Protein AF-A0A2D6M089-F1 (afdb_monomer_lite)

Foldseek 3Di:
DPPPADAQLVVLQVVVVVCVPPDPPDQAEAEAEDAAEHDDHDDNLVSLLVQLVVNYAYEYEYEHPYPQVSRQSSRVSNVHYYYYDPDPVCVVVVVVVVVVVSPFDKDWAAEPACAWPWDIFIWGQDPVVRDTDDGPDTQAADDADLPQIRRRRPHDHQPPDDQNEADLVVRDGDRDSPDHDDQDDADQPQDRRRNPQWGCQVPWDDDAQDKDWIGHPLAVFWPFHTAMWGHHPRHTDPGPPGQYADPFDADPVLATPQTRRNSPRDHSVVSDDDAQQPDPPQFDDAQVSGPDSFGHDPRHGDDQFWDDDPPPNDIPEPDQFDHDPGGTHGDDDDDDDDDDDDDDDDDFDKAWDWPAQEDEQQDKIKIFIATPVPRDTDAWWWWQWPVRDIDIDRDPPPGIDIDHHHDFDKIKTWTDDPPDIHIDIHGYHHDCCVVVVVCCVVVCCVVVVVPQDPVNLVVLLQVLLQLLLVLQLVLLCVVDDDDDDDPVVVVVSNVVSNVRSVCSSCVLVVVCVVPHSVSSSVSSVVSNVVSVVVVVVVVVVVPDDDDDDD

Organism: NCBI:txid3101447

pLDDT: mean 70.76, std 18.0, range [23.31, 95.12]

Secondary structure (DSSP, 8-state):
---S---HHHHHHHHHHHGGGSPTTS-EEEEEEESS---SSS-HHHHHHHHHTTTEEEEEEEESS--HHHHHHHHHTTT--EEEESSHHHHHHHHHHHHHHHS--EEEES-S--STT---EEEEEETTTTEE---BS--------SSSS-SS-SS-SS-S--S-EEETTTTEEE--SS-PPPP----SSSS-SS-SS-SSTTPPPSSTT-EEEES-TTBTBTT-B-EEEEEETTEEPP-BT-B--------TTS---S---S-SSSSSTTT--S---S-TT---SSGGGSSTT--EETTEE--SB--B-TTTS-BSS-TTEEEETTEEEE-------------------EEEEES-SEEETT-EEEEEEEETTTTEEPS-EEEE-TTS-EEEE---TT--EEEE--S-EEEEEEEEETTEEEEEEEEEE-SSHHHHHHHHHHHHHHHHTTT--HHHHHHHHHHHHHHHHHHHHHHGGGGS--S---HHHHHHHHHHHHHHHHHHHHHHHHHHHHS-HHHHHHHHHHHHHHHHHHHHHHHHHHH-------

Sequence (550 aa):
RASGLTATGDAITMARKELKNAIKGNRTYILLLSDGYTNRGINSLKAAQDAATQGIIIYTIGIGNVNTIEMQRIANTTNGEYFHVENTSQLKTIFKTIGDIIIEPERTCGPTTNIGECEYGVQICNEISGLWDICEGPIYPKFEVCDGLDNDCDGKIDEELINHCTNYTTCQRYNSCDTCPTTPTEECDNVDNDCDYGIDEECPCNTEGEIRACGPNQAGIGICRNGIQTCEAGIWSDCQGAIGPEEEKCNLDTTGNGTDENCDGQTDETCDTKDTPSGNSGKCTQDSDCRNENPCTINRCIREQCSYIPKANETNCGYGKKCSTGNCIPILDNVMDPNTKITEQIAKELILVIEKDYLLVGDTQKIWVERTSTGEKVPNVNITLTNGKQITLSTGLEGILEYTAKTTGNYEVEATKDAFNAKDNFGVLELITTIISEFTKTTNILLFSTGITPPGIGLLLLLLCLIAAATAYDKSKILFKHKTKSTKEQRKETLIRIGIAITAFTFPIIAMRLTDMLFGIMLALAEIATTLLTNYLVKQAQTKKPINVN

Structure (mmCIF, N/CA/C/O backbone):
data_AF-A0A2D6M089-F1
#
_entry.id   AF-A0A2D6M089-F1
#
loop_
_atom_site.group_PDB
_atom_site.id
_atom_site.type_symbol
_atom_site.label_atom_id
_atom_site.label_alt_id
_atom_site.label_comp_id
_atom_site.label_asym_id
_atom_site.label_entity_id
_atom_site.label_seq_id
_atom_site.pdbx_PDB_ins_code
_atom_site.Cartn_x
_atom_site.Cartn_y
_atom_site.Cartn_z
_atom_site.occupancy
_atom_site.B_iso_or_equiv
_atom_site.auth_seq_id
_atom_site.auth_comp_id
_atom_site.auth_asym_id
_atom_site.auth_atom_id
_atom_site.pdbx_PDB_model_num
ATOM 1 N N . ARG A 1 1 ? 19.642 -13.783 -55.234 1.00 40.09 1 ARG A N 1
ATOM 2 C CA . ARG A 1 1 ? 20.734 -13.111 -54.484 1.00 40.09 1 ARG A CA 1
ATOM 3 C C . ARG A 1 1 ? 20.115 -11.934 -53.747 1.00 40.09 1 ARG A C 1
ATOM 5 O O . ARG A 1 1 ? 19.313 -11.252 -54.372 1.00 40.09 1 ARG A O 1
ATOM 12 N N . ALA A 1 2 ? 20.467 -11.703 -52.482 1.00 52.84 2 ALA A N 1
ATOM 13 C CA . ALA A 1 2 ? 20.223 -10.403 -51.856 1.00 52.84 2 ALA A CA 1
ATOM 14 C C . ALA A 1 2 ? 21.033 -9.315 -52.590 1.00 52.84 2 ALA A C 1
ATOM 16 O O . ALA A 1 2 ? 22.013 -9.629 -53.271 1.00 52.84 2 ALA A O 1
ATOM 17 N N . SER A 1 3 ? 20.632 -8.052 -52.464 1.00 63.47 3 SER A N 1
ATOM 18 C CA . SER A 1 3 ? 21.296 -6.910 -53.112 1.00 63.47 3 SER A CA 1
ATOM 19 C C . SER A 1 3 ? 22.624 -6.502 -52.460 1.00 63.47 3 SER A C 1
ATOM 21 O O . SER A 1 3 ? 23.324 -5.664 -53.020 1.00 63.47 3 SER A O 1
ATOM 23 N N . GLY A 1 4 ? 22.978 -7.078 -51.303 1.00 69.25 4 GLY A N 1
ATOM 24 C CA . GLY A 1 4 ? 24.183 -6.724 -50.539 1.00 69.25 4 GLY A CA 1
ATOM 25 C C . GLY A 1 4 ? 24.084 -5.380 -49.806 1.00 69.25 4 GLY A C 1
ATOM 26 O O . GLY A 1 4 ? 25.108 -4.797 -49.455 1.00 69.25 4 GLY A O 1
ATOM 27 N N . LEU A 1 5 ? 22.865 -4.865 -49.616 1.00 82.19 5 LEU A N 1
ATOM 28 C CA . LEU A 1 5 ? 22.607 -3.560 -49.013 1.00 82.19 5 LEU A CA 1
ATOM 29 C C . LEU A 1 5 ? 21.794 -3.707 -47.725 1.00 82.19 5 LEU A C 1
ATOM 31 O O . LEU A 1 5 ? 20.697 -4.266 -47.754 1.00 82.19 5 LEU A O 1
ATOM 35 N N . THR A 1 6 ? 22.310 -3.145 -46.635 1.00 85.25 6 THR A N 1
ATOM 36 C CA . THR A 1 6 ? 21.728 -3.207 -45.289 1.00 85.25 6 THR A CA 1
ATOM 37 C C . THR A 1 6 ? 21.351 -1.790 -44.863 1.00 85.25 6 THR A C 1
ATOM 39 O O . THR A 1 6 ? 22.215 -0.925 -44.710 1.00 85.25 6 THR A O 1
ATOM 42 N N . ALA A 1 7 ? 20.044 -1.540 -44.738 1.00 92.50 7 ALA A N 1
ATOM 43 C CA . ALA A 1 7 ? 19.447 -0.212 -44.552 1.00 92.50 7 ALA A CA 1
ATOM 44 C C . ALA A 1 7 ? 18.807 -0.058 -43.159 1.00 92.50 7 ALA A C 1
ATOM 46 O O . ALA A 1 7 ? 17.617 0.220 -43.017 1.00 92.50 7 ALA A O 1
ATOM 47 N N . THR A 1 8 ? 19.602 -0.292 -42.117 1.00 93.81 8 THR A N 1
ATOM 48 C CA . THR A 1 8 ? 19.155 -0.455 -40.723 1.00 93.81 8 THR A CA 1
ATOM 49 C C . THR A 1 8 ? 18.330 0.724 -40.195 1.00 93.81 8 THR A C 1
ATOM 51 O O . THR A 1 8 ? 17.289 0.514 -39.577 1.00 93.81 8 THR A O 1
ATOM 54 N N . GLY A 1 9 ? 18.734 1.969 -40.477 1.00 94.00 9 GLY A N 1
ATOM 55 C CA . GLY A 1 9 ? 17.982 3.157 -40.050 1.00 94.00 9 GLY A CA 1
ATOM 56 C C . GLY A 1 9 ? 16.628 3.321 -40.752 1.00 94.00 9 GLY A C 1
ATOM 57 O O . GLY A 1 9 ? 15.656 3.750 -40.123 1.00 94.00 9 GLY A O 1
ATOM 58 N N . ASP A 1 10 ? 16.533 2.918 -42.022 1.00 94.69 10 ASP A N 1
ATOM 59 C CA . ASP A 1 10 ? 15.270 2.916 -42.770 1.00 94.69 10 ASP A CA 1
ATOM 60 C C . ASP A 1 10 ? 14.326 1.840 -42.215 1.00 94.69 10 ASP A C 1
ATOM 62 O O . ASP A 1 10 ? 13.136 2.097 -42.040 1.00 94.69 10 ASP A O 1
ATOM 66 N N . ALA A 1 11 ? 14.858 0.659 -41.875 1.00 94.12 11 ALA A N 1
ATOM 67 C CA . ALA A 1 11 ? 14.099 -0.447 -41.291 1.00 94.12 11 ALA A CA 1
ATOM 68 C C . ALA A 1 11 ? 13.527 -0.098 -39.904 1.00 94.12 11 ALA A C 1
ATOM 70 O O . ALA A 1 11 ? 12.330 -0.281 -39.680 1.00 94.12 11 ALA A O 1
ATOM 71 N N . ILE A 1 12 ? 14.341 0.483 -39.009 1.00 95.12 12 ILE A N 1
ATOM 72 C CA . ILE A 1 12 ? 13.876 0.991 -37.704 1.00 95.12 12 ILE A CA 1
ATOM 73 C C . ILE A 1 12 ? 12.767 2.032 -37.912 1.00 95.12 12 ILE A C 1
ATOM 75 O O . ILE A 1 12 ? 11.717 1.956 -37.280 1.00 95.12 12 ILE A O 1
ATOM 79 N N . THR A 1 13 ? 12.958 2.978 -38.836 1.00 94.50 13 THR A N 1
ATOM 80 C CA . THR A 1 13 ? 11.976 4.044 -39.112 1.00 94.50 13 THR A CA 1
ATOM 81 C C . THR A 1 13 ? 10.678 3.510 -39.718 1.00 94.50 13 THR A C 1
ATOM 83 O O . THR A 1 13 ? 9.603 4.023 -39.407 1.00 94.50 13 THR A O 1
ATOM 86 N N . MET A 1 14 ? 10.755 2.468 -40.550 1.00 93.69 14 MET A N 1
ATOM 87 C CA . MET A 1 14 ? 9.591 1.781 -41.107 1.00 93.69 14 MET A CA 1
ATOM 88 C C . MET A 1 14 ? 8.803 1.067 -40.008 1.00 93.69 14 MET A C 1
ATOM 90 O O . MET A 1 14 ? 7.619 1.351 -39.849 1.00 93.69 14 MET A O 1
ATOM 94 N N . ALA A 1 15 ? 9.457 0.232 -39.193 1.00 92.31 15 ALA A N 1
ATOM 95 C CA . ALA A 1 15 ? 8.820 -0.427 -38.052 1.00 92.31 15 ALA A CA 1
ATOM 96 C C . ALA A 1 15 ? 8.149 0.599 -37.124 1.00 92.31 15 ALA A C 1
ATOM 98 O O . ALA A 1 15 ? 6.964 0.486 -36.814 1.00 92.31 15 ALA A O 1
ATOM 99 N N . ARG A 1 16 ? 8.861 1.681 -36.785 1.00 91.25 16 ARG A N 1
ATOM 100 C CA . ARG A 1 16 ? 8.339 2.769 -35.948 1.00 91.25 16 ARG A CA 1
ATOM 101 C C . ARG A 1 16 ? 7.139 3.507 -36.552 1.00 91.25 16 ARG A C 1
ATOM 103 O O . ARG A 1 16 ? 6.342 4.086 -35.820 1.00 91.25 16 ARG A O 1
ATOM 110 N N . LYS A 1 17 ? 7.002 3.523 -37.881 1.00 89.94 17 LYS A N 1
ATOM 111 C CA . LYS A 1 17 ? 5.852 4.121 -38.570 1.00 89.94 17 LYS A CA 1
ATOM 112 C C . LYS A 1 17 ? 4.616 3.227 -38.475 1.00 89.94 17 LYS A C 1
ATOM 114 O O . LYS A 1 17 ? 3.541 3.751 -38.200 1.00 89.94 17 LYS A O 1
ATOM 119 N N . GLU A 1 18 ? 4.765 1.920 -38.673 1.00 87.44 18 GLU A N 1
ATOM 120 C CA . GLU A 1 18 ? 3.650 0.967 -38.568 1.00 87.44 18 GLU A CA 1
ATOM 121 C C . GLU A 1 18 ? 3.159 0.849 -37.111 1.00 87.44 18 GLU A C 1
ATOM 123 O O . GLU A 1 18 ? 1.956 0.848 -36.848 1.00 87.44 18 GLU A O 1
ATOM 128 N N . LEU A 1 19 ? 4.084 0.904 -36.145 1.00 84.31 19 LEU A N 1
ATOM 129 C CA . LEU A 1 19 ? 3.797 0.912 -34.705 1.00 84.31 19 LEU A CA 1
ATOM 130 C C . LEU A 1 19 ? 3.057 2.169 -34.200 1.00 84.31 19 LEU A C 1
ATOM 132 O O . LEU A 1 19 ? 2.592 2.179 -33.065 1.00 84.31 19 LEU A O 1
ATOM 136 N N . LYS A 1 20 ? 2.855 3.212 -35.023 1.00 70.88 20 LYS A N 1
ATOM 137 C CA . LYS A 1 20 ? 2.053 4.396 -34.635 1.00 70.88 20 LYS A CA 1
ATOM 138 C C . LYS A 1 20 ? 0.584 4.088 -34.332 1.00 70.88 20 LYS A C 1
ATOM 140 O O . LYS A 1 20 ? -0.072 4.901 -33.687 1.00 70.88 20 LYS A O 1
ATOM 145 N N . ASN A 1 21 ? 0.085 2.951 -34.813 1.00 65.44 21 ASN A N 1
ATOM 146 C CA . ASN A 1 21 ? -1.278 2.479 -34.578 1.00 65.44 21 ASN A CA 1
ATOM 147 C C . ASN A 1 21 ? -1.355 1.421 -33.457 1.00 65.44 21 ASN A C 1
ATOM 149 O O . ASN A 1 21 ? -2.400 0.794 -33.292 1.00 65.44 21 ASN A O 1
ATOM 153 N N . ALA A 1 22 ? -0.267 1.192 -32.709 1.00 65.12 22 ALA A N 1
ATOM 154 C CA . ALA A 1 22 ? -0.281 0.323 -31.536 1.00 65.12 22 ALA A CA 1
ATOM 155 C C . ALA A 1 22 ? -1.242 0.852 -30.454 1.00 65.12 22 ALA A C 1
ATOM 157 O O . ALA A 1 22 ? -1.531 2.051 -30.377 1.00 65.12 22 ALA A O 1
ATOM 158 N N . ILE A 1 23 ? -1.744 -0.054 -29.612 1.00 56.16 23 ILE A N 1
ATOM 159 C CA . ILE A 1 23 ? -2.692 0.275 -28.543 1.00 56.16 23 ILE A CA 1
ATOM 160 C C . ILE A 1 23 ? -2.015 1.232 -27.552 1.00 56.16 23 ILE A C 1
ATOM 162 O O . ILE A 1 23 ? -0.969 0.917 -26.983 1.00 56.16 23 ILE A O 1
ATOM 166 N N . LYS A 1 24 ? -2.612 2.414 -27.346 1.00 56.34 24 LYS A N 1
ATOM 167 C CA . LYS A 1 24 ? -2.116 3.402 -26.379 1.00 56.34 24 LYS A CA 1
ATOM 168 C C . LYS A 1 24 ? -2.102 2.796 -24.975 1.00 56.34 24 LYS A C 1
ATOM 170 O O . LYS A 1 24 ? -3.161 2.476 -24.448 1.00 56.34 24 LYS A O 1
ATOM 175 N N . GLY A 1 25 ? -0.914 2.711 -24.382 1.00 55.03 25 GLY A N 1
ATOM 176 C CA . GLY A 1 25 ? -0.674 2.123 -23.061 1.00 55.03 25 GLY A CA 1
ATOM 177 C C . GLY A 1 25 ? 0.278 0.927 -23.107 1.00 55.03 25 GLY A C 1
ATOM 178 O O . GLY A 1 25 ? 1.030 0.719 -22.162 1.00 55.03 25 GLY A O 1
ATOM 179 N N . ASN A 1 26 ? 0.326 0.191 -24.221 1.00 65.88 26 ASN A N 1
ATOM 180 C CA . ASN A 1 26 ? 1.172 -0.995 -24.334 1.00 65.88 26 ASN A CA 1
ATOM 181 C C . ASN A 1 26 ? 2.647 -0.617 -24.552 1.00 65.88 26 ASN A C 1
ATOM 183 O O . ASN A 1 26 ? 2.977 0.154 -25.462 1.00 65.88 26 ASN A O 1
ATOM 187 N N . ARG A 1 27 ? 3.552 -1.238 -23.781 1.00 73.00 27 ARG A N 1
ATOM 188 C CA . ARG A 1 27 ? 4.992 -1.233 -24.089 1.00 73.00 27 ARG A CA 1
ATOM 189 C C . ARG A 1 27 ? 5.207 -1.809 -25.489 1.00 73.00 27 ARG A C 1
ATOM 191 O O . ARG A 1 27 ? 4.553 -2.775 -25.880 1.00 73.00 27 ARG A O 1
ATOM 198 N N . THR A 1 28 ? 6.097 -1.192 -26.259 1.00 85.31 28 THR A N 1
ATOM 199 C CA . THR A 1 28 ? 6.281 -1.514 -27.677 1.00 85.31 28 THR A CA 1
ATOM 200 C C . THR A 1 28 ? 7.741 -1.845 -27.961 1.00 85.31 28 THR A C 1
ATOM 202 O O . THR A 1 28 ? 8.639 -1.068 -27.640 1.00 85.31 28 THR A O 1
ATOM 205 N N . TYR A 1 29 ? 7.966 -2.991 -28.600 1.00 89.44 29 TYR A N 1
ATOM 206 C CA . TYR A 1 29 ? 9.292 -3.566 -28.809 1.00 89.44 29 TYR A CA 1
ATOM 207 C C . TYR A 1 29 ? 9.581 -3.768 -30.299 1.00 89.44 29 TYR A C 1
ATOM 209 O O . TYR A 1 29 ? 8.704 -4.163 -31.069 1.00 89.44 29 TYR A O 1
ATOM 217 N N . ILE A 1 30 ? 10.830 -3.542 -30.706 1.00 93.00 30 ILE A N 1
ATOM 218 C CA . ILE A 1 30 ? 11.365 -3.942 -32.012 1.00 93.00 30 ILE A CA 1
ATOM 219 C C . ILE A 1 30 ? 12.468 -4.970 -31.768 1.00 93.00 30 ILE A C 1
ATOM 221 O O . ILE A 1 30 ? 13.388 -4.724 -30.992 1.00 93.00 30 ILE A O 1
ATOM 225 N N . LEU A 1 31 ? 12.417 -6.093 -32.485 1.00 94.06 31 LEU A N 1
ATOM 226 C CA . LEU A 1 31 ? 13.537 -7.024 -32.568 1.00 94.06 31 LEU A CA 1
ATOM 227 C C . LEU A 1 31 ? 14.255 -6.844 -33.909 1.00 94.06 31 LEU A C 1
ATOM 229 O O . LEU A 1 31 ? 13.704 -7.141 -34.969 1.00 94.06 31 LEU A O 1
ATOM 233 N N . LEU A 1 32 ? 15.484 -6.337 -33.862 1.00 94.75 32 LEU A N 1
ATOM 234 C CA . LEU A 1 32 ? 16.282 -5.995 -35.036 1.00 94.75 32 LEU A CA 1
ATOM 235 C C . LEU A 1 32 ? 17.362 -7.053 -35.285 1.00 94.75 32 LEU A C 1
ATOM 237 O O . LEU A 1 32 ? 18.373 -7.090 -34.588 1.00 94.75 32 LEU A O 1
ATOM 241 N N . LEU A 1 33 ? 17.174 -7.886 -36.308 1.00 93.12 33 LEU A N 1
ATOM 242 C CA . LEU A 1 33 ? 18.160 -8.883 -36.731 1.00 93.12 33 LEU A CA 1
ATOM 243 C C . LEU A 1 33 ? 19.005 -8.340 -37.897 1.00 93.12 33 LEU A C 1
ATOM 245 O O . LEU A 1 33 ? 18.449 -7.791 -38.849 1.00 93.12 33 LEU A O 1
ATOM 249 N N . SER A 1 34 ? 20.332 -8.507 -37.848 1.00 91.19 34 SER A N 1
ATOM 250 C CA . SER A 1 34 ? 21.247 -8.149 -38.949 1.00 91.19 34 SER A CA 1
ATOM 251 C C . SER A 1 34 ? 22.444 -9.097 -39.034 1.00 91.19 34 SER A C 1
ATOM 253 O O . SER A 1 34 ? 22.997 -9.501 -38.010 1.00 91.19 34 SER A O 1
ATOM 255 N N . ASP A 1 35 ? 22.873 -9.406 -40.258 1.00 88.19 35 ASP A N 1
ATOM 256 C CA . ASP A 1 35 ? 24.055 -10.211 -40.587 1.00 88.19 35 ASP A CA 1
ATOM 257 C C . ASP A 1 35 ? 25.233 -9.385 -41.145 1.00 88.19 35 ASP A C 1
ATOM 259 O O . ASP A 1 35 ? 26.248 -9.943 -41.563 1.00 88.19 35 ASP A O 1
ATOM 263 N N . GLY A 1 36 ? 25.119 -8.050 -41.166 1.00 85.81 36 GLY A N 1
ATOM 264 C CA . GLY A 1 36 ? 26.109 -7.192 -41.816 1.00 85.81 36 GLY A CA 1
ATOM 265 C C . GLY A 1 36 ? 26.093 -5.719 -41.405 1.00 85.81 36 GLY A C 1
ATOM 266 O O . GLY A 1 36 ? 25.356 -5.280 -40.522 1.00 85.81 36 GLY A O 1
ATOM 267 N N . TYR A 1 37 ? 26.961 -4.949 -42.059 1.00 90.44 37 TYR A N 1
ATOM 268 C CA . TYR A 1 37 ? 27.212 -3.533 -41.787 1.00 90.44 37 TYR A CA 1
ATOM 269 C C . TYR A 1 37 ? 26.196 -2.636 -42.499 1.00 90.44 37 TYR A C 1
ATOM 271 O O . TYR A 1 37 ? 25.982 -2.787 -43.704 1.00 90.44 37 TYR A O 1
ATOM 279 N N . THR A 1 38 ? 25.631 -1.651 -41.794 1.00 89.56 38 THR A N 1
ATOM 280 C CA . THR A 1 38 ? 24.766 -0.636 -42.408 1.00 89.56 38 THR A CA 1
ATOM 281 C C . THR A 1 38 ? 25.539 0.140 -43.472 1.00 89.56 38 THR A C 1
ATOM 283 O O . THR A 1 38 ? 26.530 0.808 -43.179 1.00 89.56 38 THR A O 1
ATOM 286 N N . ASN A 1 39 ? 25.082 0.057 -44.720 1.00 88.06 39 ASN A N 1
ATOM 287 C CA . ASN A 1 39 ? 25.745 0.662 -45.880 1.00 88.06 39 ASN A CA 1
ATOM 288 C C . ASN A 1 39 ? 24.791 1.509 -46.744 1.00 88.06 39 ASN A C 1
ATOM 290 O O . ASN A 1 39 ? 25.175 1.996 -47.809 1.00 88.06 39 ASN A O 1
ATOM 294 N N . ARG A 1 40 ? 23.545 1.690 -46.287 1.00 89.50 40 ARG A N 1
ATOM 295 C CA . ARG A 1 40 ? 22.497 2.452 -46.970 1.00 89.50 40 ARG A CA 1
ATOM 296 C C . ARG A 1 40 ? 21.500 3.045 -45.970 1.00 89.50 40 ARG A C 1
ATOM 298 O O . ARG A 1 40 ? 21.423 2.596 -44.830 1.00 89.50 40 ARG A O 1
ATOM 305 N N . GLY A 1 41 ? 20.688 3.985 -46.445 1.00 88.94 41 GLY A N 1
ATOM 306 C CA . GLY A 1 41 ? 19.575 4.559 -45.693 1.00 88.94 41 GLY A CA 1
ATOM 307 C C . GLY A 1 41 ? 19.986 5.696 -44.767 1.00 88.94 41 GLY A C 1
ATOM 308 O O . GLY A 1 41 ? 21.098 6.223 -44.859 1.00 88.94 41 GLY A O 1
ATOM 309 N N . ILE A 1 42 ? 19.072 6.095 -43.887 1.00 90.38 42 ILE A N 1
ATOM 310 C CA . ILE A 1 42 ? 19.353 7.085 -42.846 1.00 90.38 42 ILE A CA 1
ATOM 311 C C . ILE A 1 42 ? 20.250 6.503 -41.744 1.00 90.38 42 ILE A C 1
ATOM 313 O O . ILE A 1 42 ? 20.384 5.289 -41.583 1.00 90.38 42 ILE A O 1
ATOM 317 N N . ASN A 1 43 ? 20.847 7.387 -40.942 1.00 93.44 43 ASN A N 1
ATOM 318 C CA . ASN A 1 43 ? 21.673 6.989 -39.806 1.00 93.44 43 ASN A CA 1
ATOM 319 C C . ASN A 1 43 ? 20.864 6.152 -38.791 1.00 93.44 43 ASN A C 1
ATOM 321 O O . ASN A 1 43 ? 19.845 6.601 -38.264 1.00 93.44 43 ASN A O 1
ATOM 325 N N . SER A 1 44 ? 21.349 4.945 -38.504 1.00 94.75 44 SER A N 1
ATOM 326 C CA . SER A 1 44 ? 20.712 3.956 -37.625 1.00 94.75 44 SER A CA 1
ATOM 327 C C . SER A 1 44 ? 20.581 4.420 -36.173 1.00 94.75 44 SER A C 1
ATOM 329 O O . SER A 1 44 ? 19.530 4.227 -35.567 1.00 94.75 44 SER A O 1
ATOM 331 N N . LEU A 1 45 ? 21.594 5.103 -35.632 1.00 93.19 45 LEU A N 1
ATOM 332 C CA . LEU A 1 45 ? 21.543 5.662 -34.278 1.00 93.19 45 LEU A CA 1
ATOM 333 C C . LEU A 1 45 ? 20.539 6.811 -34.176 1.00 93.19 45 LEU A C 1
ATOM 335 O O . LEU A 1 45 ? 19.833 6.909 -33.178 1.00 93.19 45 LEU A O 1
ATOM 339 N N . LYS A 1 46 ? 20.396 7.637 -35.221 1.00 93.50 46 LYS A N 1
ATOM 340 C CA . LYS A 1 46 ? 19.335 8.653 -35.262 1.00 93.50 46 LYS A CA 1
ATOM 341 C C . LYS A 1 46 ? 17.944 8.011 -35.323 1.00 93.50 46 LYS A C 1
ATOM 343 O O . LYS A 1 46 ? 17.047 8.446 -34.606 1.00 93.50 46 LYS A O 1
ATOM 348 N N . ALA A 1 47 ? 17.773 6.943 -36.102 1.00 94.62 47 ALA A N 1
ATOM 349 C CA . ALA A 1 47 ? 16.519 6.188 -36.133 1.00 94.62 47 ALA A CA 1
ATOM 350 C C . ALA A 1 47 ? 16.170 5.562 -34.765 1.00 94.62 47 ALA A C 1
ATOM 352 O O . ALA A 1 47 ? 14.997 5.549 -34.392 1.00 94.62 47 ALA A O 1
ATOM 353 N N . ALA A 1 48 ? 17.179 5.100 -34.013 1.00 94.44 48 ALA A N 1
ATOM 354 C CA . ALA A 1 48 ? 17.041 4.566 -32.656 1.00 94.44 48 ALA A CA 1
ATOM 355 C C . ALA A 1 48 ? 16.730 5.655 -31.608 1.00 94.44 48 ALA A C 1
ATOM 357 O O . ALA A 1 48 ? 15.823 5.480 -30.801 1.00 94.44 48 ALA A O 1
ATOM 358 N N . GLN A 1 49 ? 17.386 6.820 -31.658 1.00 93.50 49 GLN A N 1
ATOM 359 C CA . GLN A 1 49 ? 17.027 7.987 -30.827 1.00 93.50 49 GLN A CA 1
ATOM 360 C C . GLN A 1 49 ? 15.564 8.402 -31.049 1.00 93.50 49 GLN A C 1
ATOM 362 O O . GLN A 1 49 ? 14.806 8.655 -30.110 1.00 93.50 49 GLN A O 1
ATOM 367 N N . ASP A 1 50 ? 15.141 8.413 -32.312 1.00 91.88 50 ASP A N 1
ATOM 368 C CA . ASP A 1 50 ? 13.764 8.712 -32.690 1.00 91.88 50 ASP A CA 1
ATOM 369 C C . ASP A 1 50 ? 12.775 7.582 -32.313 1.00 91.88 50 ASP A C 1
ATOM 371 O O . ASP A 1 50 ? 11.567 7.791 -32.410 1.00 91.88 50 ASP A O 1
ATOM 375 N N . ALA A 1 51 ? 13.259 6.406 -31.884 1.00 91.19 51 ALA A N 1
ATOM 376 C CA . ALA A 1 51 ? 12.473 5.324 -31.279 1.00 91.19 51 ALA A CA 1
ATOM 377 C C . ALA A 1 51 ? 12.380 5.438 -29.751 1.00 91.19 51 ALA A C 1
ATOM 379 O O . ALA A 1 51 ? 11.278 5.347 -29.210 1.00 91.19 51 ALA A O 1
ATOM 380 N N . ALA A 1 52 ? 13.486 5.763 -29.072 1.00 85.81 52 ALA A N 1
ATOM 381 C CA . ALA A 1 52 ? 13.499 6.052 -27.636 1.00 85.81 52 ALA A CA 1
ATOM 382 C C . ALA A 1 52 ? 12.511 7.176 -27.269 1.00 85.81 52 ALA A C 1
ATOM 384 O O . ALA A 1 52 ? 11.709 7.036 -26.350 1.00 85.81 52 ALA A O 1
ATOM 385 N N . THR A 1 53 ? 12.478 8.254 -28.063 1.00 84.75 53 THR A N 1
ATOM 386 C CA . THR A 1 53 ? 11.505 9.365 -27.917 1.00 84.75 53 THR A CA 1
ATOM 387 C C . THR A 1 53 ? 10.036 8.979 -28.145 1.00 84.75 53 THR A C 1
ATOM 389 O O . THR A 1 53 ? 9.154 9.819 -27.976 1.00 84.75 53 THR A O 1
ATOM 392 N N . GLN A 1 54 ? 9.751 7.730 -28.524 1.00 84.56 54 GLN A N 1
ATOM 393 C CA . GLN A 1 54 ? 8.400 7.180 -28.666 1.00 84.56 54 GLN A CA 1
ATOM 394 C C . GLN A 1 54 ? 8.139 6.005 -27.707 1.00 84.56 54 GLN A C 1
ATOM 396 O O . GLN A 1 54 ? 7.129 5.324 -27.856 1.00 84.56 54 GLN A O 1
ATOM 401 N N . GLY A 1 55 ? 9.025 5.771 -26.727 1.00 81.06 55 GLY A N 1
ATOM 402 C CA . GLY A 1 55 ? 8.902 4.681 -25.753 1.00 81.06 55 GLY A CA 1
ATOM 403 C C . GLY A 1 55 ? 9.128 3.287 -26.345 1.00 81.06 55 GLY A C 1
ATOM 404 O O . GLY A 1 55 ? 8.636 2.307 -25.792 1.00 81.06 55 GLY A O 1
ATOM 405 N N . ILE A 1 56 ? 9.823 3.194 -27.485 1.00 88.31 56 ILE A N 1
ATOM 406 C CA . ILE A 1 56 ? 10.031 1.936 -28.208 1.00 88.31 56 ILE A CA 1
ATOM 407 C C . ILE A 1 56 ? 11.422 1.381 -27.900 1.00 88.31 56 ILE A C 1
ATOM 409 O O . ILE A 1 56 ? 12.430 2.002 -28.246 1.00 88.31 56 ILE A O 1
ATOM 413 N N . ILE A 1 57 ? 11.451 0.195 -27.291 1.00 89.69 57 ILE A N 1
ATOM 414 C CA . ILE A 1 57 ? 12.668 -0.538 -26.921 1.00 89.69 57 ILE A CA 1
ATOM 415 C C . ILE A 1 57 ? 13.120 -1.394 -28.112 1.00 89.69 57 ILE A C 1
ATOM 417 O O . ILE A 1 57 ? 12.304 -2.084 -28.728 1.00 89.69 57 ILE A O 1
ATOM 421 N N . ILE A 1 58 ? 14.411 -1.362 -28.458 1.00 93.81 58 ILE A N 1
ATOM 422 C CA . ILE A 1 58 ? 14.979 -2.144 -29.565 1.00 93.81 58 ILE A CA 1
ATOM 423 C C . ILE A 1 58 ? 15.984 -3.164 -29.024 1.00 93.81 58 ILE A C 1
ATOM 425 O O . ILE A 1 58 ? 17.102 -2.806 -28.665 1.00 93.81 58 ILE A O 1
ATOM 429 N N . TYR A 1 59 ? 15.629 -4.447 -29.051 1.00 94.56 59 TYR A N 1
ATOM 430 C CA . TYR A 1 59 ? 16.605 -5.528 -28.888 1.00 94.56 59 TYR A CA 1
ATOM 431 C C . TYR A 1 59 ? 17.276 -5.810 -30.231 1.00 94.56 59 TYR A C 1
ATOM 433 O O . TYR A 1 59 ? 16.615 -5.808 -31.276 1.00 94.56 59 TYR A O 1
ATOM 441 N N . THR A 1 60 ? 18.585 -6.061 -30.237 1.00 94.75 60 THR A N 1
ATOM 442 C CA . THR A 1 60 ? 19.342 -6.258 -31.482 1.00 94.75 60 THR A CA 1
ATOM 443 C C . THR A 1 60 ? 20.038 -7.621 -31.499 1.00 94.75 60 THR A C 1
ATOM 445 O O . THR A 1 60 ? 20.683 -8.012 -30.533 1.00 94.75 60 THR A O 1
ATOM 448 N N . ILE A 1 61 ? 19.903 -8.376 -32.595 1.00 94.31 61 ILE A N 1
ATOM 449 C CA . ILE A 1 61 ? 20.551 -9.685 -32.774 1.00 94.31 61 ILE A CA 1
ATOM 450 C C . ILE A 1 61 ? 21.514 -9.620 -33.957 1.00 94.31 61 ILE A C 1
ATOM 452 O O . ILE A 1 61 ? 21.110 -9.452 -35.110 1.00 94.31 61 ILE A O 1
ATOM 456 N N . GLY A 1 62 ? 22.798 -9.776 -33.661 1.00 91.81 62 GLY A N 1
ATOM 457 C CA . GLY A 1 62 ? 23.870 -9.875 -34.639 1.00 91.81 62 GLY A CA 1
ATOM 458 C C . GLY A 1 62 ? 24.140 -11.316 -35.063 1.00 91.81 62 GLY A C 1
ATOM 459 O O . GLY A 1 62 ? 24.441 -12.142 -34.206 1.00 91.81 62 GLY A O 1
ATOM 460 N N . ILE A 1 63 ? 24.079 -11.612 -36.363 1.00 89.62 63 ILE A N 1
ATOM 461 C CA . ILE A 1 63 ? 24.304 -12.956 -36.920 1.00 89.62 63 ILE A CA 1
ATOM 462 C C . ILE A 1 63 ? 25.619 -12.974 -37.712 1.00 89.62 63 ILE A C 1
ATOM 464 O O . ILE A 1 63 ? 25.707 -12.383 -38.783 1.00 89.62 63 ILE A O 1
ATOM 468 N N . GLY A 1 64 ? 26.650 -13.668 -37.228 1.00 83.88 64 GLY A N 1
ATOM 469 C CA . GLY A 1 64 ? 27.940 -13.725 -37.930 1.00 83.88 64 GLY A CA 1
ATOM 470 C C . GLY A 1 64 ? 28.636 -12.356 -38.049 1.00 83.88 64 GLY A C 1
ATOM 471 O O . GLY A 1 64 ? 28.707 -11.606 -37.080 1.00 83.88 64 GLY A O 1
ATOM 472 N N . ASN A 1 65 ? 29.208 -12.018 -39.212 1.00 84.75 65 ASN A N 1
ATOM 473 C CA . ASN A 1 65 ? 30.110 -10.860 -39.352 1.00 84.75 65 ASN A CA 1
ATOM 474 C C . ASN A 1 65 ? 29.384 -9.499 -39.482 1.00 84.75 65 ASN A C 1
ATOM 476 O O . ASN A 1 65 ? 29.341 -8.884 -40.550 1.00 84.75 65 ASN A O 1
ATOM 480 N N . VAL A 1 66 ? 28.835 -9.038 -38.359 1.00 88.69 66 VAL A N 1
ATOM 481 C CA . VAL A 1 66 ? 28.010 -7.831 -38.206 1.00 88.69 66 VAL A CA 1
ATOM 482 C C . VAL A 1 66 ? 28.767 -6.674 -37.533 1.00 88.69 66 VAL A C 1
ATOM 484 O O . VAL A 1 66 ? 29.749 -6.871 -36.816 1.00 88.69 66 VAL A O 1
ATOM 487 N N . ASN A 1 67 ? 28.268 -5.444 -37.687 1.00 88.44 67 ASN A N 1
ATOM 488 C CA . ASN A 1 67 ? 28.776 -4.272 -36.968 1.00 88.44 67 ASN A CA 1
ATOM 489 C C . ASN A 1 67 ? 28.354 -4.269 -35.482 1.00 88.44 67 ASN A C 1
ATOM 491 O O . ASN A 1 67 ? 27.398 -3.595 -35.095 1.00 88.44 67 ASN A O 1
ATOM 495 N N . THR A 1 68 ? 29.060 -5.024 -34.638 1.00 86.62 68 THR A N 1
ATOM 496 C CA . THR 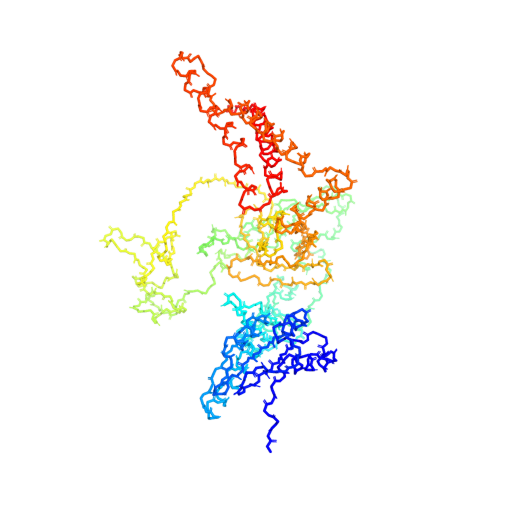A 1 68 ? 28.723 -5.211 -33.210 1.00 86.62 68 THR A CA 1
ATOM 497 C C . THR A 1 68 ? 28.574 -3.892 -32.439 1.00 86.62 68 THR A C 1
ATOM 499 O O . THR A 1 68 ? 27.607 -3.721 -31.701 1.00 86.62 68 THR A O 1
ATOM 502 N N . 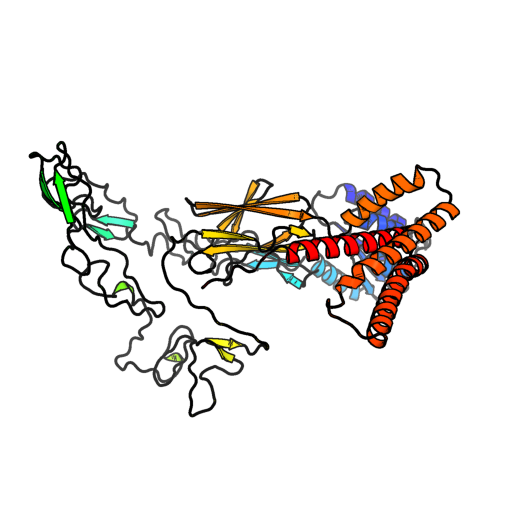ILE A 1 69 ? 29.468 -2.924 -32.673 1.00 86.44 69 ILE A N 1
ATOM 503 C CA . ILE A 1 69 ? 29.461 -1.598 -32.026 1.00 86.44 69 ILE A CA 1
ATOM 504 C C . ILE A 1 69 ? 28.197 -0.805 -32.389 1.00 86.44 69 ILE A C 1
ATOM 506 O O . ILE A 1 69 ? 27.655 -0.076 -31.560 1.00 86.44 69 ILE A O 1
ATOM 510 N N . GLU A 1 70 ? 27.721 -0.923 -33.627 1.00 90.12 70 GLU A N 1
ATOM 511 C CA . GLU A 1 70 ? 26.482 -0.282 -34.066 1.00 90.12 70 GLU A CA 1
ATOM 512 C C . GLU A 1 70 ? 25.257 -0.964 -33.452 1.00 90.12 70 GLU A C 1
ATOM 514 O O . GLU A 1 70 ? 24.402 -0.273 -32.906 1.00 90.12 70 GLU A O 1
ATOM 519 N N . MET A 1 71 ? 25.204 -2.299 -33.464 1.00 91.06 71 MET A N 1
ATOM 520 C CA . MET A 1 71 ? 24.088 -3.068 -32.900 1.00 91.06 71 MET A CA 1
ATOM 521 C C . MET A 1 71 ? 23.930 -2.834 -31.387 1.00 91.06 71 MET A C 1
ATOM 523 O O . MET A 1 71 ? 22.817 -2.576 -30.926 1.00 91.06 71 MET A O 1
ATOM 527 N N . GLN A 1 72 ? 25.039 -2.816 -30.636 1.00 87.38 72 GLN A N 1
ATOM 528 C CA . GLN A 1 72 ? 25.068 -2.429 -29.218 1.00 87.38 72 GLN A CA 1
ATOM 529 C C . GLN A 1 72 ? 24.587 -0.990 -29.009 1.00 87.38 72 GLN A C 1
ATOM 531 O O . GLN A 1 72 ? 23.756 -0.728 -28.147 1.00 87.38 72 GLN A O 1
ATOM 536 N N . ARG A 1 73 ? 25.067 -0.031 -29.812 1.00 85.62 73 ARG A N 1
ATOM 537 C CA . ARG A 1 73 ? 24.643 1.370 -29.673 1.00 85.62 73 ARG A CA 1
ATOM 538 C C . ARG A 1 73 ? 23.167 1.578 -30.005 1.00 85.62 73 ARG A C 1
ATOM 540 O O . ARG A 1 73 ? 22.546 2.400 -29.343 1.00 85.62 73 ARG A O 1
ATOM 547 N N . ILE A 1 74 ? 22.604 0.862 -30.981 1.00 91.25 74 ILE A N 1
ATOM 548 C CA . ILE A 1 74 ? 21.161 0.894 -31.276 1.00 91.25 74 ILE A CA 1
ATOM 549 C C . ILE A 1 74 ? 20.372 0.408 -30.055 1.00 91.25 74 ILE A C 1
ATOM 551 O O . ILE A 1 74 ? 19.472 1.117 -29.611 1.00 91.25 74 ILE A O 1
ATOM 555 N N . ALA A 1 75 ? 20.752 -0.743 -29.490 1.00 89.06 75 ALA A N 1
ATOM 556 C CA . ALA A 1 75 ? 20.072 -1.335 -28.341 1.00 89.06 75 ALA A CA 1
ATOM 557 C C . ALA A 1 75 ? 20.108 -0.402 -27.120 1.00 89.06 75 ALA A C 1
ATOM 559 O O . ALA A 1 75 ? 19.067 0.097 -26.680 1.00 89.06 75 ALA A O 1
ATOM 560 N N . ASN A 1 76 ? 21.317 -0.030 -26.685 1.00 79.12 76 ASN A N 1
ATOM 561 C CA . ASN A 1 76 ? 21.555 0.828 -25.523 1.00 79.12 76 ASN A CA 1
ATOM 562 C C . ASN A 1 76 ? 20.927 2.231 -25.656 1.00 79.12 76 ASN A C 1
ATOM 564 O O . ASN A 1 76 ? 20.614 2.851 -24.647 1.00 79.12 76 ASN A O 1
ATOM 568 N N . THR A 1 77 ? 20.724 2.747 -26.878 1.00 85.56 77 THR A N 1
ATOM 569 C CA . THR A 1 77 ? 20.019 4.030 -27.115 1.00 85.56 77 THR A CA 1
ATOM 570 C C . THR A 1 77 ? 18.533 3.960 -26.735 1.00 85.56 77 THR A C 1
ATOM 572 O O . THR A 1 77 ? 17.895 4.994 -26.562 1.00 85.56 77 THR A O 1
ATOM 575 N N . THR A 1 78 ? 17.980 2.752 -26.621 1.00 85.62 78 THR A N 1
ATOM 576 C CA . THR A 1 78 ? 16.547 2.475 -26.432 1.00 85.62 78 THR A CA 1
ATOM 577 C C . THR A 1 78 ? 16.267 1.576 -25.224 1.00 85.62 78 THR A C 1
ATOM 579 O O . THR A 1 78 ? 15.193 0.993 -25.138 1.00 85.62 78 THR A O 1
ATOM 582 N N . ASN A 1 79 ? 17.233 1.441 -24.309 1.00 82.25 79 ASN A N 1
ATOM 583 C CA . ASN A 1 79 ? 17.200 0.538 -23.149 1.00 82.25 79 ASN A CA 1
ATOM 584 C C . ASN A 1 79 ? 16.980 -0.956 -23.494 1.00 82.25 79 ASN A C 1
ATOM 586 O O . ASN A 1 79 ? 16.558 -1.726 -22.639 1.00 82.25 79 ASN A O 1
ATOM 590 N N . GLY A 1 80 ? 17.278 -1.376 -24.728 1.00 82.12 80 GLY A N 1
ATOM 591 C CA . GLY A 1 80 ? 17.314 -2.788 -25.117 1.00 82.12 80 GLY A CA 1
ATOM 592 C C . GLY A 1 80 ? 18.722 -3.383 -25.017 1.00 82.12 80 GLY A C 1
ATOM 593 O O . GLY A 1 80 ? 19.711 -2.657 -24.899 1.00 82.12 80 GLY A O 1
ATOM 594 N N . GLU A 1 81 ? 18.818 -4.708 -25.130 1.00 86.44 81 GLU A N 1
ATOM 595 C CA . GLU A 1 81 ? 20.083 -5.461 -25.123 1.00 86.44 81 GLU A CA 1
ATOM 596 C C . GLU A 1 81 ? 20.503 -5.943 -26.532 1.00 86.44 81 GLU A C 1
ATOM 598 O O . GLU A 1 81 ? 19.671 -6.139 -27.427 1.00 86.44 81 GLU A O 1
ATOM 603 N N . TYR A 1 82 ? 21.815 -6.127 -26.730 1.00 89.69 82 TYR A N 1
ATOM 604 C CA . TYR A 1 82 ? 22.408 -6.727 -27.929 1.00 89.69 82 TYR A CA 1
ATOM 605 C C . TYR A 1 82 ? 22.864 -8.168 -27.684 1.00 89.69 82 TYR A C 1
ATOM 607 O O . TYR A 1 82 ? 23.719 -8.425 -26.838 1.00 89.69 82 TYR A O 1
ATOM 615 N N . PHE A 1 83 ? 22.404 -9.076 -28.540 1.00 89.56 83 PHE A N 1
ATOM 616 C CA . PHE A 1 83 ? 22.795 -10.480 -28.555 1.00 89.56 83 PHE A CA 1
ATOM 617 C C . PHE A 1 83 ? 23.589 -10.818 -29.817 1.00 89.56 83 PHE A C 1
ATOM 619 O O . PHE A 1 83 ? 23.298 -10.331 -30.911 1.00 89.56 83 PHE A O 1
ATOM 626 N N . HIS A 1 84 ? 24.571 -11.708 -29.688 1.00 87.69 84 HIS A N 1
ATOM 627 C CA . HIS A 1 84 ? 25.354 -12.216 -30.811 1.00 87.69 84 HIS A CA 1
ATOM 628 C C . HIS A 1 84 ? 25.128 -13.717 -30.997 1.00 87.69 84 HIS A C 1
ATOM 630 O O . HIS A 1 84 ? 25.127 -14.465 -30.020 1.00 87.69 84 HIS A O 1
ATOM 636 N N . VAL A 1 85 ? 24.974 -14.161 -32.245 1.00 86.44 85 VAL A N 1
ATOM 637 C CA . VAL A 1 85 ? 24.899 -15.580 -32.604 1.00 86.44 85 VAL A CA 1
ATOM 638 C C . VAL A 1 85 ? 25.851 -15.895 -33.756 1.00 86.44 85 VAL A C 1
ATOM 640 O O . VAL A 1 85 ? 25.845 -15.247 -34.804 1.00 86.44 85 VAL A O 1
ATOM 643 N N . GLU A 1 86 ? 26.660 -16.936 -33.576 1.00 79.25 86 GLU A N 1
ATOM 644 C CA . GLU A 1 86 ? 27.542 -17.466 -34.621 1.00 79.25 86 GLU A CA 1
ATOM 645 C C . GLU A 1 86 ? 26.775 -18.381 -35.586 1.00 79.25 86 GLU A C 1
ATOM 647 O O . GLU A 1 86 ? 27.178 -18.575 -36.732 1.00 79.25 86 GLU A O 1
ATOM 652 N N . ASN A 1 87 ? 25.662 -18.963 -35.127 1.00 71.88 87 ASN A N 1
ATOM 653 C CA . ASN A 1 87 ? 24.845 -19.893 -35.898 1.00 71.88 87 ASN A CA 1
ATOM 654 C C . ASN A 1 87 ? 23.353 -19.812 -35.531 1.00 71.88 87 ASN A C 1
ATOM 656 O O . ASN A 1 87 ? 22.962 -19.386 -34.445 1.00 71.88 87 ASN A O 1
ATOM 660 N N . THR A 1 88 ? 22.497 -20.277 -36.443 1.00 70.44 88 THR A N 1
ATOM 661 C CA . THR A 1 88 ? 21.033 -20.218 -36.302 1.00 70.44 88 THR A CA 1
ATOM 662 C C . THR A 1 88 ? 20.463 -21.122 -35.204 1.00 70.44 88 THR A C 1
ATOM 664 O O . THR A 1 88 ? 19.317 -20.921 -34.809 1.00 70.44 88 THR A O 1
ATOM 667 N N . SER A 1 89 ? 21.229 -22.073 -34.659 1.00 75.19 89 SER A N 1
ATOM 668 C CA . SER A 1 89 ? 20.771 -22.924 -33.550 1.00 75.19 89 SER A CA 1
ATOM 669 C C . SER A 1 89 ? 20.696 -22.153 -32.228 1.00 75.19 89 SER A C 1
ATOM 671 O O . SER A 1 89 ? 19.773 -22.370 -31.446 1.00 75.19 89 SER A O 1
ATOM 673 N N . GLN A 1 90 ? 21.618 -21.209 -31.998 1.00 77.19 90 GLN A N 1
ATOM 674 C CA . GLN A 1 90 ? 21.605 -20.320 -30.825 1.00 77.19 90 GLN A CA 1
ATOM 675 C C . GLN A 1 90 ? 20.409 -19.357 -30.838 1.00 77.19 90 GLN A C 1
ATOM 677 O O . GLN A 1 90 ? 19.910 -18.968 -29.783 1.00 77.19 90 GLN A O 1
ATOM 682 N N . LEU A 1 91 ? 19.916 -19.004 -32.030 1.00 84.62 91 LEU A N 1
ATOM 683 C CA . LEU A 1 91 ? 18.848 -18.023 -32.224 1.00 84.62 91 LEU A CA 1
ATOM 684 C C . LEU A 1 91 ? 17.560 -18.402 -31.470 1.00 84.62 91 LEU A C 1
ATOM 686 O O . LEU A 1 91 ? 16.911 -17.524 -30.911 1.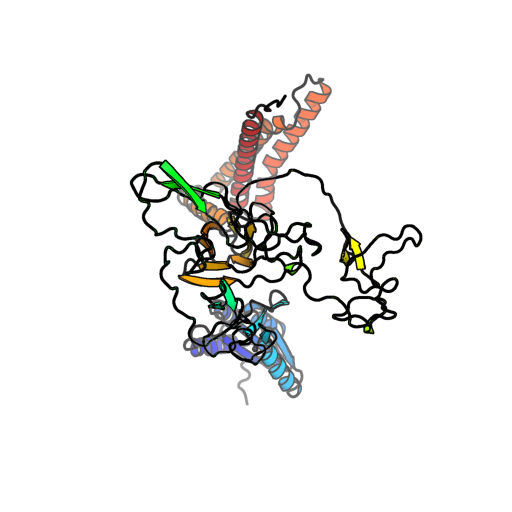00 84.62 91 LEU A O 1
ATOM 690 N N . LYS A 1 92 ? 17.226 -19.699 -31.370 1.00 83.12 92 LYS A N 1
ATOM 691 C CA . LYS A 1 92 ? 16.066 -20.173 -30.588 1.00 83.12 92 LYS A CA 1
ATOM 692 C C . LYS A 1 92 ? 16.193 -19.845 -29.095 1.00 83.12 92 LYS A C 1
ATOM 694 O O . LYS A 1 92 ? 15.192 -19.503 -28.472 1.00 83.12 92 LYS A O 1
ATOM 699 N N . THR A 1 93 ? 17.397 -19.936 -28.530 1.00 80.56 93 THR A N 1
ATOM 700 C CA . THR A 1 93 ? 17.649 -19.575 -27.127 1.00 80.56 93 THR A CA 1
ATOM 701 C C . THR A 1 93 ? 17.521 -18.071 -26.933 1.00 80.56 93 THR A C 1
ATOM 703 O O . THR A 1 93 ? 16.815 -17.656 -26.026 1.00 80.56 93 THR A O 1
ATOM 706 N N . ILE A 1 94 ? 18.099 -17.261 -27.829 1.00 84.38 94 ILE A N 1
ATOM 707 C CA . ILE A 1 94 ? 17.988 -15.794 -27.767 1.00 84.38 94 ILE A CA 1
ATOM 708 C C . ILE A 1 94 ? 16.526 -15.332 -27.872 1.00 84.38 94 ILE A C 1
ATOM 710 O O . ILE A 1 94 ? 16.097 -14.501 -27.080 1.00 84.38 94 ILE A O 1
ATOM 714 N N . PHE A 1 95 ? 15.727 -15.909 -28.777 1.00 85.94 95 PHE A N 1
ATOM 715 C CA . PHE A 1 95 ? 14.285 -15.630 -28.836 1.00 85.94 95 PHE A CA 1
ATOM 716 C C . PHE A 1 95 ? 13.548 -16.015 -27.544 1.00 85.94 95 PHE A C 1
ATOM 718 O O . PHE A 1 95 ? 12.619 -15.306 -27.167 1.00 85.94 95 PHE A O 1
ATOM 725 N N . LYS A 1 96 ? 13.949 -17.100 -26.861 1.00 81.19 96 LYS A N 1
ATOM 726 C CA . LYS A 1 96 ? 13.377 -17.445 -25.551 1.00 81.19 96 LYS A CA 1
ATOM 727 C C . LYS A 1 96 ? 13.780 -16.412 -24.500 1.00 81.19 96 LYS A C 1
ATOM 729 O O . LYS A 1 96 ? 12.894 -15.848 -23.888 1.00 81.19 96 LYS A O 1
ATOM 734 N N . THR A 1 97 ? 15.071 -16.109 -24.358 1.00 80.75 97 THR A N 1
ATOM 735 C CA . THR A 1 97 ? 15.583 -15.122 -23.392 1.00 80.75 97 THR A CA 1
ATOM 736 C C . THR A 1 97 ? 14.939 -13.748 -23.575 1.00 80.75 97 THR A C 1
ATOM 738 O O . THR A 1 97 ? 14.509 -13.154 -22.601 1.00 80.75 97 THR A O 1
ATOM 741 N N . ILE A 1 98 ? 14.785 -13.264 -24.810 1.00 84.06 98 ILE A N 1
ATOM 742 C CA . ILE A 1 98 ? 14.093 -11.993 -25.076 1.00 84.06 98 ILE A CA 1
ATOM 743 C C . ILE A 1 98 ? 12.595 -12.091 -24.743 1.00 84.06 98 ILE A C 1
ATOM 745 O O . ILE A 1 98 ? 12.023 -11.126 -24.254 1.00 84.06 98 ILE A O 1
ATOM 749 N N . GLY A 1 99 ? 11.956 -13.246 -24.954 1.00 82.06 99 GLY A N 1
ATOM 750 C CA . GLY A 1 99 ? 10.590 -13.494 -24.478 1.00 82.06 99 GLY A CA 1
ATOM 751 C C . GLY A 1 99 ? 10.483 -13.486 -22.949 1.00 82.06 99 GLY A C 1
ATOM 752 O O . GLY A 1 99 ? 9.586 -12.845 -22.418 1.00 82.06 99 GLY A O 1
ATOM 753 N N . ASP A 1 100 ? 11.433 -14.125 -22.263 1.00 76.19 100 ASP A N 1
ATOM 754 C CA . ASP A 1 100 ? 11.545 -14.192 -20.799 1.00 76.19 100 ASP A CA 1
ATOM 755 C C . ASP A 1 100 ? 11.899 -12.829 -20.151 1.00 76.19 100 ASP A C 1
ATOM 757 O O . ASP A 1 100 ? 11.801 -12.708 -18.937 1.00 76.19 100 ASP A O 1
ATOM 761 N N . ILE A 1 101 ? 12.332 -11.831 -20.940 1.00 72.25 101 ILE A N 1
ATOM 762 C CA . ILE A 1 101 ? 12.590 -10.436 -20.515 1.00 72.25 101 ILE A CA 1
ATOM 763 C C . ILE A 1 101 ? 11.411 -9.513 -20.882 1.00 72.25 101 ILE A C 1
ATOM 765 O O . ILE A 1 101 ? 11.084 -8.580 -20.158 1.00 72.25 101 ILE A O 1
ATOM 769 N N . ILE A 1 102 ? 10.751 -9.744 -22.025 1.00 77.88 102 ILE A N 1
ATOM 770 C CA . ILE A 1 102 ? 9.560 -8.974 -22.436 1.00 77.88 102 ILE A CA 1
ATOM 771 C C . ILE A 1 102 ? 8.337 -9.334 -21.576 1.00 77.88 102 ILE A C 1
ATOM 773 O O . ILE A 1 102 ? 7.453 -8.498 -21.389 1.00 77.88 102 ILE A O 1
ATOM 777 N N . ILE A 1 103 ? 8.285 -10.564 -21.063 1.00 71.50 103 ILE A N 1
ATOM 778 C CA . ILE A 1 103 ? 7.342 -11.001 -20.036 1.00 71.50 103 ILE A CA 1
ATOM 779 C C . ILE A 1 103 ? 8.023 -10.760 -18.686 1.00 71.50 103 ILE A C 1
ATOM 781 O O . ILE A 1 103 ? 8.813 -11.591 -18.242 1.00 71.50 103 ILE A O 1
ATOM 785 N N . GLU A 1 104 ? 7.741 -9.617 -18.055 1.00 63.75 104 GLU A N 1
ATOM 786 C CA . GLU A 1 104 ? 8.220 -9.329 -16.697 1.00 63.75 104 GLU A CA 1
ATOM 787 C C . GLU A 1 104 ? 7.790 -10.470 -15.756 1.00 63.75 104 GLU A C 1
ATOM 789 O O . GLU A 1 104 ? 6.650 -10.935 -15.856 1.00 63.75 104 GLU A O 1
ATOM 794 N N . PRO A 1 105 ? 8.662 -10.972 -14.862 1.00 62.28 105 PRO A N 1
ATOM 795 C CA . PRO A 1 105 ? 8.301 -12.109 -14.034 1.00 62.28 105 PRO A CA 1
ATOM 796 C C . PRO A 1 105 ? 7.251 -11.684 -13.003 1.00 62.28 105 PRO A C 1
ATOM 798 O O . PRO A 1 105 ? 7.537 -10.929 -12.075 1.00 62.28 105 PRO A O 1
ATOM 801 N N . GLU A 1 106 ? 6.034 -12.185 -13.196 1.00 66.38 106 GLU A N 1
ATOM 802 C CA . GLU A 1 106 ? 4.895 -12.063 -12.287 1.00 66.38 106 GLU A CA 1
ATOM 803 C C . GLU A 1 106 ? 4.964 -13.118 -11.167 1.00 66.38 106 GLU A C 1
ATOM 805 O O . GLU A 1 106 ? 5.463 -14.232 -11.361 1.00 66.38 106 GLU A O 1
ATOM 810 N N . ARG A 1 107 ? 4.409 -12.795 -9.994 1.00 70.19 107 ARG A N 1
ATOM 811 C CA . ARG A 1 107 ? 4.103 -13.762 -8.929 1.00 70.19 107 ARG A CA 1
ATOM 812 C C . ARG A 1 107 ? 2.736 -13.486 -8.312 1.00 70.19 107 ARG A C 1
ATOM 814 O O . ARG A 1 107 ? 2.291 -12.341 -8.286 1.00 70.19 107 ARG A O 1
ATOM 821 N N . THR A 1 108 ? 2.119 -14.516 -7.744 1.00 66.69 108 THR A N 1
ATOM 822 C CA . THR A 1 108 ? 0.946 -14.358 -6.876 1.00 66.69 108 THR A CA 1
ATOM 823 C C . THR A 1 108 ? 1.329 -13.755 -5.522 1.00 66.69 108 THR A C 1
ATOM 825 O O . THR A 1 108 ? 2.450 -13.923 -5.031 1.00 66.69 108 THR A O 1
ATOM 828 N N . CYS A 1 109 ? 0.388 -13.036 -4.922 1.00 73.12 109 CYS A N 1
ATOM 829 C CA . CYS A 1 109 ? 0.498 -12.383 -3.620 1.00 73.12 109 CYS A CA 1
ATOM 830 C C . CYS A 1 109 ? -0.901 -12.239 -2.992 1.00 73.12 109 CYS A C 1
ATOM 832 O O . CYS A 1 109 ? -1.898 -12.606 -3.611 1.00 73.12 109 CYS A O 1
ATOM 834 N N . GLY A 1 110 ? -0.994 -11.684 -1.781 1.00 68.62 110 GLY A N 1
ATOM 835 C CA . GLY A 1 110 ? -2.276 -11.426 -1.120 1.00 68.62 110 GLY A CA 1
ATOM 836 C C . GLY A 1 110 ? -2.525 -12.351 0.080 1.00 68.62 110 GLY A C 1
ATOM 837 O O . GLY A 1 110 ? -1.610 -12.485 0.899 1.00 68.62 110 GLY A O 1
ATOM 838 N N . PRO A 1 111 ? -3.732 -12.929 0.227 1.00 73.75 111 PRO A N 1
ATOM 839 C CA . PRO A 1 111 ? -4.105 -13.810 1.341 1.00 73.75 111 PRO A CA 1
ATOM 840 C C . PRO A 1 111 ? -3.357 -15.158 1.347 1.00 73.75 111 PRO A C 1
ATOM 842 O O . PRO A 1 111 ? -2.633 -15.505 0.414 1.00 73.75 111 PRO A O 1
ATOM 845 N N . THR A 1 112 ? -3.542 -15.940 2.415 1.00 71.50 112 THR A N 1
ATOM 846 C CA . THR A 1 112 ? -3.034 -17.322 2.550 1.00 71.50 112 THR A CA 1
ATOM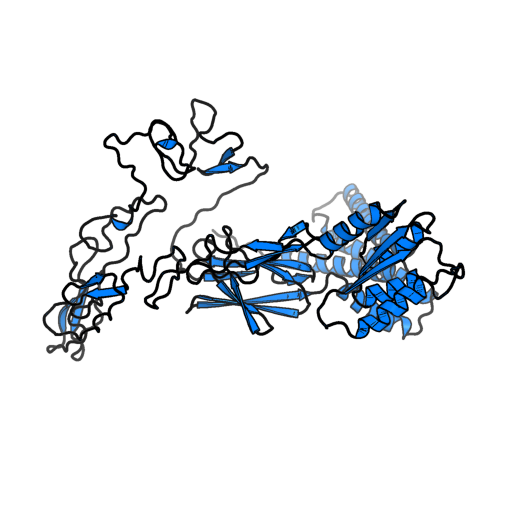 847 C C . THR A 1 112 ? -3.909 -18.372 1.863 1.00 71.50 112 THR A C 1
ATOM 849 O O . THR A 1 112 ? -3.429 -19.466 1.565 1.00 71.50 112 THR A O 1
ATOM 852 N N . THR A 1 113 ? -5.177 -18.047 1.625 1.00 71.88 113 THR A N 1
ATOM 853 C CA . THR A 1 113 ? -6.196 -18.878 0.974 1.00 71.88 113 THR A CA 1
ATOM 854 C C . THR A 1 113 ? -6.838 -18.095 -0.173 1.00 71.88 113 THR A C 1
ATOM 856 O O . THR A 1 113 ? -6.780 -16.871 -0.211 1.00 71.88 113 THR A O 1
ATOM 859 N N . ASN A 1 114 ? -7.448 -18.802 -1.124 1.00 81.56 114 ASN A N 1
ATOM 860 C CA . ASN A 1 114 ? -8.314 -18.222 -2.159 1.00 81.56 114 ASN A CA 1
ATOM 861 C C . ASN A 1 114 ? -9.655 -18.966 -2.092 1.00 81.56 114 ASN A C 1
ATOM 863 O O . ASN A 1 114 ? -10.025 -19.709 -3.003 1.00 81.56 114 ASN A O 1
ATOM 867 N N . ILE A 1 115 ? -10.268 -18.878 -0.916 1.00 82.62 115 ILE A N 1
ATOM 868 C CA . ILE A 1 115 ? -11.502 -19.543 -0.495 1.00 82.62 115 ILE A CA 1
ATOM 869 C C . ILE A 1 115 ? -12.434 -18.419 -0.021 1.00 82.62 115 ILE A C 1
ATOM 871 O O . ILE A 1 115 ? -11.944 -17.356 0.366 1.00 82.62 115 ILE A O 1
ATOM 875 N N . GLY A 1 116 ? -13.745 -18.607 -0.146 1.00 89.25 116 GLY A N 1
ATOM 876 C CA . GLY A 1 116 ? -14.709 -17.549 0.127 1.00 89.25 116 GLY A CA 1
ATOM 877 C C . GLY A 1 116 ? -14.518 -16.324 -0.758 1.00 89.25 116 GLY A C 1
ATOM 878 O O . GLY A 1 116 ? -14.275 -16.448 -1.960 1.00 89.25 116 GLY A O 1
ATOM 879 N N . GLU A 1 117 ? -14.595 -15.149 -0.141 1.00 88.50 117 GLU A N 1
ATOM 880 C CA . GLU A 1 117 ? -14.385 -13.852 -0.787 1.00 88.50 117 GLU A CA 1
ATOM 881 C C . GLU A 1 117 ? -12.895 -13.515 -1.019 1.00 88.50 117 GLU A C 1
ATOM 883 O O . GLU A 1 117 ? -12.587 -12.477 -1.607 1.00 88.50 117 GLU A O 1
ATOM 888 N N . CYS A 1 118 ? -11.943 -14.352 -0.582 1.00 85.81 118 CYS A N 1
ATOM 889 C CA . CYS A 1 118 ? -10.516 -14.092 -0.790 1.00 85.81 118 CYS A CA 1
ATOM 890 C C . CYS A 1 118 ? -10.039 -14.411 -2.212 1.00 85.81 118 CYS A C 1
ATOM 892 O O . CYS A 1 118 ? -10.136 -15.543 -2.691 1.00 85.81 118 CYS A O 1
ATOM 894 N N . GLU A 1 119 ? -9.366 -13.436 -2.826 1.00 85.25 119 GLU A N 1
ATOM 895 C CA . GLU A 1 119 ? -8.678 -13.573 -4.110 1.00 85.25 119 GLU A CA 1
ATOM 896 C C . GLU A 1 119 ? -7.185 -13.237 -3.981 1.00 85.25 119 GLU A C 1
ATOM 898 O O . GLU A 1 119 ? -6.797 -12.265 -3.323 1.00 85.25 119 GLU A O 1
ATOM 903 N N . TYR A 1 120 ? -6.328 -14.020 -4.642 1.00 72.88 120 TYR A N 1
ATOM 904 C CA . TYR A 1 120 ? -4.910 -13.688 -4.797 1.00 72.88 120 TYR A CA 1
ATOM 905 C C . TYR A 1 120 ? -4.709 -12.512 -5.764 1.00 72.88 120 TYR A C 1
ATOM 907 O O . TYR A 1 120 ? -5.223 -12.506 -6.881 1.00 72.88 120 TYR A O 1
ATOM 915 N N . GLY A 1 121 ? -3.862 -11.563 -5.368 1.00 79.56 121 GLY A N 1
ATOM 916 C CA . GLY A 1 121 ? -3.361 -10.509 -6.246 1.00 79.56 121 GLY A CA 1
ATOM 917 C C . GLY A 1 121 ? -2.121 -10.930 -7.041 1.00 79.56 121 GLY A C 1
ATOM 918 O O . GLY A 1 121 ? -1.574 -12.027 -6.872 1.00 79.56 121 GLY A O 1
ATOM 919 N N . VAL A 1 122 ? -1.627 -10.009 -7.871 1.00 80.25 122 VAL A N 1
ATOM 920 C CA . VAL A 1 122 ? -0.400 -10.167 -8.669 1.00 80.25 122 VAL A CA 1
ATOM 921 C C . VAL A 1 122 ? 0.637 -9.104 -8.293 1.00 80.25 122 VAL A C 1
ATOM 923 O O . VAL A 1 122 ? 0.309 -7.939 -8.075 1.00 80.25 122 VAL A O 1
ATOM 926 N N . GLN A 1 123 ? 1.908 -9.507 -8.241 1.00 76.75 123 GLN A N 1
ATOM 927 C CA . GLN A 1 123 ? 3.073 -8.622 -8.162 1.00 76.75 123 GLN A CA 1
ATOM 928 C C . GLN A 1 123 ? 3.965 -8.795 -9.388 1.00 76.75 123 GLN A C 1
ATOM 930 O O . GLN A 1 123 ? 4.295 -9.918 -9.769 1.00 76.75 123 GLN A O 1
ATOM 935 N N . ILE A 1 124 ? 4.422 -7.674 -9.942 1.00 77.38 124 ILE A N 1
ATOM 936 C CA . ILE A 1 124 ? 5.401 -7.607 -11.032 1.00 77.38 124 ILE A CA 1
ATOM 937 C C . ILE A 1 124 ? 6.786 -7.331 -10.429 1.00 77.38 124 ILE A C 1
ATOM 939 O O . ILE A 1 124 ? 6.911 -6.541 -9.489 1.00 77.38 124 ILE A O 1
ATOM 943 N N . CYS A 1 125 ? 7.834 -7.979 -10.939 1.00 63.44 125 CYS A N 1
ATOM 944 C CA . CYS A 1 125 ? 9.209 -7.649 -10.563 1.00 63.44 125 CYS A CA 1
ATOM 945 C C . CYS A 1 125 ? 9.710 -6.422 -11.339 1.00 63.44 125 CYS A C 1
ATOM 947 O O . CYS A 1 125 ? 9.748 -6.415 -12.569 1.00 63.44 125 CYS A O 1
ATOM 949 N N . ASN A 1 126 ? 10.140 -5.394 -10.617 1.00 63.94 126 ASN A N 1
ATOM 950 C CA . ASN A 1 126 ? 10.653 -4.148 -11.159 1.00 63.94 126 ASN A CA 1
ATOM 951 C C . ASN A 1 126 ? 12.159 -4.283 -11.442 1.00 63.94 126 ASN A C 1
ATOM 953 O O . ASN A 1 126 ? 12.991 -4.154 -10.542 1.00 63.94 126 ASN A O 1
ATOM 957 N N . GLU A 1 127 ? 12.532 -4.536 -12.701 1.00 56.84 127 GLU A N 1
ATOM 958 C CA . GLU A 1 127 ? 13.929 -4.809 -13.093 1.00 56.84 127 GLU A CA 1
ATOM 959 C C . GLU A 1 127 ? 14.918 -3.661 -12.798 1.00 56.84 127 GLU A C 1
ATOM 961 O O . GLU A 1 127 ? 16.127 -3.888 -12.752 1.00 56.84 127 GLU A O 1
ATOM 966 N N . ILE A 1 128 ? 14.436 -2.431 -12.575 1.00 52.38 128 ILE A N 1
ATOM 967 C CA . ILE A 1 128 ? 15.290 -1.270 -12.268 1.00 52.38 128 ILE A CA 1
ATOM 968 C C . ILE A 1 128 ? 15.718 -1.269 -10.791 1.00 52.38 128 ILE A C 1
ATOM 970 O O . ILE A 1 128 ? 16.830 -0.841 -10.477 1.00 52.38 128 ILE A O 1
ATOM 974 N N . SER A 1 129 ? 14.857 -1.740 -9.884 1.00 51.50 129 SER A N 1
ATOM 975 C CA . SER A 1 129 ? 15.138 -1.819 -8.442 1.00 51.50 129 SER A CA 1
ATOM 976 C C . SER A 1 129 ? 15.526 -3.223 -7.967 1.00 51.50 129 SER A C 1
ATOM 978 O O . SER A 1 129 ? 16.146 -3.356 -6.913 1.00 51.50 129 SER A O 1
ATOM 980 N N . GLY A 1 130 ? 15.167 -4.268 -8.721 1.00 59.38 130 GLY A N 1
ATOM 981 C CA . GLY A 1 130 ? 15.263 -5.665 -8.288 1.00 59.38 130 GLY A CA 1
ATOM 982 C C . GLY A 1 130 ? 14.243 -6.041 -7.205 1.00 59.38 130 GLY A C 1
ATOM 983 O O . GLY A 1 130 ? 14.412 -7.061 -6.535 1.00 59.38 130 GLY A O 1
ATOM 984 N N . LEU A 1 131 ? 13.215 -5.211 -7.001 1.00 57.12 131 LEU A N 1
ATOM 985 C CA . LEU A 1 131 ? 12.159 -5.400 -6.006 1.00 57.12 131 LEU A CA 1
ATOM 986 C C . LEU A 1 131 ? 10.834 -5.754 -6.684 1.00 57.12 131 LEU A C 1
ATOM 988 O O . LEU A 1 131 ? 10.623 -5.476 -7.859 1.00 57.12 131 LEU A O 1
ATOM 992 N N . TRP A 1 132 ? 9.917 -6.339 -5.923 1.00 62.75 132 TRP A N 1
ATOM 993 C CA . TRP A 1 132 ? 8.541 -6.547 -6.367 1.00 62.75 132 TRP A CA 1
ATOM 994 C C . TRP A 1 132 ? 7.738 -5.264 -6.133 1.00 62.75 132 TRP A C 1
ATOM 996 O O . TRP A 1 132 ? 7.833 -4.688 -5.048 1.00 62.75 132 TRP A O 1
ATOM 1006 N N . ASP A 1 133 ? 6.968 -4.825 -7.130 1.00 69.62 133 ASP A N 1
ATOM 1007 C CA . ASP A 1 133 ? 6.033 -3.700 -6.993 1.00 69.62 133 ASP A CA 1
ATOM 1008 C C . ASP A 1 133 ? 4.864 -4.068 -6.042 1.00 69.62 133 ASP A C 1
ATOM 1010 O O . ASP A 1 133 ? 4.846 -5.135 -5.421 1.00 69.62 133 ASP A O 1
ATOM 1014 N N . ILE A 1 134 ? 3.885 -3.178 -5.864 1.00 68.44 134 ILE A N 1
ATOM 1015 C CA . ILE A 1 134 ? 2.719 -3.431 -4.999 1.00 68.44 134 ILE A CA 1
ATOM 1016 C C . ILE A 1 134 ? 1.897 -4.646 -5.467 1.00 68.44 134 ILE A C 1
ATOM 1018 O O . ILE A 1 134 ? 1.858 -4.963 -6.653 1.00 68.44 134 ILE A O 1
ATOM 1022 N N . CYS A 1 135 ? 1.234 -5.324 -4.526 1.00 74.62 135 CYS A N 1
ATOM 1023 C CA . CYS A 1 135 ? 0.291 -6.398 -4.838 1.00 74.62 135 CYS A CA 1
ATOM 1024 C C . CYS A 1 135 ? -1.018 -5.789 -5.355 1.00 74.62 135 CYS A C 1
ATOM 1026 O O . CYS A 1 135 ? -1.744 -5.156 -4.587 1.00 74.62 135 CYS A O 1
ATOM 1028 N N . GLU A 1 136 ? -1.306 -5.942 -6.648 1.00 80.38 136 GLU A N 1
ATOM 1029 C CA . GLU A 1 136 ? -2.541 -5.441 -7.256 1.00 80.38 136 GLU A CA 1
ATOM 1030 C C . GLU A 1 136 ? -3.609 -6.542 -7.306 1.00 80.38 136 GLU A C 1
ATOM 1032 O O . GLU A 1 136 ? -3.334 -7.677 -7.691 1.00 80.38 136 GLU A O 1
ATOM 1037 N N . GLY A 1 137 ? -4.836 -6.197 -6.904 1.00 77.50 137 GLY A N 1
ATOM 1038 C CA . GLY A 1 137 ? -6.003 -7.084 -6.938 1.00 77.50 137 GLY A CA 1
ATOM 1039 C C . GLY A 1 137 ? -6.271 -8.058 -5.771 1.00 77.50 137 GLY A C 1
ATOM 1040 O O . GLY A 1 137 ? -7.242 -8.788 -5.920 1.00 77.50 137 GLY A O 1
ATOM 1041 N N . PRO A 1 138 ? -5.529 -8.128 -4.642 1.00 82.56 138 PRO A N 1
ATOM 1042 C CA . PRO A 1 138 ? -5.862 -9.096 -3.595 1.00 82.56 138 PRO A CA 1
ATOM 1043 C C . PRO A 1 138 ? -7.128 -8.700 -2.820 1.00 82.56 138 PRO A C 1
ATOM 1045 O O . PRO A 1 138 ? -7.322 -7.523 -2.502 1.00 82.56 138 PRO A O 1
ATOM 1048 N N . ILE A 1 139 ? -7.925 -9.693 -2.424 1.00 81.19 139 ILE A N 1
ATOM 1049 C CA . ILE A 1 139 ? -8.979 -9.550 -1.410 1.00 81.19 139 ILE A CA 1
ATOM 1050 C C . ILE A 1 139 ? -8.544 -10.349 -0.178 1.00 81.19 139 ILE A C 1
ATOM 1052 O O . ILE A 1 139 ? -8.089 -11.483 -0.300 1.00 81.19 139 ILE A O 1
ATOM 1056 N N . TYR A 1 140 ? -8.619 -9.728 0.999 1.00 76.81 140 TYR A N 1
ATOM 1057 C CA . TYR A 1 140 ? -8.103 -10.268 2.261 1.00 76.81 140 TYR A CA 1
ATOM 1058 C C . TYR A 1 140 ? -9.230 -10.655 3.234 1.00 76.81 140 TYR A C 1
ATOM 1060 O O . TYR A 1 140 ? -10.293 -10.027 3.169 1.00 76.81 140 TYR A O 1
ATOM 1068 N N . PRO A 1 141 ? -8.954 -11.584 4.177 1.00 80.88 141 PRO A N 1
ATOM 1069 C CA . PRO A 1 141 ? -9.851 -11.940 5.272 1.00 80.88 141 PRO A CA 1
ATOM 1070 C C . PRO A 1 141 ? -10.390 -10.743 6.055 1.00 80.88 141 PRO A C 1
ATOM 1072 O O . PRO A 1 141 ? -9.685 -9.754 6.290 1.00 80.88 141 PRO A O 1
ATOM 1075 N N . LYS A 1 142 ? -11.631 -10.879 6.513 1.00 82.25 142 LYS A N 1
ATOM 1076 C CA . LYS A 1 142 ? -12.337 -9.992 7.448 1.00 82.25 142 LYS A CA 1
ATOM 1077 C C . LYS A 1 142 ? -13.002 -10.864 8.518 1.00 82.25 142 LYS A C 1
ATOM 1079 O O . LYS A 1 142 ? -12.962 -12.079 8.420 1.00 82.25 142 LYS A O 1
ATOM 1084 N N . PHE A 1 143 ? -13.611 -10.259 9.532 1.00 78.56 143 PHE A N 1
ATOM 1085 C CA . PHE A 1 143 ? -14.485 -11.015 10.433 1.00 78.56 143 PHE A CA 1
ATOM 1086 C C . PHE A 1 143 ? -15.796 -11.369 9.727 1.00 78.56 143 PHE A C 1
ATOM 1088 O O . PHE A 1 143 ? -16.326 -10.526 9.000 1.00 78.56 143 PHE A O 1
ATOM 1095 N N . GLU A 1 144 ? -16.309 -12.568 10.000 1.00 84.56 144 GLU A N 1
ATOM 1096 C CA . GLU A 1 144 ? -17.624 -13.028 9.553 1.00 84.56 144 GLU A CA 1
ATOM 1097 C C . GLU A 1 144 ? -18.741 -12.064 9.980 1.00 84.56 144 GLU A C 1
ATOM 1099 O O . GLU A 1 144 ? -18.843 -11.649 11.142 1.00 84.56 144 GLU A O 1
ATOM 1104 N N . VAL A 1 145 ? -19.617 -11.745 9.031 1.00 84.56 145 VAL A N 1
ATOM 1105 C CA . VAL A 1 145 ? -20.934 -11.155 9.271 1.00 84.56 145 VAL A CA 1
ATOM 1106 C C . VAL A 1 145 ? -21.995 -12.036 8.624 1.00 84.56 145 VAL A C 1
ATOM 1108 O O . VAL A 1 145 ? -21.712 -12.718 7.652 1.00 84.56 145 VAL A O 1
ATOM 1111 N N . CYS A 1 146 ? -23.225 -11.987 9.139 1.00 86.31 146 CYS A N 1
ATOM 1112 C CA . CYS A 1 146 ? -24.356 -12.777 8.647 1.00 86.31 146 CYS A CA 1
ATOM 1113 C C . CYS A 1 146 ? -24.853 -12.330 7.253 1.00 86.31 146 CYS A C 1
ATOM 1115 O O . CYS A 1 146 ? -25.967 -11.809 7.122 1.00 86.31 146 CYS A O 1
ATOM 1117 N N . ASP A 1 147 ? -24.025 -12.487 6.219 1.00 88.44 147 ASP A N 1
ATOM 1118 C CA . ASP A 1 147 ? -24.347 -12.221 4.814 1.00 88.44 147 ASP A CA 1
ATOM 1119 C C . ASP A 1 147 ? -24.387 -13.489 3.939 1.00 88.44 147 ASP A C 1
ATOM 1121 O O . ASP A 1 147 ? -24.844 -13.421 2.790 1.00 88.44 147 ASP A O 1
ATOM 1125 N N . GLY A 1 148 ? -24.040 -14.657 4.498 1.00 88.25 148 GLY A N 1
ATOM 1126 C CA . GLY A 1 148 ? -24.058 -15.946 3.804 1.00 88.25 148 GLY A CA 1
ATOM 1127 C C . GLY A 1 148 ? -22.857 -16.180 2.886 1.00 88.25 148 GLY A C 1
ATOM 1128 O O . GLY A 1 148 ? -22.936 -17.028 1.988 1.00 88.25 148 GLY A O 1
ATOM 1129 N N . LEU A 1 149 ? -21.780 -15.415 3.072 1.00 90.81 149 LEU A N 1
ATOM 1130 C CA . LEU A 1 149 ? -20.488 -15.585 2.413 1.00 90.81 149 LEU A CA 1
ATOM 1131 C C . LEU A 1 149 ? -19.446 -16.124 3.410 1.00 90.81 149 LEU A C 1
ATOM 1133 O O . LEU A 1 149 ? -19.737 -16.404 4.563 1.00 90.81 149 LEU A O 1
ATOM 1137 N N . ASP A 1 150 ? -18.224 -16.300 2.923 1.00 89.88 150 ASP A N 1
ATOM 1138 C CA . ASP A 1 150 ? -17.046 -16.721 3.686 1.00 89.88 150 ASP A CA 1
ATOM 1139 C C . ASP A 1 150 ? -16.091 -15.518 3.645 1.00 89.88 150 ASP A C 1
ATOM 1141 O O . ASP A 1 150 ? -15.467 -15.235 2.614 1.00 89.88 150 ASP A O 1
ATOM 1145 N N . ASN A 1 151 ? -16.136 -14.690 4.692 1.00 84.12 151 ASN A N 1
ATOM 1146 C CA . ASN A 1 151 ? -15.435 -13.408 4.782 1.00 84.12 151 ASN A CA 1
ATOM 1147 C C . ASN A 1 151 ? -14.007 -13.565 5.333 1.00 84.12 151 ASN A C 1
ATOM 1149 O O . ASN A 1 151 ? -13.136 -12.765 4.971 1.00 84.12 151 ASN A O 1
ATOM 1153 N N . ASP A 1 152 ? -13.775 -14.536 6.221 1.00 82.94 152 ASP A N 1
ATOM 1154 C CA . ASP A 1 152 ? -12.480 -14.821 6.858 1.00 82.94 152 ASP A CA 1
ATOM 1155 C C . ASP A 1 152 ? -11.598 -15.802 6.055 1.00 82.94 152 ASP A C 1
ATOM 1157 O O . ASP A 1 152 ? -10.369 -15.812 6.204 1.00 82.94 152 ASP A O 1
ATOM 1161 N N . CYS A 1 153 ? -12.203 -16.509 5.095 1.00 87.88 153 CYS A N 1
ATOM 1162 C CA . CYS A 1 153 ? -11.556 -17.352 4.096 1.00 87.88 153 CYS A CA 1
ATOM 1163 C C . CYS A 1 153 ? -10.951 -18.665 4.638 1.00 87.88 153 CYS A C 1
ATOM 1165 O O . CYS A 1 153 ? -10.023 -19.218 4.022 1.00 87.88 153 CYS A O 1
ATOM 1167 N N . ASP A 1 154 ? -11.461 -19.171 5.767 1.00 84.12 154 ASP A N 1
ATOM 1168 C CA . ASP A 1 154 ? -11.229 -20.518 6.313 1.00 84.12 154 ASP A CA 1
ATOM 1169 C C . ASP A 1 154 ? -11.863 -21.627 5.443 1.00 84.12 154 ASP A C 1
ATOM 1171 O O . ASP A 1 154 ? -11.257 -22.695 5.274 1.00 84.12 154 ASP A O 1
ATOM 1175 N N . GLY A 1 155 ? -13.031 -21.367 4.838 1.00 88.19 155 GLY A N 1
ATOM 1176 C CA . GLY A 1 155 ? -13.797 -22.349 4.059 1.00 88.19 155 GLY A CA 1
ATOM 1177 C C . GLY A 1 155 ? -15.065 -22.900 4.722 1.00 88.19 155 GLY A C 1
ATOM 1178 O O . GLY A 1 155 ? -15.588 -23.930 4.271 1.00 88.19 155 GLY A O 1
ATOM 1179 N N . LYS A 1 156 ? -15.563 -22.239 5.767 1.00 89.00 156 LYS A N 1
ATOM 1180 C CA . LYS A 1 156 ? -16.949 -22.341 6.256 1.00 89.00 156 LYS A CA 1
ATOM 1181 C C . LYS A 1 156 ? -17.683 -21.021 5.914 1.00 89.00 156 LYS A C 1
ATOM 1183 O O . LYS A 1 156 ? -17.268 -20.360 4.975 1.00 89.00 156 LYS A O 1
ATOM 1188 N N . ILE A 1 157 ? -18.844 -20.752 6.511 1.00 89.94 157 ILE A N 1
ATOM 1189 C CA . ILE A 1 157 ? -19.740 -19.618 6.209 1.00 89.94 157 ILE A CA 1
ATOM 1190 C C . ILE A 1 157 ? -20.463 -19.246 7.512 1.00 89.94 157 ILE A C 1
ATOM 1192 O O . ILE A 1 157 ? -21.043 -20.136 8.148 1.00 89.94 157 ILE A O 1
ATOM 1196 N N . ASP A 1 158 ? -20.501 -17.954 7.850 1.00 86.38 158 ASP A N 1
ATOM 1197 C CA . ASP A 1 158 ? -21.228 -17.376 8.990 1.00 86.38 158 ASP A CA 1
ATOM 1198 C C . ASP A 1 158 ? -20.797 -17.928 10.387 1.00 86.38 158 ASP A C 1
ATOM 1200 O O . ASP A 1 158 ? -21.581 -17.900 11.344 1.00 86.38 158 ASP A O 1
ATOM 1204 N N . GLU A 1 159 ? -19.581 -18.474 10.557 1.00 84.81 159 GLU A N 1
ATOM 1205 C CA . GLU A 1 159 ? -19.074 -18.945 11.864 1.00 84.81 159 GLU A CA 1
ATOM 1206 C C . GLU A 1 159 ? -18.300 -17.892 12.680 1.00 84.81 159 GLU A C 1
ATOM 1208 O O . GLU A 1 159 ? -18.237 -16.731 12.314 1.00 84.81 159 GLU A O 1
ATOM 1213 N N . GLU A 1 160 ? -17.757 -18.295 13.845 1.00 80.38 160 GLU A N 1
ATOM 1214 C CA . GLU A 1 160 ? -16.918 -17.507 14.786 1.00 80.38 160 GLU A CA 1
ATOM 1215 C C . GLU A 1 160 ? -17.379 -16.058 15.086 1.00 80.38 160 GLU A C 1
ATOM 1217 O O . GLU A 1 160 ? -16.647 -15.282 15.699 1.00 80.38 160 GLU A O 1
ATOM 1222 N N . LEU A 1 161 ? -18.642 -15.744 14.763 1.00 79.94 161 LEU A N 1
ATOM 1223 C CA . LEU A 1 161 ? -19.373 -14.525 15.091 1.00 79.94 161 LEU A CA 1
ATOM 1224 C C . LEU A 1 161 ? -19.130 -14.144 16.551 1.00 79.94 161 LEU A C 1
ATOM 1226 O O . LEU A 1 161 ? -19.059 -15.009 17.427 1.00 79.94 161 LEU A O 1
ATOM 1230 N N . ILE A 1 162 ? -19.080 -12.849 16.843 1.00 72.81 162 ILE A N 1
ATOM 1231 C CA . ILE A 1 162 ? -18.860 -12.363 18.205 1.00 72.81 162 ILE A CA 1
ATOM 1232 C C . ILE A 1 162 ? -20.046 -11.497 18.618 1.00 72.81 162 ILE A C 1
ATOM 1234 O O . ILE A 1 162 ? -20.200 -10.377 18.137 1.00 72.81 162 ILE A O 1
ATOM 1238 N N . ASN A 1 163 ? -20.862 -12.010 19.544 1.00 72.00 163 ASN A N 1
ATOM 1239 C CA . ASN A 1 163 ? -21.925 -11.269 20.229 1.00 72.00 163 ASN A CA 1
ATOM 1240 C C . ASN A 1 163 ? -22.990 -10.654 19.293 1.00 72.00 163 ASN A C 1
ATOM 1242 O O . ASN A 1 163 ? -23.484 -9.559 19.557 1.00 72.00 163 ASN A O 1
ATOM 1246 N N . HIS A 1 164 ? -23.343 -11.353 18.206 1.00 80.31 164 HIS A N 1
ATOM 1247 C CA . HIS A 1 164 ? -24.205 -10.828 17.136 1.00 80.31 164 HIS A CA 1
ATOM 1248 C C . HIS A 1 164 ? -25.643 -10.487 17.585 1.00 80.31 164 HIS A C 1
ATOM 1250 O O . HIS A 1 164 ? -26.215 -9.517 17.096 1.00 80.31 164 HIS A O 1
ATOM 1256 N N . CYS A 1 165 ? -26.221 -11.247 18.524 1.00 84.25 165 CYS A N 1
ATOM 1257 C CA . CYS A 1 165 ? -27.561 -11.005 19.072 1.00 84.25 165 CYS A CA 1
ATOM 1258 C C . CYS A 1 165 ? -27.545 -10.884 20.606 1.00 84.25 165 CYS A C 1
ATOM 1260 O O . CYS A 1 165 ? -26.687 -11.461 21.275 1.00 84.25 165 CYS A O 1
ATOM 1262 N N . THR A 1 166 ? -28.559 -10.224 21.175 1.00 84.88 166 THR A N 1
ATOM 1263 C CA . THR A 1 166 ? -28.826 -10.176 22.625 1.00 84.88 166 THR A CA 1
ATOM 1264 C C . THR A 1 166 ? -30.073 -10.991 22.972 1.00 84.88 166 THR A C 1
ATOM 1266 O O . THR A 1 166 ? -31.078 -10.939 22.264 1.00 84.88 166 THR A O 1
ATOM 1269 N N . ASN A 1 167 ? -30.028 -11.749 24.070 1.00 86.25 167 ASN A N 1
ATOM 1270 C CA . ASN A 1 167 ? -31.198 -12.389 24.665 1.00 86.25 167 ASN A CA 1
ATOM 1271 C C . ASN A 1 167 ? -31.766 -11.503 25.782 1.00 86.25 167 ASN A C 1
ATOM 1273 O O . ASN A 1 167 ? -31.315 -11.577 26.924 1.00 86.25 167 ASN A O 1
ATOM 1277 N N . TYR A 1 168 ? -32.789 -10.714 25.460 1.00 85.31 168 TYR A N 1
ATOM 1278 C CA . TYR A 1 168 ? -33.447 -9.775 26.379 1.00 85.31 168 TYR A CA 1
ATOM 1279 C C . TYR A 1 168 ? -34.157 -10.425 27.586 1.00 85.31 168 TYR A C 1
ATOM 1281 O O . TYR A 1 168 ? -34.607 -9.738 28.486 1.00 85.31 168 TYR A O 1
ATOM 1289 N N . THR A 1 169 ? -34.250 -11.760 27.661 1.00 83.00 169 THR A N 1
ATOM 1290 C CA . THR A 1 169 ? -34.746 -12.459 28.869 1.00 83.00 169 THR A CA 1
ATOM 1291 C C . THR A 1 169 ? -33.628 -12.803 29.866 1.00 83.00 169 THR A C 1
ATOM 1293 O O . THR A 1 169 ? -33.913 -13.223 30.986 1.00 83.00 169 THR A O 1
ATOM 1296 N N . THR A 1 170 ? -32.352 -12.676 29.481 1.00 81.75 170 THR A N 1
ATOM 1297 C CA . THR A 1 170 ? -31.197 -12.960 30.361 1.00 81.75 170 THR A CA 1
ATOM 1298 C C . THR A 1 170 ? -30.071 -11.922 30.285 1.00 81.75 170 THR A C 1
ATOM 1300 O O . THR A 1 170 ? -29.051 -12.103 30.946 1.00 81.75 170 THR A O 1
ATOM 1303 N N . CYS A 1 171 ? -30.215 -10.885 29.453 1.00 81.44 171 CYS A N 1
ATOM 1304 C CA . CYS A 1 171 ? -29.174 -9.936 29.040 1.00 81.44 171 CYS A CA 1
ATOM 1305 C C . CYS A 1 171 ? -27.829 -10.571 28.642 1.00 81.44 171 CYS A C 1
ATOM 1307 O O . CYS A 1 171 ? -26.764 -9.967 28.759 1.00 81.44 171 CYS A O 1
ATOM 1309 N N . GLN A 1 172 ? -27.871 -11.798 28.114 1.00 82.06 172 GLN A N 1
ATOM 1310 C CA . GLN A 1 172 ? -26.698 -12.485 27.576 1.00 82.06 172 GLN A CA 1
ATOM 1311 C C . GLN A 1 172 ? -26.623 -12.294 26.063 1.00 82.06 172 GLN A C 1
ATOM 1313 O O . GLN A 1 172 ? -27.591 -12.559 25.343 1.00 82.06 172 GLN A O 1
ATOM 1318 N N . ARG A 1 173 ? -25.457 -11.871 25.570 1.00 81.56 173 ARG A N 1
ATOM 1319 C CA . ARG A 1 173 ? -25.164 -11.863 24.133 1.00 81.56 173 ARG A CA 1
ATOM 1320 C C . ARG A 1 173 ? -24.839 -13.275 23.648 1.00 81.56 173 ARG A C 1
ATOM 1322 O O . ARG A 1 173 ? -24.336 -14.104 24.407 1.00 81.56 173 ARG A O 1
ATOM 1329 N N . TYR A 1 174 ? -25.170 -13.562 22.396 1.00 82.81 174 TYR A N 1
ATOM 1330 C CA . TYR A 1 174 ? -24.973 -14.866 21.774 1.00 82.81 174 TYR A CA 1
ATOM 1331 C C . TYR A 1 174 ? -24.758 -14.752 20.261 1.00 82.81 174 TYR A C 1
ATOM 1333 O O . TYR A 1 174 ? -24.997 -13.715 19.640 1.00 82.81 174 TYR A O 1
ATOM 1341 N N . ASN A 1 175 ? -24.300 -15.852 19.670 1.00 83.00 175 ASN A N 1
ATOM 1342 C CA . ASN A 1 175 ? -23.931 -15.941 18.262 1.00 83.00 175 ASN A CA 1
ATOM 1343 C C . ASN A 1 175 ? -25.057 -16.618 17.473 1.00 83.00 175 ASN A C 1
ATOM 1345 O O . ASN A 1 175 ? -25.486 -17.715 17.835 1.00 83.00 175 ASN A O 1
ATOM 1349 N N . SER A 1 176 ? -25.552 -15.957 16.427 1.00 83.31 176 SER A N 1
ATOM 1350 C CA . SER A 1 176 ? -26.677 -16.412 15.603 1.00 83.31 176 SER A CA 1
ATOM 1351 C C . SER A 1 176 ? -26.774 -15.577 14.331 1.00 83.31 176 SER A C 1
ATOM 1353 O O . SER A 1 176 ? -26.659 -14.360 14.422 1.00 83.31 176 SER A O 1
ATOM 1355 N N . CYS A 1 177 ? -27.086 -16.218 13.201 1.00 79.44 177 CYS A N 1
ATOM 1356 C CA . CYS A 1 177 ? -27.547 -15.548 11.977 1.00 79.44 177 CYS A CA 1
ATOM 1357 C C . CYS A 1 177 ? -29.044 -15.763 11.682 1.00 79.44 177 CYS A C 1
ATOM 1359 O O . CYS A 1 177 ? -29.562 -15.228 10.702 1.00 79.44 177 CYS A O 1
ATOM 1361 N N . ASP A 1 178 ? -29.775 -16.483 12.546 1.00 82.38 178 ASP A N 1
ATOM 1362 C CA . ASP A 1 178 ? -31.225 -16.288 12.628 1.00 82.38 178 ASP A CA 1
ATOM 1363 C C . ASP A 1 178 ? -31.501 -14.850 13.092 1.00 82.38 178 ASP A C 1
ATOM 1365 O O . ASP A 1 178 ? -30.747 -14.298 13.900 1.00 82.38 178 ASP A O 1
ATOM 1369 N N . THR A 1 179 ? -32.596 -14.252 12.609 1.00 78.69 179 THR A N 1
ATOM 1370 C CA . THR A 1 179 ? -32.975 -12.863 12.916 1.00 78.69 179 THR A CA 1
ATOM 1371 C C . THR A 1 179 ? -32.969 -12.606 14.422 1.00 78.69 179 THR A C 1
ATOM 1373 O O . THR A 1 179 ? -33.795 -13.184 15.137 1.00 78.69 179 THR A O 1
ATOM 1376 N N . CYS A 1 180 ? -32.079 -11.726 14.892 1.00 78.88 180 CYS A N 1
ATOM 1377 C CA . CYS A 1 180 ? -32.031 -11.348 16.300 1.00 78.88 180 CYS A CA 1
ATOM 1378 C C . CYS A 1 180 ? -33.402 -10.842 16.785 1.00 78.88 180 CYS A C 1
ATOM 1380 O O . CYS A 1 180 ? -34.139 -10.219 16.007 1.00 78.88 180 CYS A O 1
ATOM 1382 N N . PRO A 1 181 ? -33.751 -11.058 18.066 1.00 83.38 181 PRO A N 1
ATOM 1383 C CA . PRO A 1 181 ? -34.890 -10.387 18.673 1.00 83.38 181 PRO A CA 1
ATOM 1384 C C . PRO A 1 181 ? -34.755 -8.867 18.512 1.00 83.38 181 PRO A C 1
ATOM 1386 O O . PRO A 1 181 ? -33.655 -8.322 18.585 1.00 83.38 181 PRO A O 1
ATOM 1389 N N . THR A 1 182 ? -35.869 -8.171 18.304 1.00 83.06 182 THR A N 1
ATOM 1390 C CA . THR A 1 182 ? -35.894 -6.709 18.423 1.00 83.06 182 THR A CA 1
ATOM 1391 C C . THR A 1 182 ? -35.712 -6.319 19.883 1.00 83.06 182 THR A C 1
ATOM 1393 O O . THR A 1 182 ? -36.309 -6.973 20.742 1.00 83.06 182 THR A O 1
ATOM 1396 N N . THR A 1 183 ? -34.984 -5.231 20.148 1.00 82.19 183 THR A N 1
ATOM 1397 C CA . THR A 1 183 ? -35.010 -4.546 21.448 1.00 82.19 183 THR A CA 1
ATOM 1398 C C . THR A 1 183 ? -36.466 -4.368 21.900 1.00 82.19 183 THR A C 1
ATOM 1400 O O . THR A 1 183 ? -37.275 -3.854 21.111 1.00 82.19 183 THR A O 1
ATOM 1403 N N . PRO A 1 184 ? -36.847 -4.830 23.103 1.00 83.00 184 PRO A N 1
ATOM 1404 C CA . PRO A 1 184 ? -38.132 -4.478 23.689 1.00 83.00 184 PRO A CA 1
ATOM 1405 C C . PRO A 1 184 ? -38.156 -2.982 24.046 1.00 83.00 184 PRO A C 1
ATOM 1407 O O . PRO A 1 184 ? -37.219 -2.240 23.768 1.00 83.00 184 PRO A O 1
ATOM 1410 N N . THR A 1 185 ? -39.262 -2.533 24.624 1.00 83.88 185 THR A N 1
ATOM 1411 C CA . THR A 1 185 ? -39.331 -1.259 25.350 1.00 83.88 185 THR A CA 1
ATOM 1412 C C . THR A 1 185 ? -39.294 -1.564 26.837 1.00 83.88 185 THR A C 1
ATOM 1414 O O . THR A 1 185 ? -39.992 -2.497 27.239 1.00 83.88 185 THR A O 1
ATOM 1417 N N . GLU A 1 186 ? -38.587 -0.763 27.630 1.00 85.19 186 GLU A N 1
ATOM 1418 C CA . GLU A 1 186 ? -38.596 -0.873 29.093 1.00 85.19 186 GLU A CA 1
ATOM 1419 C C . GLU A 1 186 ? -40.012 -0.960 29.686 1.00 85.19 186 GLU A C 1
ATOM 1421 O O . GLU A 1 186 ? -40.899 -0.152 29.380 1.00 85.19 186 GLU A O 1
ATOM 1426 N N . GLU A 1 187 ? -40.208 -1.927 30.583 1.00 86.19 187 GLU A N 1
ATOM 1427 C CA . GLU A 1 187 ? -41.335 -1.968 31.510 1.00 86.19 187 GLU A CA 1
ATOM 1428 C C . GLU A 1 187 ? -40.833 -1.559 32.900 1.00 86.19 187 GLU A C 1
ATOM 1430 O O . GLU A 1 187 ? -39.812 -2.047 33.360 1.00 86.19 187 GLU A O 1
ATOM 1435 N N . CYS A 1 188 ? -41.558 -0.671 33.589 1.00 85.19 188 CYS A N 1
ATOM 1436 C CA . CYS A 1 188 ? -41.126 -0.084 34.864 1.00 85.19 188 CYS A CA 1
ATOM 1437 C C . CYS A 1 188 ? -41.258 -1.060 36.055 1.00 85.19 188 CYS A C 1
ATOM 1439 O O . CYS A 1 188 ? -42.083 -0.840 36.954 1.00 85.19 188 CYS A O 1
ATOM 1441 N N . ASP A 1 189 ? -40.515 -2.167 36.030 1.00 83.44 189 ASP A N 1
ATOM 1442 C CA . ASP A 1 189 ? -40.578 -3.265 36.999 1.00 83.44 189 ASP A CA 1
ATOM 1443 C C . ASP A 1 189 ? -39.294 -3.463 37.830 1.00 83.44 189 ASP A C 1
ATOM 1445 O O . ASP A 1 189 ? -39.314 -4.238 38.791 1.00 83.44 189 ASP A O 1
ATOM 1449 N N . ASN A 1 190 ? -38.274 -2.616 37.633 1.00 76.75 190 ASN A N 1
ATOM 1450 C CA . ASN A 1 190 ? -36.927 -2.660 38.229 1.00 76.75 190 ASN A CA 1
ATOM 1451 C C . ASN A 1 190 ? -36.024 -3.769 37.647 1.00 76.75 190 ASN A C 1
ATOM 1453 O O . ASN A 1 190 ? -35.125 -4.254 3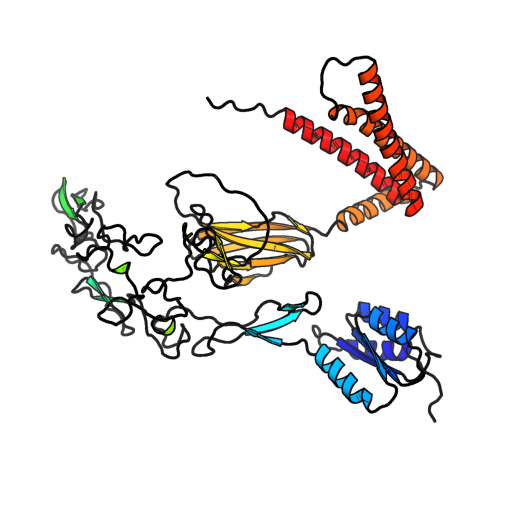8.345 1.00 76.75 190 ASN A O 1
ATOM 1457 N N . VAL A 1 191 ? -36.245 -4.167 36.393 1.00 81.50 191 VAL A N 1
ATOM 1458 C CA . VAL A 1 191 ? -35.359 -5.049 35.620 1.00 81.50 191 VAL A CA 1
ATOM 1459 C C . VAL A 1 191 ? -34.973 -4.346 34.320 1.00 81.50 191 VAL A C 1
ATOM 1461 O O . VAL A 1 191 ? -35.830 -3.832 33.625 1.00 81.50 191 VAL A O 1
ATOM 1464 N N . ASP A 1 192 ? -33.691 -4.377 33.972 1.00 79.31 192 ASP A N 1
ATOM 1465 C CA . ASP A 1 192 ? -33.174 -4.036 32.635 1.00 79.31 192 ASP A CA 1
ATOM 1466 C C . ASP A 1 192 ? -33.832 -4.963 31.584 1.00 79.31 192 ASP A C 1
ATOM 1468 O O . ASP A 1 192 ? -33.518 -6.158 31.528 1.00 79.31 192 ASP A O 1
ATOM 1472 N N . ASN A 1 193 ? -34.827 -4.467 30.839 1.00 83.56 193 ASN A N 1
ATOM 1473 C CA . ASN A 1 193 ? -35.597 -5.251 29.866 1.00 83.56 193 ASN A CA 1
ATOM 1474 C C . ASN A 1 193 ? -34.933 -5.207 28.479 1.00 83.56 193 ASN A C 1
ATOM 1476 O O . ASN A 1 193 ? -34.935 -6.222 27.776 1.00 83.56 193 ASN A O 1
ATOM 1480 N N . ASP A 1 194 ? -34.392 -4.057 28.060 1.00 86.00 194 ASP A N 1
ATOM 1481 C CA . ASP A 1 194 ? -33.736 -3.884 26.755 1.00 86.00 194 ASP A CA 1
ATOM 1482 C C . ASP A 1 194 ? -32.203 -4.067 26.761 1.00 86.00 194 ASP A C 1
ATOM 1484 O O . ASP A 1 194 ? -31.589 -4.168 25.694 1.00 86.00 194 ASP A O 1
ATOM 1488 N N . CYS A 1 195 ? -31.612 -4.311 27.934 1.00 85.88 195 CYS A N 1
ATOM 1489 C CA . CYS A 1 195 ? -30.218 -4.704 28.138 1.00 85.88 195 CYS A CA 1
ATOM 1490 C C . CYS A 1 195 ? -29.182 -3.637 27.730 1.00 85.88 195 CYS A C 1
ATOM 1492 O O . CYS A 1 195 ? -28.089 -3.997 27.263 1.00 85.88 195 CYS A O 1
ATOM 1494 N N . ASP A 1 196 ? -29.499 -2.347 27.906 1.00 81.62 196 ASP A N 1
ATOM 1495 C CA . ASP A 1 196 ? -28.573 -1.217 27.704 1.00 81.62 196 ASP A CA 1
ATOM 1496 C C . ASP A 1 196 ? -27.687 -0.881 28.930 1.00 81.62 196 ASP A C 1
ATOM 1498 O O . ASP A 1 196 ? -26.793 -0.035 28.828 1.00 81.62 196 ASP A O 1
ATOM 1502 N N . TYR A 1 197 ? -27.856 -1.621 30.038 1.00 75.62 197 TYR A N 1
ATOM 1503 C CA . TYR A 1 197 ? -27.246 -1.429 31.369 1.00 75.62 197 TYR A CA 1
ATOM 1504 C C . TYR A 1 197 ? -27.856 -0.305 32.229 1.00 75.62 197 TYR A C 1
ATOM 1506 O O . TYR A 1 197 ? -27.347 -0.012 33.324 1.00 75.62 197 TYR A O 1
ATOM 1514 N N . GLY A 1 198 ? -28.947 0.299 31.767 1.00 75.62 198 GLY A N 1
ATOM 1515 C CA . GLY A 1 198 ? -29.920 1.018 32.571 1.00 75.62 198 GLY A CA 1
ATOM 1516 C C . GLY A 1 198 ? -30.826 0.099 33.408 1.00 75.62 198 GLY A C 1
ATOM 1517 O O . GLY A 1 198 ? -30.597 -1.105 33.517 1.00 75.62 198 GLY A O 1
ATOM 1518 N N . ILE A 1 199 ? -31.805 0.717 34.075 1.00 75.56 199 ILE A N 1
ATOM 1519 C CA . ILE A 1 199 ? -32.958 0.099 34.752 1.00 75.56 199 ILE A CA 1
ATOM 1520 C C . ILE A 1 199 ? -34.054 1.180 34.810 1.00 75.56 199 ILE A C 1
ATOM 1522 O O . ILE A 1 199 ? -33.868 2.207 35.484 1.00 75.56 199 ILE A O 1
ATOM 1526 N N . ASP A 1 200 ? -35.220 0.925 34.206 1.00 76.75 200 ASP A N 1
ATOM 1527 C CA . ASP A 1 200 ? -36.399 1.803 34.238 1.00 76.75 200 ASP A CA 1
ATOM 1528 C C . ASP A 1 200 ? -36.112 3.274 33.773 1.00 76.75 200 ASP A C 1
ATOM 1530 O O . ASP A 1 200 ? -36.736 4.214 34.283 1.00 76.75 200 ASP A O 1
ATOM 1534 N N . GLU A 1 201 ? -35.119 3.588 32.936 1.00 74.00 201 GLU A N 1
ATOM 1535 C CA . GLU A 1 201 ? -34.663 4.978 32.648 1.00 74.00 201 GLU A CA 1
ATOM 1536 C C . GLU A 1 201 ? -35.604 5.822 31.780 1.00 74.00 201 GLU A C 1
ATOM 1538 O O . GLU A 1 201 ? -35.674 7.033 32.010 1.00 74.00 201 GLU A O 1
ATOM 1543 N N . GLU A 1 202 ? -36.430 5.228 30.913 1.00 74.69 202 GLU A N 1
ATOM 1544 C CA . GLU A 1 202 ? -37.546 5.956 30.271 1.00 74.69 202 GLU A CA 1
ATOM 1545 C C . GLU A 1 202 ? -38.805 6.097 31.170 1.00 74.69 202 GLU A C 1
ATOM 1547 O O . GLU A 1 202 ? -39.804 6.709 30.772 1.00 74.69 202 GLU A O 1
ATOM 1552 N N . CYS A 1 203 ? -38.791 5.589 32.411 1.00 80.12 203 CYS A N 1
ATOM 1553 C CA . CYS A 1 203 ? -39.970 5.596 33.286 1.00 80.12 203 CYS A CA 1
ATOM 1554 C C . CYS A 1 203 ? -40.225 6.941 34.005 1.00 80.12 203 CYS A C 1
ATOM 1556 O O . CYS A 1 203 ? -39.320 7.515 34.615 1.00 80.12 203 CYS A O 1
ATOM 1558 N N . PRO A 1 204 ? -41.482 7.435 34.046 1.00 81.19 204 PRO A N 1
ATOM 1559 C CA . PRO A 1 204 ? -41.821 8.710 34.680 1.00 81.19 204 PRO A CA 1
ATOM 1560 C C . PRO A 1 204 ? -41.798 8.637 36.215 1.00 81.19 204 PRO A C 1
ATOM 1562 O O . PRO A 1 204 ? -42.335 7.704 36.819 1.00 81.19 204 PRO A O 1
ATOM 1565 N N . CYS A 1 205 ? -41.259 9.673 36.862 1.00 82.44 205 CYS A N 1
ATOM 1566 C CA . CYS A 1 205 ? -41.209 9.774 38.322 1.00 82.44 205 CYS A CA 1
ATOM 1567 C C . CYS A 1 205 ? -42.342 10.659 38.876 1.00 82.44 205 CYS A C 1
ATOM 1569 O O . CYS A 1 205 ? -42.740 11.654 38.271 1.00 82.44 205 CYS A O 1
ATOM 1571 N N . ASN A 1 206 ? -42.906 10.276 40.028 1.00 79.12 206 ASN A N 1
ATOM 1572 C CA . ASN A 1 206 ? -44.152 10.866 40.541 1.00 79.12 206 ASN A CA 1
ATOM 1573 C C . ASN A 1 206 ? -43.952 11.892 41.672 1.00 79.12 206 ASN A C 1
ATOM 1575 O O . ASN A 1 206 ? -44.885 12.642 41.974 1.00 79.12 206 ASN A O 1
ATOM 1579 N N . THR A 1 207 ? -42.768 11.945 42.293 1.00 82.25 207 THR A N 1
ATOM 1580 C CA . THR A 1 207 ? -42.499 12.812 43.448 1.00 82.25 207 THR A CA 1
ATOM 1581 C C . THR A 1 207 ? -41.191 13.580 43.263 1.00 82.25 207 THR A C 1
ATOM 1583 O O . THR A 1 207 ? -40.111 13.001 43.282 1.00 82.25 207 THR A O 1
ATOM 1586 N N . GLU A 1 208 ? -41.273 14.903 43.117 1.00 85.44 208 GLU A N 1
ATOM 1587 C CA . GLU A 1 208 ? -40.098 15.774 42.957 1.00 85.44 208 GLU A CA 1
ATOM 1588 C C . GLU A 1 208 ? -39.096 15.593 44.117 1.00 85.44 208 GLU A C 1
ATOM 1590 O O . GLU A 1 208 ? -39.469 15.702 45.290 1.00 85.44 208 GLU A O 1
ATOM 1595 N N . GLY A 1 209 ? -37.825 15.335 43.800 1.00 82.88 209 GLY A N 1
ATOM 1596 C CA . GLY A 1 209 ? -36.771 15.068 44.786 1.00 82.88 209 GLY A CA 1
ATOM 1597 C C . GLY A 1 209 ? -36.790 13.664 45.408 1.00 82.88 209 GLY A C 1
ATOM 1598 O O . GLY A 1 209 ? -36.048 13.415 46.360 1.00 82.88 209 GLY A O 1
ATOM 1599 N N . GLU A 1 210 ? -37.616 12.744 44.902 1.00 87.56 210 GLU A N 1
ATOM 1600 C CA . GLU A 1 210 ? -37.477 11.306 45.159 1.00 87.56 210 GLU A CA 1
ATOM 1601 C C . GLU A 1 210 ? -36.147 10.788 44.597 1.00 87.56 210 GLU A C 1
ATOM 1603 O O . GLU A 1 210 ? -35.616 11.346 43.636 1.00 87.56 210 GLU A O 1
ATOM 1608 N N . ILE A 1 211 ? -35.593 9.735 45.201 1.00 85.06 211 ILE A N 1
ATOM 1609 C CA . ILE A 1 211 ? -34.332 9.123 44.770 1.00 85.06 211 ILE A CA 1
ATOM 1610 C C . ILE A 1 211 ? -34.504 7.617 44.587 1.00 85.06 211 ILE A C 1
ATOM 1612 O O . ILE A 1 211 ? -35.106 6.959 45.438 1.00 85.06 211 ILE A O 1
ATOM 1616 N N . ARG A 1 212 ? -33.930 7.071 43.512 1.00 82.88 212 ARG A N 1
ATOM 1617 C CA . ARG A 1 212 ? -33.845 5.622 43.268 1.00 82.88 212 ARG A CA 1
ATOM 1618 C C . ARG A 1 212 ? -32.409 5.183 42.996 1.00 82.88 212 ARG A C 1
ATOM 1620 O O . ARG A 1 212 ? -31.559 6.002 42.646 1.00 82.88 212 ARG A O 1
ATOM 1627 N N . ALA A 1 213 ? -32.151 3.889 43.164 1.00 83.00 213 ALA A N 1
ATOM 1628 C CA . ALA A 1 213 ? -30.937 3.263 42.649 1.00 83.00 213 ALA A CA 1
ATOM 1629 C C . ALA A 1 213 ? -31.027 3.111 41.120 1.00 83.00 213 ALA A C 1
ATOM 1631 O O . ALA A 1 213 ? -32.124 3.064 40.572 1.00 83.00 213 ALA A O 1
ATOM 1632 N N . CYS A 1 214 ? -29.876 3.047 40.458 1.00 81.12 214 CYS A N 1
ATOM 1633 C CA . CYS A 1 214 ? -29.736 2.897 39.007 1.00 81.12 214 CYS A CA 1
ATOM 1634 C C . CYS A 1 214 ? -28.374 2.266 38.685 1.00 81.12 214 CYS A C 1
ATOM 1636 O O . CYS A 1 214 ? -27.462 2.363 39.512 1.00 81.12 214 CYS A O 1
ATOM 1638 N N . GLY A 1 215 ? -28.199 1.698 37.493 1.00 77.12 215 GLY A N 1
ATOM 1639 C CA . GLY A 1 215 ? -26.969 1.010 37.087 1.00 77.12 215 GLY A CA 1
ATOM 1640 C C . GLY A 1 215 ? -27.148 -0.511 37.004 1.00 77.12 215 GLY A C 1
ATOM 1641 O O . GLY A 1 215 ? -28.267 -0.999 37.143 1.00 77.12 215 GLY A O 1
ATOM 1642 N N . PRO A 1 216 ? -26.063 -1.267 36.766 1.00 78.56 216 PRO A N 1
ATOM 1643 C CA . PRO A 1 216 ? -26.149 -2.633 36.260 1.00 78.56 216 PRO A CA 1
ATOM 1644 C C . PRO A 1 216 ? -26.728 -3.629 37.272 1.00 78.56 216 PRO A C 1
ATOM 1646 O O . PRO A 1 216 ? -26.415 -3.594 38.464 1.00 78.56 216 PRO A O 1
ATOM 1649 N N . ASN A 1 217 ? -27.441 -4.636 36.764 1.00 73.44 217 ASN A N 1
ATOM 1650 C CA . ASN A 1 217 ? -27.910 -5.790 37.545 1.00 73.44 217 ASN A CA 1
ATOM 1651 C C . ASN A 1 217 ? -26.786 -6.521 38.310 1.00 73.44 217 ASN A C 1
ATOM 1653 O O . ASN A 1 217 ? -27.027 -7.124 39.355 1.00 73.44 217 ASN A O 1
ATOM 1657 N N . GLN A 1 218 ? -25.552 -6.449 37.807 1.00 77.75 218 GLN A N 1
ATOM 1658 C CA . GLN A 1 218 ? -24.334 -7.012 38.392 1.00 77.75 218 GLN A CA 1
ATOM 1659 C C . GLN A 1 218 ? -23.762 -6.176 39.560 1.00 77.75 218 GLN A C 1
ATOM 1661 O O . GLN A 1 218 ? -22.692 -6.484 40.078 1.00 77.75 218 GLN A O 1
ATOM 1666 N N . ALA A 1 219 ? -24.424 -5.101 40.001 1.00 79.88 219 ALA A N 1
ATOM 1667 C CA . ALA A 1 219 ? -23.918 -4.230 41.060 1.00 79.88 219 ALA A CA 1
ATOM 1668 C C . ALA A 1 219 ? -23.619 -4.967 42.383 1.00 79.88 219 ALA A C 1
ATOM 1670 O O . ALA A 1 219 ? -24.493 -5.568 43.008 1.00 79.88 219 ALA A O 1
ATOM 1671 N N . GLY A 1 220 ? -22.374 -4.847 42.855 1.00 82.00 220 GLY A N 1
ATOM 1672 C CA . GLY A 1 220 ? -21.836 -5.600 43.993 1.00 82.00 220 GLY A CA 1
ATOM 1673 C C . GLY A 1 220 ? -21.002 -6.824 43.596 1.00 82.00 220 GLY A C 1
ATOM 1674 O O . GLY A 1 220 ? -20.409 -7.449 44.477 1.00 82.00 220 GLY A O 1
ATOM 1675 N N . ILE A 1 221 ? -20.934 -7.133 42.300 1.00 84.50 221 ILE A N 1
ATOM 1676 C CA . ILE A 1 221 ? -19.956 -8.021 41.666 1.00 84.50 221 ILE A CA 1
ATOM 1677 C C . ILE A 1 221 ? -18.838 -7.137 41.078 1.00 84.50 221 ILE A C 1
ATOM 1679 O O . ILE A 1 221 ? -19.107 -6.022 40.626 1.00 84.50 221 ILE A O 1
ATOM 1683 N N . GLY A 1 222 ? -17.585 -7.586 41.155 1.00 87.25 222 GLY A N 1
ATOM 1684 C CA . GLY A 1 222 ? -16.412 -6.828 40.716 1.00 87.25 222 GLY A CA 1
ATOM 1685 C C . GLY A 1 222 ? -16.334 -5.382 41.208 1.00 87.25 222 GLY A C 1
ATOM 1686 O O . GLY A 1 222 ? -16.522 -5.091 42.396 1.00 87.25 222 GLY A O 1
ATOM 1687 N N . ILE A 1 223 ? -16.037 -4.462 40.287 1.00 86.12 223 ILE A N 1
ATOM 1688 C CA . ILE A 1 223 ? -16.137 -3.008 40.517 1.00 86.12 223 ILE A CA 1
ATOM 1689 C C . ILE A 1 223 ? -17.539 -2.436 40.274 1.00 86.12 223 ILE A C 1
ATOM 1691 O O . ILE A 1 223 ? -17.771 -1.269 40.616 1.00 86.12 223 ILE A O 1
ATOM 1695 N N . CYS A 1 224 ? -18.466 -3.217 39.708 1.00 89.25 224 CYS A N 1
ATOM 1696 C CA . CYS A 1 224 ? -19.799 -2.735 39.373 1.00 89.25 224 CYS A CA 1
ATOM 1697 C C . CYS A 1 224 ? -20.562 -2.295 40.616 1.00 89.25 224 CYS A C 1
ATOM 1699 O O . CYS A 1 224 ? -20.588 -2.959 41.656 1.00 89.25 224 CYS A O 1
ATOM 1701 N N . ARG A 1 225 ? -21.247 -1.160 40.499 1.00 90.19 225 ARG A N 1
ATOM 1702 C CA . ARG A 1 225 ? -22.093 -0.636 41.571 1.00 90.19 225 ARG A CA 1
ATOM 1703 C C . ARG A 1 225 ? -23.196 0.241 41.018 1.00 90.19 225 ARG A C 1
ATOM 1705 O O . ARG A 1 225 ? -23.001 0.949 40.031 1.00 90.19 225 ARG A O 1
ATOM 1712 N N . ASN A 1 226 ? -24.296 0.284 41.756 1.00 87.25 226 ASN A N 1
ATOM 1713 C CA . ASN A 1 226 ? -25.378 1.206 41.475 1.00 87.25 226 ASN A CA 1
ATOM 1714 C C . ASN A 1 226 ? -25.022 2.638 41.886 1.00 87.25 226 ASN A C 1
ATOM 1716 O O . ASN A 1 226 ? -24.347 2.879 42.892 1.00 87.25 226 ASN A O 1
ATOM 1720 N N . GLY A 1 227 ? -25.490 3.576 41.072 1.00 88.62 227 GLY A N 1
ATOM 1721 C CA . GLY A 1 227 ? -25.537 5.000 41.352 1.00 88.62 227 GLY A CA 1
ATOM 1722 C C . GLY A 1 227 ? -26.882 5.402 41.953 1.00 88.62 227 GLY A C 1
ATOM 1723 O O . GLY A 1 227 ? -27.638 4.570 42.462 1.00 88.62 227 GLY A O 1
ATOM 1724 N N . ILE A 1 228 ? -27.176 6.699 41.885 1.00 85.38 228 ILE A N 1
ATOM 1725 C CA . ILE A 1 228 ? -28.455 7.278 42.304 1.00 85.38 228 ILE A CA 1
ATOM 1726 C C . ILE A 1 228 ? -28.985 8.193 41.195 1.00 85.38 228 ILE A C 1
ATOM 1728 O O . ILE A 1 228 ? -28.241 9.024 40.672 1.00 85.38 228 ILE A O 1
ATOM 1732 N N . GLN A 1 229 ? -30.279 8.081 40.891 1.00 86.50 229 GLN A N 1
ATOM 1733 C CA . GLN A 1 229 ? -31.033 9.095 40.145 1.00 86.50 229 GLN A CA 1
ATOM 1734 C C . GLN A 1 229 ? -31.926 9.887 41.098 1.00 86.50 229 GLN A C 1
ATOM 1736 O O . GLN A 1 229 ? -32.448 9.336 42.070 1.00 86.50 229 GLN A O 1
ATOM 1741 N N . THR A 1 230 ? -32.125 11.170 40.798 1.00 88.12 230 THR A N 1
ATOM 1742 C CA . THR A 1 230 ? -33.081 12.047 41.491 1.00 88.12 230 THR A CA 1
ATOM 1743 C C . THR A 1 230 ? -34.217 12.411 40.540 1.00 88.12 230 THR A C 1
ATOM 1745 O O . THR A 1 230 ? -33.974 12.644 39.360 1.00 88.12 230 THR A O 1
ATOM 1748 N N . CYS A 1 231 ? -35.452 12.445 41.033 1.00 86.19 231 CYS A N 1
ATOM 1749 C CA . CYS A 1 231 ? -36.611 12.885 40.265 1.00 86.19 231 CYS A CA 1
ATOM 1750 C C . CYS A 1 231 ? -36.606 14.416 40.132 1.00 86.19 231 CYS A C 1
ATOM 1752 O O . CYS A 1 231 ? -36.802 15.119 41.128 1.00 86.19 231 CYS A O 1
ATOM 1754 N N . GLU A 1 232 ? -36.400 14.924 38.917 1.00 87.88 232 GLU A N 1
ATOM 1755 C CA . GLU A 1 232 ? -36.392 16.352 38.587 1.00 87.88 232 GLU A CA 1
ATOM 1756 C C . GLU A 1 232 ? -37.409 16.638 37.468 1.00 87.88 232 GLU A C 1
ATOM 1758 O O . GLU A 1 232 ? -37.360 16.064 36.381 1.00 87.88 232 GLU A O 1
ATOM 1763 N N . ALA A 1 233 ? -38.371 17.522 37.737 1.00 84.12 233 ALA A N 1
ATOM 1764 C CA . ALA A 1 233 ? -39.474 17.881 36.841 1.00 84.12 233 ALA A CA 1
ATOM 1765 C C . ALA A 1 233 ? -40.316 16.697 36.296 1.00 84.12 233 ALA A C 1
ATOM 1767 O O . ALA A 1 233 ? -40.947 16.821 35.242 1.00 84.12 233 ALA A O 1
ATOM 1768 N N . GLY A 1 234 ? -40.370 15.571 37.018 1.00 82.19 234 GLY A N 1
ATOM 1769 C CA . GLY A 1 234 ? -41.109 14.359 36.627 1.00 82.19 234 GLY A CA 1
ATOM 1770 C C . GLY A 1 234 ? -40.333 13.361 35.752 1.00 82.19 234 GLY A C 1
ATOM 1771 O O . GLY A 1 234 ? -40.915 12.370 35.306 1.00 82.19 234 GLY A O 1
ATOM 1772 N N . ILE A 1 235 ? -39.034 13.592 35.533 1.00 81.62 235 ILE A N 1
ATOM 1773 C CA . ILE A 1 235 ? -38.107 12.678 34.847 1.00 81.62 235 ILE A CA 1
ATOM 1774 C C . ILE A 1 235 ? -36.947 12.352 35.806 1.00 81.62 235 ILE A C 1
ATOM 1776 O O . ILE A 1 235 ? -36.602 13.158 36.672 1.00 81.62 235 ILE A O 1
ATOM 1780 N N . TRP A 1 236 ? -36.348 11.168 35.697 1.00 81.25 236 TRP A N 1
ATOM 1781 C CA . TRP A 1 236 ? -35.141 10.837 36.456 1.00 81.25 236 TRP A CA 1
ATOM 1782 C C . TRP A 1 236 ? -33.902 11.534 35.873 1.00 81.25 236 TRP A C 1
ATOM 1784 O O . TRP A 1 236 ? -33.737 11.619 34.660 1.00 81.25 236 TRP A O 1
ATOM 1794 N N . SER A 1 237 ? -33.015 12.025 36.742 1.00 83.56 237 SER A N 1
ATOM 1795 C CA . SER A 1 237 ? -31.706 12.567 36.354 1.00 83.56 237 SER A CA 1
ATOM 1796 C C . SER A 1 237 ? -30.812 11.511 35.691 1.00 83.56 237 SER A C 1
ATOM 1798 O O . SER A 1 237 ? -31.065 10.314 35.810 1.00 83.56 237 SER A O 1
ATOM 1800 N N . ASP A 1 238 ? -29.674 11.923 35.127 1.00 84.25 238 ASP A N 1
ATOM 1801 C CA . ASP A 1 238 ? -28.569 11.005 34.808 1.00 84.25 238 ASP A CA 1
ATOM 1802 C C . ASP A 1 238 ? -28.212 10.124 36.027 1.00 84.25 238 ASP A C 1
ATOM 1804 O O . ASP A 1 238 ? -28.258 10.592 37.173 1.00 84.25 238 ASP A O 1
ATOM 1808 N N . CYS A 1 239 ? -27.815 8.868 35.797 1.00 82.00 239 CYS A N 1
ATOM 1809 C CA . CYS A 1 239 ? -27.438 7.931 36.860 1.00 82.00 239 CYS A CA 1
ATOM 1810 C C . CYS A 1 239 ? -26.075 8.289 37.485 1.00 82.00 239 CYS A C 1
ATOM 1812 O O . CYS A 1 239 ? -25.010 7.955 36.963 1.00 82.00 239 CYS A O 1
ATOM 1814 N N . GLN A 1 240 ? -26.083 8.984 38.626 1.00 87.81 240 GLN A N 1
ATOM 1815 C CA . GLN A 1 240 ? -24.860 9.515 39.229 1.00 87.81 240 GLN A CA 1
ATOM 1816 C C . GLN A 1 240 ? -24.120 8.471 40.074 1.00 87.81 240 GLN A C 1
ATOM 1818 O O . GLN A 1 240 ? -24.630 7.975 41.079 1.00 87.81 240 GLN A O 1
ATOM 1823 N N . GLY A 1 241 ? -22.861 8.202 39.713 1.00 83.88 241 GLY A N 1
ATOM 1824 C CA . GLY A 1 241 ? -21.908 7.438 40.530 1.00 83.88 241 GLY A CA 1
ATOM 1825 C C . GLY A 1 241 ? -21.897 5.919 40.326 1.00 83.88 241 GLY A C 1
ATOM 1826 O O . GLY A 1 241 ? -21.092 5.248 40.988 1.00 83.88 241 GLY A O 1
ATOM 1827 N N . ALA A 1 242 ? -22.730 5.401 39.417 1.00 85.38 242 ALA A N 1
ATOM 1828 C CA . ALA A 1 242 ? -22.696 4.007 38.985 1.00 85.38 242 ALA A CA 1
ATOM 1829 C C . ALA A 1 242 ? -21.353 3.634 38.336 1.00 85.38 242 ALA A C 1
ATOM 1831 O O . ALA A 1 242 ? -20.593 4.498 37.893 1.00 85.38 242 ALA A O 1
ATOM 1832 N N . ILE A 1 243 ? -21.074 2.334 38.294 1.00 87.31 243 ILE A N 1
ATOM 1833 C CA . ILE A 1 243 ? -20.032 1.722 37.465 1.00 87.31 243 ILE A CA 1
ATOM 1834 C C . ILE A 1 243 ? -20.696 0.531 36.776 1.00 87.31 243 ILE A C 1
ATOM 1836 O O . ILE A 1 243 ? -21.181 -0.364 37.471 1.00 87.31 243 ILE A O 1
ATOM 1840 N N . GLY A 1 244 ? -20.758 0.581 35.444 1.00 81.94 244 GLY A N 1
ATOM 1841 C CA . GLY A 1 244 ? -21.211 -0.508 34.577 1.00 81.94 244 GLY A CA 1
ATOM 1842 C C . GLY A 1 244 ? -20.095 -1.521 34.293 1.00 81.94 244 GLY A C 1
ATOM 1843 O O . GLY A 1 244 ? -18.935 -1.228 34.591 1.00 81.94 244 GLY A O 1
ATOM 1844 N N . PRO A 1 245 ? -20.428 -2.687 33.715 1.00 82.25 245 PRO A N 1
ATOM 1845 C CA . PRO A 1 245 ? -19.434 -3.657 33.274 1.00 82.25 245 PRO A CA 1
ATOM 1846 C C . PRO A 1 245 ? -18.644 -3.140 32.059 1.00 82.25 245 PRO A C 1
ATOM 1848 O O . PRO A 1 245 ? -19.211 -2.578 31.121 1.00 82.25 245 PRO A O 1
ATOM 1851 N N . GLU A 1 246 ? -17.331 -3.353 32.065 1.00 82.19 246 GLU A N 1
ATOM 1852 C CA . GLU A 1 246 ? -16.393 -3.051 30.975 1.00 82.19 246 GLU A CA 1
ATOM 1853 C C . GLU A 1 246 ? -15.655 -4.336 30.536 1.00 82.19 246 GLU A C 1
ATOM 1855 O O . GLU A 1 246 ? -15.784 -5.378 31.165 1.00 82.19 246 GLU A O 1
ATOM 1860 N N . GLU A 1 247 ? -14.863 -4.301 29.460 1.00 81.12 247 GLU A N 1
ATOM 1861 C CA . GLU A 1 247 ? -13.964 -5.425 29.134 1.00 81.12 247 GLU A CA 1
ATOM 1862 C C . GLU A 1 247 ? -12.807 -5.522 30.158 1.00 81.12 247 GLU A C 1
ATOM 1864 O O . GLU A 1 247 ? -12.293 -4.489 30.610 1.00 81.12 247 GLU A O 1
ATOM 1869 N N . GLU A 1 248 ? -12.376 -6.747 30.501 1.00 82.12 248 GLU A N 1
ATOM 1870 C CA . GLU A 1 248 ? -11.275 -7.000 31.451 1.00 82.12 248 GLU A CA 1
ATOM 1871 C C . GLU A 1 248 ? -9.975 -6.322 30.994 1.00 82.12 248 GLU A C 1
ATOM 1873 O O . GLU A 1 248 ? -9.495 -6.519 29.870 1.00 82.12 248 GLU A O 1
ATOM 1878 N N . LYS A 1 249 ? -9.343 -5.535 31.872 1.00 79.94 249 LYS A N 1
ATOM 1879 C CA . LYS A 1 249 ? -8.147 -4.761 31.511 1.00 79.94 249 LYS A CA 1
ATOM 1880 C C . LYS A 1 249 ? -6.890 -5.579 31.759 1.00 79.94 249 LYS A C 1
ATOM 1882 O O . LYS A 1 249 ? -6.189 -5.415 32.760 1.00 79.94 249 LYS A O 1
ATOM 1887 N N . CYS A 1 250 ? -6.596 -6.456 30.808 1.00 74.75 250 CYS A N 1
ATOM 1888 C CA . CYS A 1 250 ? -5.411 -7.304 30.828 1.00 74.75 250 CYS A CA 1
ATOM 1889 C C . CYS A 1 250 ? -4.100 -6.500 30.755 1.00 74.75 250 CYS A C 1
ATOM 1891 O O . CYS A 1 250 ? -3.981 -5.517 30.016 1.00 74.75 250 CYS A O 1
ATOM 1893 N N . ASN A 1 251 ? -3.070 -6.954 31.474 1.00 69.12 251 ASN A N 1
ATOM 1894 C CA . ASN A 1 251 ? -1.706 -6.460 31.312 1.00 69.12 251 ASN A CA 1
ATOM 1895 C C . ASN A 1 251 ? -1.100 -6.936 29.979 1.00 69.12 251 ASN A C 1
ATOM 1897 O O . ASN A 1 251 ? -1.547 -7.897 29.353 1.00 69.12 251 ASN A O 1
ATOM 1901 N N . LEU A 1 252 ? 0.003 -6.297 29.575 1.00 53.97 252 LEU A N 1
ATOM 1902 C CA . LEU A 1 252 ? 0.740 -6.606 28.338 1.00 53.97 252 LEU A CA 1
ATOM 1903 C C . LEU A 1 252 ? 1.346 -8.026 28.284 1.00 53.97 252 LEU A C 1
ATOM 1905 O O . LEU A 1 252 ? 1.839 -8.430 27.233 1.00 53.97 252 LEU A O 1
ATOM 1909 N N . ASP A 1 253 ? 1.350 -8.765 29.394 1.00 51.47 253 ASP A N 1
ATOM 1910 C CA . ASP A 1 253 ? 1.812 -10.154 29.499 1.00 51.47 253 ASP A CA 1
ATOM 1911 C C . ASP A 1 253 ? 0.656 -11.167 29.633 1.00 51.47 253 ASP A C 1
ATOM 1913 O O . ASP A 1 253 ? 0.882 -12.320 30.002 1.00 51.47 253 ASP A O 1
ATOM 1917 N N . THR A 1 254 ? -0.578 -10.751 29.320 1.00 56.03 254 THR A N 1
ATOM 1918 C CA . THR A 1 254 ? -1.833 -11.521 29.462 1.00 56.03 254 THR A CA 1
ATOM 1919 C C . THR A 1 254 ? -2.153 -11.999 30.883 1.00 56.03 254 THR A C 1
ATOM 1921 O O . THR A 1 254 ? -3.127 -12.716 31.080 1.00 56.03 254 THR A O 1
ATOM 1924 N N . THR A 1 255 ? -1.417 -11.549 31.905 1.00 63.34 255 THR A N 1
ATOM 1925 C CA . THR A 1 255 ? -1.971 -11.555 33.264 1.00 63.34 255 THR A CA 1
ATOM 1926 C C . THR A 1 255 ? -3.042 -10.474 33.339 1.00 63.34 255 THR A C 1
ATOM 1928 O O . THR A 1 255 ? -2.816 -9.360 32.866 1.00 63.34 255 THR A O 1
ATOM 1931 N N . GLY A 1 256 ? -4.210 -10.761 33.905 1.00 72.44 256 GLY A N 1
ATOM 1932 C CA . GLY A 1 256 ? -5.144 -9.687 34.223 1.00 72.44 256 GLY A CA 1
ATOM 1933 C C . GLY A 1 256 ? -4.663 -8.847 35.409 1.00 72.44 256 GLY A C 1
ATOM 1934 O O . GLY A 1 256 ? -3.586 -9.082 35.973 1.00 72.44 256 GLY A O 1
ATOM 1935 N N . ASN A 1 257 ? -5.405 -7.793 35.734 1.00 82.12 257 ASN A N 1
ATOM 1936 C CA . ASN A 1 257 ? -4.985 -6.829 36.749 1.00 82.12 257 ASN A CA 1
ATOM 1937 C C . ASN A 1 257 ? -5.421 -7.209 38.180 1.00 82.12 257 ASN A C 1
ATOM 1939 O O . ASN A 1 257 ? -4.997 -6.547 39.132 1.00 82.12 257 ASN A O 1
ATOM 1943 N N . GLY A 1 258 ? -6.185 -8.295 38.347 1.00 82.12 258 GLY A N 1
ATOM 1944 C CA . GLY A 1 258 ? -6.727 -8.743 39.628 1.00 82.12 258 GLY A CA 1
ATOM 1945 C C . GLY A 1 258 ? -8.006 -8.010 40.034 1.00 82.12 258 GLY A C 1
ATOM 1946 O O . GLY A 1 258 ? -8.296 -7.919 41.231 1.00 82.12 258 GLY A O 1
ATOM 1947 N N . THR A 1 259 ? -8.737 -7.476 39.054 1.00 84.50 259 THR A N 1
ATOM 1948 C CA . THR A 1 259 ? -10.017 -6.782 39.227 1.00 84.50 259 THR A CA 1
ATOM 1949 C C . THR A 1 259 ? -11.016 -7.332 38.223 1.00 84.50 259 THR A C 1
ATOM 1951 O O . THR A 1 259 ? -10.739 -7.335 37.035 1.00 84.50 259 THR A O 1
ATOM 1954 N N . ASP A 1 260 ? -12.168 -7.752 38.729 1.00 86.38 260 ASP A N 1
ATOM 1955 C CA . ASP A 1 260 ? -13.357 -8.129 37.967 1.00 86.38 260 ASP A CA 1
ATOM 1956 C C . ASP A 1 260 ? -14.045 -6.851 37.455 1.00 86.38 260 ASP A C 1
ATOM 1958 O O . ASP A 1 260 ? -14.520 -6.024 38.246 1.00 86.38 260 ASP A O 1
ATOM 1962 N N . GLU A 1 261 ? -13.996 -6.643 36.140 1.00 88.31 261 GLU A N 1
ATOM 1963 C CA . GLU A 1 261 ? -14.405 -5.416 35.452 1.00 88.31 261 GLU A CA 1
ATOM 1964 C C . GLU A 1 261 ? -15.602 -5.639 34.527 1.00 88.31 261 GLU A C 1
ATOM 1966 O O . GLU A 1 261 ? -16.407 -4.719 34.376 1.00 88.31 261 GLU A O 1
ATOM 1971 N N . ASN A 1 262 ? -15.781 -6.851 33.993 1.00 84.44 262 ASN A N 1
ATOM 1972 C CA . ASN A 1 262 ? -17.012 -7.264 33.311 1.00 84.44 262 ASN A CA 1
ATOM 1973 C C . ASN A 1 262 ? -18.135 -7.696 34.274 1.00 84.44 262 ASN A C 1
ATOM 1975 O O . ASN A 1 262 ? -19.294 -7.800 33.862 1.00 84.44 262 ASN A O 1
ATOM 1979 N N . CYS A 1 263 ? -17.813 -7.879 35.558 1.00 89.50 263 CYS A N 1
ATOM 1980 C CA . CYS A 1 263 ? -18.750 -8.149 36.642 1.00 89.50 263 CYS A CA 1
ATOM 1981 C C . CYS A 1 263 ? -19.522 -9.474 36.494 1.00 89.50 263 CYS A C 1
ATOM 1983 O O . CYS A 1 263 ? -20.653 -9.585 36.979 1.00 89.50 263 CYS A O 1
ATOM 1985 N N . ASP A 1 264 ? -18.926 -10.492 35.856 1.00 83.94 264 ASP A N 1
ATOM 1986 C CA . ASP A 1 264 ? -19.472 -11.858 35.815 1.00 83.94 264 ASP A CA 1
ATOM 1987 C C . ASP A 1 264 ? -19.225 -12.653 37.118 1.00 83.94 264 ASP A C 1
ATOM 1989 O O . ASP A 1 264 ? -19.889 -13.666 37.370 1.00 83.94 264 ASP A O 1
ATOM 1993 N N . GLY A 1 265 ? -18.336 -12.158 37.989 1.00 85.06 265 GLY A N 1
ATOM 1994 C CA . GLY A 1 265 ? -17.998 -12.748 39.288 1.00 85.06 265 GLY A CA 1
ATOM 1995 C C . GLY A 1 265 ? -16.809 -13.708 39.270 1.00 85.06 265 GLY A C 1
ATOM 1996 O O . GLY A 1 265 ? -16.521 -14.349 40.289 1.00 85.06 265 GLY A O 1
ATOM 1997 N N . GLN A 1 266 ? -16.125 -13.814 38.136 1.00 83.31 266 GLN A N 1
ATOM 1998 C CA . GLN A 1 266 ? -14.766 -14.325 38.017 1.00 83.31 266 GLN A CA 1
ATOM 1999 C C . GLN A 1 266 ? -13.795 -13.138 38.151 1.00 83.31 266 GLN A C 1
ATOM 2001 O O . GLN A 1 266 ? -14.084 -12.203 38.892 1.00 83.31 266 GLN A O 1
ATOM 2006 N N . THR A 1 267 ? -12.581 -13.222 37.616 1.00 82.06 267 THR A N 1
ATOM 2007 C CA . THR A 1 267 ? -11.574 -12.146 37.640 1.00 82.06 267 THR A CA 1
ATOM 2008 C C . THR A 1 267 ? -10.487 -12.538 36.649 1.00 82.06 267 THR A C 1
ATOM 2010 O O . THR A 1 267 ? -9.950 -13.646 36.768 1.00 82.06 267 THR A O 1
ATOM 2013 N N . ASP A 1 268 ? -10.114 -11.646 35.731 1.00 78.06 268 ASP A N 1
ATOM 2014 C CA . ASP A 1 268 ? -9.083 -11.875 34.716 1.00 78.06 268 ASP A CA 1
ATOM 2015 C C . ASP A 1 268 ? -9.401 -13.047 33.740 1.00 78.06 268 ASP A C 1
ATOM 2017 O O . ASP A 1 268 ? -8.519 -13.531 33.026 1.00 78.06 268 ASP A O 1
ATOM 2021 N N . GLU A 1 269 ? -10.638 -13.551 33.689 1.00 74.56 269 GLU A N 1
ATOM 2022 C CA . GLU A 1 269 ? -11.014 -14.791 32.980 1.00 74.56 269 GLU A CA 1
ATOM 2023 C C . GLU A 1 269 ? -11.005 -14.666 31.451 1.00 74.56 269 GLU A C 1
ATOM 2025 O O . GLU A 1 269 ? -10.645 -15.623 30.762 1.00 74.56 269 GLU A O 1
ATOM 2030 N N . THR A 1 270 ? -11.316 -13.489 30.903 1.00 67.62 270 THR A N 1
ATOM 2031 C CA . THR A 1 270 ? -11.125 -13.204 29.470 1.00 67.62 270 THR A CA 1
ATOM 2032 C C . THR A 1 270 ? -9.675 -12.844 29.110 1.00 67.62 270 THR A C 1
ATOM 2034 O O . THR A 1 270 ? -9.338 -12.809 27.924 1.00 67.62 270 THR A O 1
ATOM 2037 N N . CYS A 1 271 ? -8.776 -12.689 30.095 1.00 68.62 271 CYS A N 1
ATOM 2038 C CA . CYS A 1 271 ? -7.342 -12.489 29.849 1.00 68.62 271 CYS A CA 1
ATOM 2039 C C . CYS A 1 271 ? -6.575 -13.786 29.523 1.00 68.62 271 CYS A C 1
ATOM 2041 O O . CYS A 1 271 ? -5.557 -13.717 28.831 1.00 68.62 271 CYS A O 1
ATOM 2043 N N . ASP A 1 272 ? -7.050 -14.969 29.944 1.00 58.81 272 ASP A N 1
ATOM 2044 C CA . ASP A 1 272 ? -6.423 -16.261 29.604 1.00 58.81 272 ASP A CA 1
ATOM 2045 C C . ASP A 1 272 ? -7.117 -16.944 28.414 1.00 58.81 272 ASP A C 1
ATOM 2047 O O . ASP A 1 272 ? -7.996 -17.797 28.561 1.00 58.81 272 ASP A O 1
ATOM 2051 N N . THR A 1 273 ? -6.677 -16.607 27.195 1.00 43.47 273 THR A N 1
ATOM 2052 C CA . THR A 1 273 ? -7.048 -17.366 25.992 1.00 43.47 273 THR A CA 1
ATOM 2053 C C . THR A 1 273 ? -5.857 -18.056 25.312 1.00 43.47 273 THR A C 1
ATOM 2055 O O . THR A 1 273 ? -5.116 -17.487 24.514 1.00 43.47 273 THR A O 1
ATOM 2058 N N . LYS A 1 274 ? -5.808 -19.383 25.515 1.00 40.25 274 LYS A N 1
ATOM 2059 C CA . LYS A 1 274 ? -5.245 -20.393 24.591 1.00 40.25 274 LYS A CA 1
ATOM 2060 C C . LYS A 1 274 ? -3.704 -20.475 24.470 1.00 40.25 274 LYS A C 1
ATOM 2062 O O . LYS A 1 274 ? -3.180 -20.404 23.361 1.00 40.25 274 LYS A O 1
ATOM 2067 N N . ASP A 1 275 ? -2.984 -20.813 25.550 1.00 37.22 275 ASP A N 1
ATOM 2068 C CA . ASP A 1 275 ? -1.646 -21.450 25.412 1.00 37.22 275 ASP A CA 1
ATOM 2069 C C . ASP A 1 275 ? -1.247 -22.463 26.523 1.00 37.22 275 ASP A C 1
ATOM 2071 O O . ASP A 1 275 ? -0.078 -22.617 26.882 1.00 37.22 275 ASP A O 1
ATOM 2075 N N . THR A 1 276 ? -2.213 -23.220 27.065 1.00 38.41 276 THR A N 1
ATOM 2076 C CA . THR A 1 276 ? -1.967 -24.307 28.039 1.00 38.41 276 THR A CA 1
ATOM 2077 C C . THR A 1 276 ? -1.981 -25.711 27.387 1.00 38.41 276 THR A C 1
ATOM 2079 O O . THR A 1 276 ? -3.011 -26.151 26.872 1.00 38.41 276 THR A O 1
ATOM 2082 N N . PRO A 1 277 ? -0.866 -26.479 27.398 1.00 32.78 277 PRO A N 1
ATOM 2083 C CA . PRO A 1 277 ? -0.833 -27.830 26.823 1.00 32.78 277 PRO A CA 1
ATOM 2084 C C . PRO A 1 277 ? -1.625 -28.866 27.636 1.00 32.78 277 PRO A C 1
ATOM 2086 O O . PRO A 1 277 ? -1.493 -28.956 28.859 1.00 32.78 277 PRO A O 1
ATOM 2089 N N . SER A 1 278 ? -2.385 -29.732 26.958 1.00 36.38 278 SER A N 1
ATOM 2090 C CA . SER A 1 278 ? -3.148 -30.808 27.600 1.00 36.38 278 SER A CA 1
ATOM 2091 C C . SER A 1 278 ? -2.252 -31.974 28.051 1.00 36.38 278 SER A C 1
ATOM 2093 O O . SER A 1 278 ? -1.982 -32.922 27.318 1.00 36.38 278 SER A O 1
ATOM 2095 N N . GLY A 1 279 ? -1.813 -31.934 29.310 1.00 37.38 279 GLY A N 1
ATOM 2096 C CA . GLY A 1 279 ? -1.040 -33.014 29.925 1.00 37.38 279 GLY A CA 1
ATOM 2097 C C . GLY A 1 279 ? -0.851 -32.803 31.424 1.00 37.38 279 GLY A C 1
ATOM 2098 O O . GLY A 1 279 ? -0.342 -31.769 31.853 1.00 37.38 279 GLY A O 1
ATOM 2099 N N . ASN A 1 280 ? -1.245 -33.790 32.237 1.00 40.78 280 ASN A N 1
ATOM 2100 C CA . ASN A 1 280 ? -1.373 -33.656 33.697 1.00 40.78 280 ASN A CA 1
ATOM 2101 C C . ASN A 1 280 ? -0.022 -33.747 34.453 1.00 40.78 280 ASN A C 1
ATOM 2103 O O . ASN A 1 280 ? 0.155 -34.536 35.381 1.00 40.78 280 ASN A O 1
ATOM 2107 N N . SER A 1 281 ? 0.962 -32.976 33.991 1.00 44.72 281 SER A N 1
ATOM 2108 C CA . SER A 1 281 ? 2.320 -32.867 34.540 1.00 44.72 281 SER A CA 1
ATOM 2109 C C . SER A 1 281 ? 2.947 -31.473 34.371 1.00 44.72 281 SER A C 1
ATOM 2111 O O . SER A 1 281 ? 3.949 -31.195 35.034 1.00 44.72 281 SER A O 1
ATOM 2113 N N . GLY A 1 282 ? 2.382 -30.602 33.517 1.00 49.25 282 GLY A N 1
ATOM 2114 C CA . GLY A 1 282 ? 2.812 -29.207 33.343 1.00 49.25 282 GLY A CA 1
ATOM 2115 C C . GLY A 1 282 ? 4.266 -29.036 32.887 1.00 49.25 282 GLY A C 1
ATOM 2116 O O . GLY A 1 282 ? 4.916 -28.068 33.285 1.00 49.25 282 GLY A O 1
ATOM 2117 N N . LYS A 1 283 ? 4.803 -30.014 32.140 1.00 53.56 283 LYS A N 1
ATOM 2118 C CA . LYS A 1 283 ? 6.222 -30.101 31.770 1.00 53.56 283 LYS A CA 1
ATOM 2119 C C . LYS A 1 283 ? 6.430 -30.646 30.359 1.00 53.56 283 LYS A C 1
ATOM 2121 O O . LYS A 1 283 ? 6.065 -31.788 30.097 1.00 53.56 283 LYS A O 1
ATOM 2126 N N . CYS A 1 284 ? 7.082 -29.861 29.505 1.00 53.69 284 CYS A N 1
ATOM 2127 C CA . CYS A 1 284 ? 7.647 -30.334 28.237 1.00 53.69 284 CYS A CA 1
ATOM 2128 C C . CYS A 1 284 ? 9.027 -30.985 28.460 1.00 53.69 284 CYS A C 1
ATOM 2130 O O . CYS A 1 284 ? 9.673 -30.760 29.487 1.00 53.69 284 CYS A O 1
ATOM 2132 N N . THR A 1 285 ? 9.494 -31.771 27.492 1.00 54.88 285 THR A N 1
ATOM 2133 C CA . THR A 1 285 ? 10.819 -32.421 27.484 1.00 54.88 285 THR A CA 1
ATOM 2134 C C . THR A 1 285 ? 11.608 -32.217 26.187 1.00 54.88 285 THR A C 1
ATOM 2136 O O . THR A 1 285 ? 12.823 -32.410 26.177 1.00 54.88 285 THR A O 1
ATOM 2139 N N . GLN A 1 286 ? 10.929 -31.810 25.117 1.00 55.75 286 GLN A N 1
ATOM 2140 C CA . GLN A 1 286 ? 11.436 -31.588 23.761 1.00 55.75 286 GLN A CA 1
ATOM 2141 C C . GLN A 1 286 ? 10.501 -30.590 23.052 1.00 55.75 286 GLN A C 1
ATOM 2143 O O . GLN A 1 286 ? 9.339 -30.458 23.437 1.00 55.75 286 GLN A O 1
ATOM 2148 N N . ASP A 1 287 ? 10.973 -29.903 22.011 1.00 52.84 287 ASP A N 1
ATOM 2149 C CA . ASP A 1 287 ? 10.204 -28.826 21.356 1.00 52.84 287 ASP A CA 1
ATOM 2150 C C . ASP A 1 287 ? 8.908 -29.324 20.690 1.00 52.84 287 ASP A C 1
ATOM 2152 O O . ASP A 1 287 ? 7.918 -28.602 20.639 1.00 52.84 287 ASP A O 1
ATOM 2156 N N . SER A 1 288 ? 8.857 -30.593 20.266 1.00 58.34 288 SER A N 1
ATOM 2157 C CA . SER A 1 288 ? 7.643 -31.228 19.725 1.00 58.34 288 SER A CA 1
ATOM 2158 C C . SER A 1 288 ? 6.534 -31.472 20.757 1.00 58.34 288 SER A C 1
ATOM 2160 O O . SER A 1 288 ? 5.436 -31.874 20.377 1.00 58.34 288 SER A O 1
ATOM 2162 N N . ASP A 1 289 ? 6.804 -31.257 22.048 1.00 57.94 289 ASP A N 1
ATOM 2163 C CA . ASP A 1 289 ? 5.775 -31.259 23.097 1.00 57.94 289 ASP A CA 1
ATOM 2164 C C . ASP A 1 289 ? 5.039 -29.897 23.169 1.00 57.94 289 ASP A C 1
ATOM 2166 O O . ASP A 1 289 ? 4.043 -29.764 23.883 1.00 57.94 289 ASP A O 1
ATOM 2170 N N . CYS A 1 290 ? 5.527 -28.884 22.441 1.00 52.06 290 CYS A N 1
ATOM 2171 C CA . CYS A 1 290 ? 4.989 -27.529 22.357 1.00 52.06 290 CYS A CA 1
ATOM 2172 C C . CYS A 1 290 ? 4.360 -27.278 20.969 1.00 52.06 290 CYS A C 1
ATOM 2174 O O . CYS A 1 290 ? 4.781 -27.847 19.962 1.00 52.06 290 CYS A O 1
ATOM 2176 N N . ARG A 1 291 ? 3.336 -26.416 20.891 1.00 50.38 291 ARG A N 1
ATOM 2177 C CA . ARG A 1 291 ? 2.732 -25.992 19.610 1.00 50.38 291 ARG A CA 1
ATOM 2178 C C . ARG A 1 291 ? 3.403 -24.726 19.068 1.00 50.38 291 ARG A C 1
ATOM 2180 O O . ARG A 1 291 ? 4.052 -24.001 19.818 1.00 50.38 291 ARG A O 1
ATOM 2187 N N . ASN A 1 292 ? 3.202 -24.461 17.775 1.00 49.31 292 ASN A N 1
ATOM 2188 C CA . ASN A 1 292 ? 3.606 -23.234 17.072 1.00 49.31 292 ASN A CA 1
ATOM 2189 C C . ASN A 1 292 ? 5.108 -22.900 17.208 1.00 49.31 292 ASN A C 1
ATOM 2191 O O . ASN A 1 292 ? 5.469 -21.771 17.519 1.00 49.31 292 ASN A O 1
ATOM 2195 N N . GLU A 1 293 ? 5.968 -23.908 17.012 1.00 51.31 293 GLU A N 1
ATOM 2196 C CA . GLU A 1 293 ? 7.445 -23.811 17.012 1.00 51.31 293 GLU A CA 1
ATOM 2197 C C . GLU A 1 293 ? 8.088 -23.238 18.299 1.00 51.31 293 GLU A C 1
ATOM 2199 O O . GLU A 1 293 ? 9.279 -22.928 18.326 1.00 51.31 293 GLU A O 1
ATOM 2204 N N . ASN A 1 294 ? 7.333 -23.152 19.401 1.00 51.31 294 ASN A N 1
ATOM 2205 C CA . ASN A 1 294 ? 7.823 -22.634 20.679 1.00 51.31 294 ASN A CA 1
ATOM 2206 C C . ASN A 1 294 ? 8.857 -23.578 21.338 1.00 51.31 294 ASN A C 1
ATOM 2208 O O . ASN A 1 294 ? 8.522 -24.733 21.609 1.00 51.31 294 ASN A O 1
ATOM 2212 N N . PRO A 1 295 ? 10.072 -23.111 21.686 1.00 52.09 295 PRO A N 1
ATOM 2213 C CA . PRO A 1 295 ? 11.098 -23.953 22.300 1.00 52.09 295 PRO A CA 1
ATOM 2214 C C . PRO A 1 295 ? 10.764 -24.376 23.741 1.00 52.09 295 PRO A C 1
ATOM 2216 O O . PRO A 1 295 ? 10.320 -23.578 24.576 1.00 52.09 295 PRO A O 1
ATOM 2219 N N . CYS A 1 296 ? 11.072 -25.631 24.069 1.00 53.66 296 CYS A N 1
ATOM 2220 C CA . CYS A 1 296 ? 10.951 -26.200 25.406 1.00 53.66 296 CYS A CA 1
ATOM 2221 C C . CYS A 1 296 ? 12.191 -25.884 26.260 1.00 53.66 296 CYS A C 1
ATOM 2223 O O . CYS A 1 296 ? 13.259 -26.478 26.107 1.00 53.66 296 CYS A O 1
ATOM 2225 N N . THR A 1 297 ? 12.049 -24.980 27.229 1.00 49.12 297 THR A N 1
ATOM 2226 C CA . THR A 1 297 ? 13.154 -24.488 28.064 1.00 49.12 297 THR A CA 1
ATOM 2227 C C . THR A 1 297 ? 12.893 -24.768 29.547 1.00 49.12 297 THR A C 1
ATOM 2229 O O . THR A 1 297 ? 11.921 -24.298 30.130 1.00 49.12 297 THR A O 1
ATOM 2232 N N . ILE A 1 298 ? 13.763 -25.563 30.187 1.00 52.62 298 ILE A N 1
ATOM 2233 C CA . ILE A 1 298 ? 13.672 -25.963 31.613 1.00 52.62 298 ILE A CA 1
ATOM 2234 C C . ILE A 1 298 ? 12.277 -26.533 31.976 1.00 52.62 298 ILE A C 1
ATOM 2236 O O . ILE A 1 298 ? 11.710 -26.268 33.036 1.00 52.62 298 ILE A O 1
ATOM 2240 N N . ASN A 1 299 ? 11.749 -27.401 31.110 1.00 52.53 299 ASN A N 1
ATOM 2241 C CA . ASN A 1 299 ? 10.418 -28.013 31.199 1.00 52.53 299 ASN A CA 1
ATOM 2242 C C . ASN A 1 299 ? 9.221 -27.050 31.024 1.00 52.53 299 ASN A C 1
ATOM 2244 O O . ASN A 1 299 ? 8.120 -27.389 31.449 1.00 52.53 299 ASN A O 1
ATOM 2248 N N . ARG A 1 300 ? 9.383 -25.874 30.405 1.00 53.12 300 ARG A N 1
ATOM 2249 C CA . ARG A 1 300 ? 8.260 -25.014 29.984 1.00 53.12 300 ARG A CA 1
ATOM 2250 C C . ARG A 1 300 ? 8.415 -24.586 28.526 1.00 53.12 300 ARG A C 1
ATOM 2252 O O . ARG A 1 300 ? 9.514 -24.229 28.115 1.00 53.12 300 ARG A O 1
ATOM 2259 N N . CYS A 1 301 ? 7.324 -24.599 27.765 1.00 51.03 301 CYS A N 1
ATOM 2260 C CA . CYS A 1 301 ? 7.270 -23.931 26.464 1.00 51.03 301 CYS A CA 1
ATOM 2261 C C . CYS A 1 301 ? 7.365 -22.413 26.694 1.00 51.03 301 CYS A C 1
ATOM 2263 O O . CYS A 1 301 ? 6.717 -21.910 27.613 1.00 51.03 301 CYS A O 1
ATOM 2265 N N . ILE A 1 302 ? 8.161 -21.692 25.899 1.00 52.69 302 ILE A N 1
ATOM 2266 C CA . ILE A 1 302 ? 8.268 -20.225 25.980 1.00 52.69 302 ILE A CA 1
ATOM 2267 C C . ILE A 1 302 ? 8.213 -19.582 24.585 1.00 52.69 302 ILE A C 1
ATOM 2269 O O . ILE A 1 302 ? 8.954 -19.982 23.691 1.00 52.69 302 ILE A O 1
ATOM 2273 N N . ARG A 1 303 ? 7.359 -18.564 24.402 1.00 50.38 303 ARG A N 1
ATOM 2274 C CA . ARG A 1 303 ? 7.298 -17.739 23.178 1.00 50.38 303 ARG A CA 1
ATOM 2275 C C . ARG A 1 303 ? 8.492 -16.797 23.104 1.00 50.38 303 ARG A C 1
ATOM 2277 O O . ARG A 1 303 ? 8.520 -15.872 23.904 1.00 50.38 303 ARG A O 1
ATOM 2284 N N . GLU A 1 304 ? 9.423 -17.043 22.168 1.00 47.31 304 GLU A N 1
ATOM 2285 C CA . GLU A 1 304 ? 10.550 -16.217 21.634 1.00 47.31 304 GLU A CA 1
ATOM 2286 C C . GLU A 1 304 ? 11.344 -15.258 22.568 1.00 47.31 304 GLU A C 1
ATOM 2288 O O . GLU A 1 304 ? 12.273 -14.575 22.115 1.00 47.31 304 GLU A O 1
ATOM 2293 N N . GLN A 1 305 ? 11.059 -15.232 23.870 1.00 48.06 305 GLN A N 1
ATOM 2294 C CA . GLN A 1 305 ? 11.651 -14.319 24.829 1.00 48.06 305 GLN A CA 1
ATOM 2295 C C . GLN A 1 305 ? 12.888 -14.902 25.503 1.00 48.06 305 GLN A C 1
ATOM 2297 O O . GLN A 1 305 ? 12.990 -16.084 25.849 1.00 48.06 305 GLN A O 1
ATOM 2302 N N . CYS A 1 306 ? 13.860 -14.025 25.699 1.00 52.56 306 CYS A N 1
ATOM 2303 C CA . CYS A 1 306 ? 15.180 -14.348 26.179 1.00 52.56 306 CYS A CA 1
ATOM 2304 C C . CYS A 1 306 ? 15.484 -13.692 27.519 1.00 52.56 306 CYS A C 1
ATOM 2306 O O . CYS A 1 306 ? 15.101 -12.559 27.806 1.00 52.56 306 CYS A O 1
ATOM 2308 N N . SER A 1 307 ? 16.231 -14.415 28.343 1.00 49.56 307 SER A N 1
ATOM 2309 C CA . SER A 1 307 ? 16.711 -13.942 29.634 1.00 49.56 307 SER A CA 1
ATOM 2310 C C . SER A 1 307 ? 18.187 -14.268 29.788 1.00 49.56 307 SER A C 1
ATOM 2312 O O . SER A 1 307 ? 18.650 -15.362 29.467 1.00 49.56 307 SER A O 1
ATOM 2314 N N . TYR A 1 308 ? 18.948 -13.295 30.280 1.00 44.44 308 TYR A N 1
ATOM 2315 C CA . TYR A 1 308 ? 20.386 -13.433 30.470 1.00 44.44 308 TYR A CA 1
ATOM 2316 C C . TYR A 1 308 ? 20.691 -14.404 31.620 1.00 44.44 308 TYR A C 1
ATOM 2318 O O . TYR A 1 308 ? 20.322 -14.136 32.763 1.00 44.44 308 TYR A O 1
ATOM 2326 N N . ILE A 1 309 ? 21.380 -15.517 31.338 1.00 47.25 309 ILE A N 1
ATOM 2327 C CA . ILE A 1 309 ? 21.703 -16.557 32.328 1.00 47.25 309 ILE A CA 1
ATOM 2328 C C . ILE A 1 309 ? 23.087 -16.265 32.946 1.00 47.25 309 ILE A C 1
ATOM 2330 O O . ILE A 1 309 ? 24.110 -16.594 32.334 1.00 47.25 309 ILE A O 1
ATOM 2334 N N . PRO A 1 310 ? 23.193 -15.731 34.186 1.00 35.44 310 PRO A N 1
ATOM 2335 C CA . PRO A 1 310 ? 24.449 -15.149 34.687 1.00 35.44 310 PRO A CA 1
ATOM 2336 C C . PRO A 1 310 ? 25.565 -16.155 35.014 1.00 35.44 310 PRO A C 1
ATOM 2338 O O . PRO A 1 310 ? 26.619 -15.761 35.506 1.00 35.44 310 PRO A O 1
ATOM 2341 N N . LYS A 1 311 ? 25.326 -17.457 34.806 1.00 36.28 311 LYS A N 1
ATOM 2342 C CA . LYS A 1 311 ? 26.265 -18.555 35.098 1.00 36.28 311 LYS A CA 1
ATOM 2343 C C . LYS A 1 311 ? 26.789 -19.289 33.860 1.00 36.28 311 LYS A C 1
ATOM 2345 O O . LYS A 1 311 ? 27.726 -20.065 34.007 1.00 36.28 311 LYS A O 1
ATOM 2350 N N . ALA A 1 312 ? 26.194 -19.068 32.687 1.00 40.47 312 ALA A N 1
ATOM 2351 C CA . ALA A 1 312 ? 26.601 -19.716 31.435 1.00 40.47 312 ALA A CA 1
ATOM 2352 C C . ALA A 1 312 ? 27.404 -18.781 30.517 1.00 40.47 312 ALA A C 1
ATOM 2354 O O . ALA A 1 312 ? 28.225 -19.250 29.740 1.00 40.47 312 ALA A O 1
ATOM 2355 N N . ASN A 1 313 ? 27.196 -17.461 30.638 1.00 39.22 313 ASN A N 1
ATOM 2356 C CA . ASN A 1 313 ? 27.730 -16.452 29.713 1.00 39.22 313 ASN A CA 1
ATOM 2357 C C . ASN A 1 313 ? 27.212 -16.618 28.261 1.00 39.22 313 ASN A C 1
ATOM 2359 O O . ASN A 1 313 ? 27.839 -16.156 27.310 1.00 39.22 313 ASN A O 1
ATOM 2363 N N . GLU A 1 314 ? 26.041 -17.251 28.133 1.00 48.38 314 GLU A N 1
ATOM 2364 C CA . GLU A 1 314 ? 25.287 -17.536 26.909 1.00 48.38 314 GLU A CA 1
ATOM 2365 C C . GLU A 1 314 ? 23.814 -17.117 27.105 1.00 48.38 314 GLU A C 1
ATOM 2367 O O . GLU A 1 314 ? 23.324 -17.014 28.235 1.00 48.38 314 GLU A O 1
ATOM 2372 N N . THR A 1 315 ? 23.101 -16.869 26.005 1.00 52.22 315 THR A N 1
ATOM 2373 C CA . THR A 1 315 ? 21.665 -16.528 25.977 1.00 52.22 315 THR A CA 1
ATOM 2374 C C . THR A 1 315 ? 20.840 -17.701 25.458 1.00 52.22 315 THR A C 1
ATOM 2376 O O . THR A 1 315 ? 21.307 -18.409 24.573 1.00 52.22 315 THR A O 1
ATOM 2379 N N . ASN A 1 316 ? 19.586 -17.853 25.898 1.00 55.47 316 ASN A N 1
ATOM 2380 C CA . ASN A 1 316 ? 18.649 -18.882 25.411 1.00 55.47 316 ASN A CA 1
ATOM 2381 C C . ASN A 1 316 ? 18.104 -18.623 23.983 1.00 55.47 316 ASN A C 1
ATOM 2383 O O . ASN A 1 316 ? 16.957 -18.941 23.689 1.00 55.47 316 ASN A O 1
ATOM 2387 N N . CYS A 1 317 ? 18.919 -18.038 23.104 1.00 50.44 317 CYS A N 1
ATOM 2388 C CA . CYS A 1 317 ? 18.598 -17.772 21.707 1.00 50.44 317 CYS A CA 1
ATOM 2389 C C . CYS A 1 317 ? 19.329 -18.762 20.796 1.00 50.44 317 CYS A C 1
ATOM 2391 O O . CYS A 1 317 ? 20.501 -19.066 21.017 1.00 50.44 317 CYS A O 1
ATOM 2393 N N . GLY A 1 318 ? 18.646 -19.227 19.747 1.00 47.16 318 GLY A N 1
ATOM 2394 C CA . GLY A 1 318 ? 19.228 -20.104 18.730 1.00 47.16 318 GLY A CA 1
ATOM 2395 C C . GLY A 1 318 ? 20.404 -19.472 17.971 1.00 47.16 318 GLY A C 1
ATOM 2396 O O . GLY A 1 318 ? 20.574 -18.251 17.936 1.00 47.16 318 GLY A O 1
ATOM 2397 N N . TYR A 1 319 ? 21.215 -20.327 17.345 1.00 39.81 319 TYR A N 1
ATOM 2398 C CA . TYR A 1 319 ? 22.462 -19.957 16.667 1.00 39.81 319 TYR A CA 1
ATOM 2399 C C . TYR A 1 319 ? 22.253 -18.803 15.663 1.00 39.81 319 TYR A C 1
ATOM 2401 O O . TYR A 1 319 ? 21.507 -18.940 14.698 1.00 39.81 319 TYR A O 1
ATOM 2409 N N . GLY A 1 320 ? 22.916 -17.662 15.889 1.00 48.25 320 GLY A N 1
ATOM 2410 C CA . GLY A 1 320 ? 22.814 -16.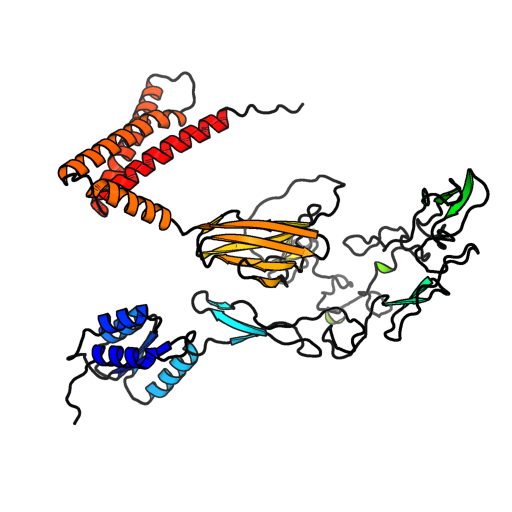460 15.044 1.00 48.25 320 GLY A CA 1
ATOM 2411 C C . GLY A 1 320 ? 21.859 -15.360 15.539 1.00 48.25 320 GLY A C 1
ATOM 2412 O O . GLY A 1 320 ? 21.891 -14.259 14.987 1.00 48.25 320 GLY A O 1
ATOM 2413 N N . LYS A 1 321 ? 21.067 -15.601 16.595 1.00 54.66 321 LYS A N 1
ATOM 2414 C CA . LYS A 1 321 ? 20.278 -14.569 17.298 1.00 54.66 321 LYS A CA 1
ATOM 2415 C C . LYS A 1 321 ? 20.983 -14.129 18.603 1.00 54.66 321 LYS A C 1
ATOM 2417 O O . LYS A 1 321 ? 21.611 -14.944 19.275 1.00 54.66 321 LYS A O 1
ATOM 2422 N N . LYS A 1 322 ? 20.860 -12.852 18.989 1.00 55.91 322 LYS A N 1
ATOM 2423 C CA . LYS A 1 322 ? 21.285 -12.273 20.283 1.00 55.91 322 LYS A CA 1
ATOM 2424 C C . LYS A 1 322 ? 20.070 -11.803 21.084 1.00 55.91 322 LYS A C 1
ATOM 2426 O O . LYS A 1 322 ? 19.083 -11.362 20.505 1.00 55.91 322 LYS A O 1
ATOM 2431 N N . CYS A 1 323 ? 20.155 -11.840 22.411 1.00 50.53 323 CYS A N 1
ATOM 2432 C CA . CYS A 1 323 ? 19.097 -11.296 23.260 1.00 50.53 323 CYS A CA 1
ATOM 2433 C C . CYS A 1 323 ? 19.142 -9.758 23.296 1.00 50.53 323 CYS A C 1
ATOM 2435 O O . CYS A 1 323 ? 20.189 -9.185 23.600 1.00 50.53 323 CYS A O 1
ATOM 2437 N N . SER A 1 324 ? 18.017 -9.094 23.023 1.00 51.03 324 SER A N 1
ATOM 2438 C CA . SER A 1 324 ? 17.852 -7.641 23.158 1.00 51.03 324 SER A CA 1
ATOM 2439 C C . SER A 1 324 ? 16.444 -7.318 23.641 1.00 51.03 324 SER A C 1
ATOM 2441 O O . SER A 1 324 ? 15.481 -7.836 23.086 1.00 51.03 324 SER A O 1
ATOM 2443 N N . THR A 1 325 ? 16.324 -6.482 24.680 1.00 55.09 325 THR A N 1
ATOM 2444 C CA . THR A 1 325 ? 15.034 -6.057 25.277 1.00 55.09 325 THR A CA 1
ATOM 2445 C C . THR A 1 325 ? 14.036 -7.205 25.499 1.00 55.09 325 THR A C 1
ATOM 2447 O O . THR A 1 325 ? 12.842 -7.038 25.291 1.00 55.09 325 THR A O 1
ATOM 2450 N N . GLY A 1 326 ? 14.532 -8.381 25.897 1.00 51.25 326 GLY A N 1
ATOM 2451 C CA . GLY A 1 326 ? 13.713 -9.569 26.139 1.00 51.25 326 GLY A CA 1
ATOM 2452 C C . GLY A 1 326 ? 13.410 -10.439 24.914 1.00 51.25 326 GLY A C 1
ATOM 2453 O O . GLY A 1 326 ? 12.854 -11.504 25.115 1.00 51.25 326 GLY A O 1
ATOM 2454 N N . ASN A 1 327 ? 13.820 -10.082 23.690 1.00 49.69 327 ASN A N 1
ATOM 2455 C CA . ASN A 1 327 ? 13.553 -10.852 22.462 1.00 49.69 327 ASN A CA 1
ATOM 2456 C C . ASN A 1 327 ? 14.844 -11.334 21.765 1.00 49.69 327 ASN A C 1
ATOM 2458 O O . ASN A 1 327 ? 15.880 -10.660 21.800 1.00 49.69 327 ASN A O 1
ATOM 2462 N N . CYS A 1 328 ? 14.792 -12.486 21.087 1.00 48.03 328 CYS A N 1
ATOM 2463 C CA . CYS A 1 328 ? 15.916 -13.008 20.299 1.00 48.03 328 CYS A CA 1
ATOM 2464 C C . CYS A 1 328 ? 15.996 -12.363 18.897 1.00 48.03 328 CYS A C 1
ATOM 2466 O O . CYS A 1 328 ? 15.352 -12.819 17.953 1.00 48.03 328 CYS A O 1
ATOM 2468 N N . ILE A 1 329 ? 16.833 -11.331 18.737 1.00 54.31 329 ILE A N 1
ATOM 2469 C CA . ILE A 1 329 ? 16.997 -10.575 17.479 1.00 54.31 329 ILE A CA 1
ATOM 2470 C C . ILE A 1 329 ? 18.218 -11.035 16.656 1.00 54.31 329 ILE A C 1
ATOM 2472 O O . ILE A 1 329 ? 19.189 -11.524 17.234 1.00 54.31 329 ILE A O 1
ATOM 2476 N N . PRO A 1 330 ? 18.251 -10.846 15.323 1.00 43.09 330 PRO A N 1
ATOM 2477 C CA . PRO A 1 330 ? 19.455 -11.076 14.518 1.00 43.09 330 PRO A CA 1
ATOM 2478 C C . PRO A 1 330 ? 20.652 -10.206 14.946 1.00 43.09 330 PRO A C 1
ATOM 2480 O O . PRO A 1 330 ? 20.497 -9.091 15.455 1.00 43.09 330 PRO A O 1
ATOM 2483 N N . ILE A 1 331 ? 21.875 -10.688 14.710 1.00 46.03 331 ILE A N 1
ATOM 2484 C CA . ILE A 1 331 ? 23.094 -9.906 14.969 1.00 46.03 331 ILE A CA 1
ATOM 2485 C C . ILE A 1 331 ? 23.356 -8.934 13.808 1.00 46.03 331 ILE A C 1
ATOM 2487 O O . ILE A 1 331 ? 24.020 -9.271 12.833 1.00 46.03 331 ILE A O 1
ATOM 2491 N N . LEU A 1 332 ? 22.851 -7.709 13.958 1.00 39.31 332 LEU A N 1
ATOM 2492 C CA . LEU A 1 332 ? 23.267 -6.520 13.205 1.00 39.31 332 LEU A CA 1
ATOM 2493 C C . LEU A 1 332 ? 23.896 -5.487 14.163 1.00 39.31 332 LEU A C 1
ATOM 2495 O O . LEU A 1 332 ? 23.590 -5.485 15.364 1.00 39.31 332 LEU A O 1
ATOM 2499 N N . ASP A 1 333 ? 24.799 -4.650 13.645 1.00 31.00 333 ASP A N 1
ATOM 2500 C CA . ASP A 1 333 ? 25.683 -3.774 14.431 1.00 31.00 333 ASP A CA 1
ATOM 2501 C C . ASP A 1 333 ? 25.249 -2.294 14.471 1.00 31.00 333 ASP A C 1
ATOM 2503 O O . ASP A 1 333 ? 24.727 -1.763 13.491 1.00 31.00 333 ASP A O 1
ATOM 2507 N N . ASN A 1 334 ? 25.636 -1.619 15.569 1.00 27.09 334 ASN A N 1
ATOM 2508 C CA . ASN A 1 334 ? 25.432 -0.199 15.948 1.00 27.09 334 ASN A CA 1
ATOM 2509 C C . ASN A 1 334 ? 24.014 0.126 16.522 1.00 27.09 334 ASN A C 1
ATOM 2511 O O . ASN A 1 334 ? 23.031 -0.247 15.897 1.00 27.09 334 ASN A O 1
ATOM 2515 N N . VAL A 1 335 ? 23.772 0.667 17.744 1.00 29.59 335 VAL A N 1
ATOM 2516 C CA . VAL A 1 335 ? 24.343 1.801 18.552 1.00 29.59 335 VAL A CA 1
ATOM 2517 C C . VAL A 1 335 ? 23.738 3.154 18.115 1.00 29.59 335 VAL A C 1
ATOM 2519 O O . VAL A 1 335 ? 23.898 3.495 16.950 1.00 29.59 335 VAL A O 1
ATOM 2522 N N . MET A 1 336 ? 23.074 4.000 18.936 1.00 25.69 336 MET A N 1
ATOM 2523 C CA . MET A 1 336 ? 22.766 4.092 20.401 1.00 25.69 336 MET A CA 1
ATOM 2524 C C . MET A 1 336 ? 21.645 5.171 20.615 1.00 25.69 336 MET A C 1
ATOM 2526 O O . MET A 1 336 ? 21.397 5.907 19.665 1.00 25.69 336 MET A O 1
ATOM 2530 N N . ASP A 1 337 ? 20.957 5.440 21.747 1.00 33.50 337 ASP A N 1
ATOM 2531 C CA . ASP A 1 337 ? 20.822 4.891 23.127 1.00 33.50 337 ASP A CA 1
ATOM 2532 C C . ASP A 1 337 ? 19.485 5.425 23.765 1.00 33.50 337 ASP A C 1
ATOM 2534 O O . ASP A 1 337 ? 19.023 6.478 23.314 1.00 33.50 337 ASP A O 1
ATOM 2538 N N . PRO A 1 338 ? 18.846 4.805 24.793 1.00 33.38 338 PRO A N 1
ATOM 2539 C CA . PRO A 1 338 ? 17.530 5.233 25.321 1.00 33.38 338 PRO A CA 1
ATOM 2540 C C . PRO A 1 338 ? 17.565 5.979 26.680 1.00 33.38 338 PRO A C 1
ATOM 2542 O O . PRO A 1 338 ? 18.310 5.568 27.565 1.00 33.38 338 PRO A O 1
ATOM 2545 N N . ASN A 1 339 ? 16.707 7.000 26.902 1.00 25.47 339 ASN A N 1
ATOM 2546 C CA . ASN A 1 339 ? 16.242 7.452 28.244 1.00 25.47 339 ASN A CA 1
ATOM 2547 C C . ASN A 1 339 ? 15.236 8.643 28.220 1.00 25.47 339 ASN A C 1
ATOM 2549 O O . ASN A 1 339 ? 15.669 9.792 28.223 1.00 25.47 339 ASN A O 1
ATOM 2553 N N . THR A 1 340 ? 13.922 8.385 28.348 1.00 24.95 340 THR A N 1
ATOM 2554 C CA . THR A 1 340 ? 12.953 9.298 29.014 1.00 24.95 340 THR A CA 1
ATOM 2555 C C . THR A 1 340 ? 11.766 8.492 29.567 1.00 24.95 340 THR A C 1
ATOM 2557 O O . THR A 1 340 ? 11.265 7.604 28.886 1.00 24.95 340 THR A O 1
ATOM 2560 N N . LYS A 1 341 ? 11.280 8.819 30.774 1.00 30.36 341 LYS A N 1
ATOM 2561 C CA . LYS A 1 341 ? 9.941 8.444 31.282 1.00 30.36 341 LYS A CA 1
ATOM 2562 C C . LYS A 1 341 ? 9.096 9.707 31.456 1.00 30.36 341 LYS A C 1
ATOM 2564 O O . LYS A 1 341 ? 9.666 10.717 31.857 1.00 30.36 341 LYS A O 1
ATOM 2569 N N . ILE A 1 342 ? 7.775 9.607 31.298 1.00 23.31 342 ILE A N 1
ATOM 2570 C CA . ILE A 1 342 ? 6.745 10.389 32.017 1.00 23.31 342 ILE A CA 1
ATOM 2571 C C . ILE A 1 342 ? 5.398 9.651 31.884 1.00 23.31 342 ILE A C 1
ATOM 2573 O O . ILE A 1 342 ? 5.240 8.827 30.984 1.00 23.31 342 ILE A O 1
ATOM 2577 N N . THR A 1 343 ? 4.485 9.878 32.827 1.00 25.05 343 THR A N 1
ATOM 2578 C CA . THR A 1 343 ? 3.220 9.143 32.999 1.00 25.05 343 THR A CA 1
ATOM 2579 C C . THR A 1 343 ? 1.996 9.960 32.554 1.00 25.05 343 THR A C 1
ATOM 2581 O O . THR A 1 343 ? 2.038 11.184 32.596 1.00 25.05 343 THR A O 1
ATOM 2584 N N . GLU A 1 344 ? 0.903 9.241 32.270 1.00 27.12 344 GLU A N 1
ATOM 2585 C CA . GLU A 1 344 ? -0.516 9.645 32.387 1.00 27.12 344 GLU A CA 1
ATOM 2586 C C . GLU A 1 344 ? -1.174 10.658 31.413 1.00 27.12 344 GLU A C 1
ATOM 2588 O O . GLU A 1 344 ? -0.716 11.769 31.172 1.00 27.12 344 GLU A O 1
ATOM 2593 N N . GLN A 1 345 ? -2.379 10.247 30.983 1.00 29.44 345 GLN A N 1
ATOM 2594 C CA . GLN A 1 345 ? -3.589 11.059 30.766 1.00 29.44 345 GLN A CA 1
ATOM 2595 C C . GLN A 1 345 ? -3.623 12.106 29.627 1.00 29.44 345 GLN A C 1
ATOM 2597 O O . GLN A 1 345 ? -3.702 13.307 29.869 1.00 29.44 345 GLN A O 1
ATOM 2602 N N . ILE A 1 346 ? -3.767 11.634 28.379 1.00 24.12 346 ILE A N 1
ATOM 2603 C CA . ILE A 1 346 ? -4.477 12.351 27.294 1.00 24.12 346 ILE A CA 1
ATOM 2604 C C . ILE A 1 346 ? -5.374 11.341 26.547 1.00 24.12 346 ILE A C 1
ATOM 2606 O O . ILE A 1 346 ? -5.051 10.152 26.488 1.00 24.12 346 ILE A O 1
ATOM 2610 N N . ALA A 1 347 ? -6.511 11.793 26.004 1.00 29.08 347 ALA A N 1
ATOM 2611 C CA . ALA A 1 347 ? -7.400 10.979 25.171 1.00 29.08 347 ALA A CA 1
ATOM 2612 C C . ALA A 1 347 ? -6.670 10.400 23.938 1.00 29.08 347 ALA A C 1
ATOM 2614 O O . ALA A 1 347 ? -5.783 11.037 23.371 1.00 29.08 347 ALA A O 1
ATOM 2615 N N . LYS A 1 348 ? -7.050 9.184 23.517 1.00 42.00 348 LYS A N 1
ATOM 2616 C CA . LYS A 1 348 ? -6.378 8.407 22.454 1.00 42.00 348 LYS A CA 1
ATOM 2617 C C . LYS A 1 348 ? -6.721 8.903 21.037 1.00 42.00 348 LYS A C 1
ATOM 2619 O O . LYS A 1 348 ? -7.245 8.140 20.227 1.00 42.00 348 LYS A O 1
ATOM 2624 N N . GLU A 1 349 ? -6.418 10.162 20.733 1.00 54.47 349 GLU A N 1
ATOM 2625 C CA . GLU A 1 349 ? -6.502 10.686 19.365 1.00 54.47 349 GLU A CA 1
ATOM 2626 C C . GLU A 1 349 ? -5.535 9.940 18.425 1.00 54.47 349 GLU A C 1
ATOM 2628 O O . GLU A 1 349 ? -4.425 9.547 18.803 1.00 54.47 349 GLU A O 1
ATOM 2633 N N . LEU A 1 350 ? -5.974 9.733 17.184 1.00 59.50 350 LEU A N 1
ATOM 2634 C CA . LEU A 1 350 ? -5.162 9.178 16.105 1.00 59.50 350 LEU A CA 1
ATOM 2635 C C . LEU A 1 350 ? -4.647 10.327 15.241 1.00 59.50 350 LEU A C 1
ATOM 2637 O O . LEU A 1 350 ? -5.441 11.142 14.772 1.00 59.50 350 LEU A O 1
ATOM 2641 N N . ILE A 1 351 ? -3.337 10.373 15.003 1.00 65.88 351 ILE A N 1
ATOM 2642 C CA . ILE A 1 351 ? -2.723 11.338 14.089 1.00 65.88 351 ILE A CA 1
ATOM 2643 C C . ILE A 1 351 ? -2.216 10.636 12.835 1.00 65.88 351 ILE A C 1
ATOM 2645 O O . ILE A 1 351 ? -1.514 9.628 12.899 1.00 65.88 351 ILE A O 1
ATOM 2649 N N . LEU A 1 352 ? -2.570 11.200 11.684 1.00 70.44 352 LEU A N 1
ATOM 2650 C CA . LEU A 1 352 ? -1.899 10.931 10.419 1.00 70.44 352 LEU A CA 1
ATOM 2651 C C . LEU A 1 352 ? -0.531 11.618 10.452 1.00 70.44 352 LEU A C 1
ATOM 2653 O O . LEU A 1 352 ? -0.447 12.803 10.763 1.00 70.44 352 LEU A O 1
ATOM 2657 N N . VAL A 1 353 ? 0.527 10.875 10.136 1.00 74.38 353 VAL A N 1
ATOM 2658 C CA . VAL A 1 353 ? 1.906 11.363 10.132 1.00 74.38 353 VAL A CA 1
ATOM 2659 C C . VAL A 1 353 ? 2.522 11.166 8.754 1.00 74.38 353 VAL A C 1
ATOM 2661 O O . VAL A 1 353 ? 2.572 10.058 8.211 1.00 74.38 353 VAL A O 1
ATOM 2664 N N . ILE A 1 354 ? 3.041 12.266 8.215 1.00 76.50 354 ILE A N 1
ATOM 2665 C CA . ILE A 1 354 ? 3.915 12.300 7.046 1.00 76.50 354 ILE A CA 1
ATOM 2666 C C . ILE A 1 354 ? 5.351 12.589 7.503 1.00 76.50 354 ILE A C 1
ATOM 2668 O O . ILE A 1 354 ? 5.620 13.552 8.209 1.00 76.50 354 ILE A O 1
ATOM 2672 N N . GLU A 1 355 ? 6.308 11.760 7.084 1.00 77.25 355 GLU A N 1
ATOM 2673 C CA . GLU A 1 355 ? 7.744 11.942 7.367 1.00 77.25 355 GLU A CA 1
ATOM 2674 C C . GLU A 1 355 ? 8.326 13.288 6.868 1.00 77.25 355 GLU A C 1
ATOM 2676 O O . GLU A 1 355 ? 9.366 13.720 7.368 1.00 77.25 355 GLU A O 1
ATOM 2681 N N . LYS A 1 356 ? 7.721 13.921 5.846 1.00 76.06 356 LYS A N 1
ATOM 2682 C CA . LYS A 1 356 ? 8.262 15.109 5.161 1.00 76.06 356 LYS A CA 1
ATOM 2683 C C . LYS A 1 356 ? 7.136 15.971 4.585 1.00 76.06 356 LYS A C 1
ATOM 2685 O O . LYS A 1 356 ? 6.399 15.524 3.710 1.00 76.06 356 LYS A O 1
ATOM 2690 N N . ASP A 1 357 ? 7.099 17.244 4.969 1.00 70.69 357 ASP A N 1
ATOM 2691 C CA . ASP A 1 357 ? 6.206 18.258 4.385 1.00 70.69 357 ASP A CA 1
ATOM 2692 C C . ASP A 1 357 ? 6.499 18.505 2.885 1.00 70.69 357 ASP A C 1
ATOM 2694 O O . ASP A 1 357 ? 5.647 18.992 2.139 1.00 70.69 357 ASP A O 1
ATOM 2698 N N . TYR A 1 358 ? 7.728 18.203 2.436 1.00 67.75 358 TYR A N 1
ATOM 2699 C CA . TYR A 1 358 ? 8.194 18.412 1.063 1.00 67.75 358 TYR A CA 1
ATOM 2700 C C . TYR A 1 358 ? 9.073 17.261 0.565 1.00 67.75 358 TYR A C 1
ATOM 2702 O O . TYR A 1 358 ? 9.967 16.794 1.272 1.00 67.75 358 TYR A O 1
ATOM 2710 N N . LEU A 1 359 ? 8.867 16.877 -0.694 1.00 65.88 359 LEU A N 1
ATOM 2711 C CA . LEU A 1 359 ? 9.621 15.849 -1.419 1.00 65.88 359 LEU A CA 1
ATOM 2712 C C . LEU A 1 359 ? 10.093 16.374 -2.772 1.00 65.88 359 LEU A C 1
ATOM 2714 O O . LEU A 1 359 ? 9.534 17.333 -3.312 1.00 65.88 359 LEU A O 1
ATOM 2718 N N . LEU A 1 360 ? 11.072 15.697 -3.362 1.00 65.88 360 LEU A N 1
ATOM 2719 C CA . LEU A 1 360 ? 11.455 15.873 -4.757 1.00 65.88 360 LEU A CA 1
ATOM 2720 C C . LEU A 1 360 ? 10.843 14.745 -5.612 1.00 65.88 360 LEU A C 1
ATOM 2722 O O . LEU A 1 360 ? 10.598 13.645 -5.120 1.00 65.88 360 LEU A O 1
ATOM 2726 N N . VAL A 1 361 ? 10.564 14.988 -6.897 1.00 65.62 361 VAL A N 1
ATOM 2727 C CA . VAL A 1 361 ? 10.088 13.933 -7.815 1.00 65.62 361 VAL A CA 1
ATOM 2728 C C . VAL A 1 361 ? 11.120 12.803 -7.866 1.00 65.62 361 VAL A C 1
ATOM 2730 O O . VAL A 1 361 ? 12.274 13.033 -8.228 1.00 65.62 361 VAL A O 1
ATOM 2733 N N . GLY A 1 362 ? 10.683 11.590 -7.522 1.00 58.75 362 GLY A N 1
ATOM 2734 C CA . GLY A 1 362 ? 11.530 10.409 -7.340 1.00 58.75 362 GLY A CA 1
ATOM 2735 C C . GLY A 1 362 ? 11.855 10.061 -5.881 1.00 58.75 362 GLY A C 1
ATOM 2736 O O . GLY A 1 362 ? 12.273 8.933 -5.634 1.00 58.75 362 GLY A O 1
ATOM 2737 N N . ASP A 1 363 ? 11.623 10.957 -4.916 1.00 65.12 363 ASP A N 1
ATOM 2738 C CA . ASP A 1 363 ? 11.765 10.641 -3.490 1.00 65.12 363 ASP A CA 1
ATOM 2739 C C . ASP A 1 363 ? 10.585 9.798 -2.984 1.00 65.12 363 ASP A C 1
ATOM 2741 O O . ASP A 1 363 ? 9.439 9.962 -3.417 1.00 65.12 363 ASP A O 1
ATOM 2745 N N . THR A 1 364 ? 10.855 8.937 -2.001 1.00 72.31 364 THR A N 1
ATOM 2746 C CA . THR A 1 364 ? 9.833 8.182 -1.266 1.00 72.31 364 THR A CA 1
ATOM 2747 C C . THR A 1 364 ? 9.401 8.906 0.007 1.00 72.31 364 THR A C 1
ATOM 2749 O O . THR A 1 364 ? 10.226 9.399 0.781 1.00 72.31 364 THR A O 1
ATOM 2752 N N . GLN A 1 365 ? 8.091 8.923 0.231 1.00 78.94 365 GLN A N 1
ATOM 2753 C CA . GLN A 1 365 ? 7.399 9.466 1.388 1.00 78.94 365 GLN A CA 1
ATOM 2754 C C . GLN A 1 365 ? 6.874 8.333 2.271 1.00 78.94 365 GLN A C 1
ATOM 2756 O O . GLN A 1 365 ? 6.089 7.515 1.793 1.00 78.94 365 GLN A O 1
ATOM 2761 N N . LYS A 1 366 ? 7.258 8.294 3.551 1.00 78.75 366 LYS A N 1
ATOM 2762 C CA . LYS A 1 366 ? 6.639 7.389 4.532 1.00 78.75 366 LYS A CA 1
ATOM 2763 C C . LYS A 1 366 ? 5.387 8.030 5.136 1.00 78.75 366 LYS A C 1
ATOM 2765 O O . LYS A 1 366 ? 5.421 9.192 5.545 1.00 78.75 366 LYS A O 1
ATOM 2770 N N . ILE A 1 367 ? 4.294 7.278 5.186 1.00 73.69 367 ILE A N 1
ATOM 2771 C CA . ILE A 1 367 ? 2.989 7.707 5.703 1.00 73.69 367 ILE A CA 1
ATOM 2772 C C . ILE A 1 367 ? 2.494 6.640 6.678 1.00 73.69 367 ILE A C 1
ATOM 2774 O O . ILE A 1 367 ? 2.513 5.455 6.346 1.00 73.69 367 ILE A O 1
ATOM 2778 N N . TRP A 1 368 ? 2.060 7.032 7.870 1.00 72.56 368 TRP A N 1
ATOM 2779 C CA . TRP A 1 368 ? 1.432 6.125 8.834 1.00 72.56 368 TRP A CA 1
ATOM 2780 C C . TRP A 1 368 ? 0.404 6.867 9.689 1.00 72.56 368 TRP A C 1
ATOM 2782 O O . TRP A 1 368 ? 0.386 8.095 9.719 1.00 72.56 368 TRP A O 1
ATOM 2792 N N . VAL A 1 369 ? -0.453 6.126 10.390 1.00 69.06 369 VAL A N 1
ATOM 2793 C CA . VAL A 1 369 ? -1.253 6.668 11.496 1.00 69.06 369 VAL A CA 1
ATOM 2794 C C . VAL A 1 369 ? -0.659 6.146 12.794 1.00 69.06 369 VAL A C 1
ATOM 2796 O O . VAL A 1 369 ? -0.415 4.946 12.916 1.00 69.06 369 VAL A O 1
ATOM 2799 N N . GLU A 1 370 ? -0.423 7.029 13.761 1.00 73.06 370 GLU A N 1
ATOM 2800 C CA . GLU A 1 370 ? -0.014 6.648 15.114 1.00 73.06 370 GLU A CA 1
ATOM 2801 C C . GLU A 1 370 ? -0.968 7.192 16.179 1.00 73.06 370 GLU A C 1
ATOM 2803 O O . GLU A 1 370 ? -1.660 8.197 15.999 1.00 73.06 370 GLU A O 1
ATOM 2808 N N . ARG A 1 371 ? -1.019 6.491 17.310 1.00 63.12 371 ARG A N 1
ATOM 2809 C CA . ARG A 1 371 ? -1.813 6.879 18.475 1.00 63.12 371 ARG A CA 1
ATOM 2810 C C . ARG A 1 371 ? -1.014 7.867 19.328 1.00 63.12 371 ARG A C 1
ATOM 2812 O O . ARG A 1 371 ? 0.033 7.498 19.865 1.00 63.12 371 ARG A O 1
ATOM 2819 N N . THR A 1 372 ? -1.515 9.092 19.509 1.00 57.69 372 THR A N 1
ATOM 2820 C CA . THR A 1 372 ? -0.796 10.190 20.202 1.00 57.69 372 THR A CA 1
ATOM 2821 C C . THR A 1 372 ? -0.309 9.825 21.607 1.00 57.69 372 THR A C 1
ATOM 2823 O O . THR A 1 372 ? 0.729 10.306 22.053 1.00 57.69 372 THR A O 1
ATOM 2826 N N . SER A 1 373 ? -1.035 8.945 22.299 1.00 48.88 373 SER A N 1
ATOM 2827 C CA . SER A 1 373 ? -0.723 8.485 23.655 1.00 48.88 373 SER A CA 1
ATOM 2828 C C . SER A 1 373 ? 0.438 7.485 23.755 1.00 48.88 373 SER A C 1
ATOM 2830 O O . SER A 1 373 ? 0.913 7.240 24.860 1.00 48.88 373 SER A O 1
ATOM 2832 N N . THR A 1 374 ? 0.837 6.832 22.656 1.00 53.38 374 THR A N 1
ATOM 2833 C CA . THR A 1 374 ? 1.792 5.700 22.685 1.00 53.38 374 THR A CA 1
ATOM 2834 C C . THR A 1 374 ? 2.842 5.706 21.571 1.00 53.38 374 THR A C 1
ATOM 2836 O O . THR A 1 374 ? 3.823 4.976 21.695 1.00 53.38 374 THR A O 1
ATOM 2839 N N . GLY A 1 375 ? 2.668 6.475 20.488 1.00 59.31 375 GLY A N 1
ATOM 2840 C CA . GLY A 1 375 ? 3.516 6.371 19.284 1.00 59.31 375 GLY A CA 1
ATOM 2841 C C . GLY A 1 375 ? 3.365 5.030 18.545 1.00 59.31 375 GLY A C 1
ATOM 2842 O O . GLY A 1 375 ? 4.167 4.676 17.684 1.00 59.31 375 GLY A O 1
ATOM 2843 N N . GLU A 1 376 ? 2.344 4.256 18.913 1.00 60.47 376 GLU A N 1
ATOM 2844 C CA . GLU A 1 376 ? 1.992 2.973 18.316 1.00 60.47 376 GLU A CA 1
ATOM 2845 C C . GLU A 1 376 ? 1.370 3.206 16.938 1.00 60.47 376 GLU A C 1
ATOM 2847 O O . GLU A 1 376 ? 0.389 3.946 16.819 1.00 60.47 376 GLU A O 1
ATOM 2852 N N . LYS A 1 377 ? 1.924 2.562 15.907 1.00 66.38 377 LYS A N 1
ATOM 2853 C CA . LYS A 1 377 ? 1.399 2.630 14.541 1.00 66.38 377 LYS A CA 1
ATOM 2854 C C . LYS A 1 377 ? 0.189 1.722 14.398 1.00 66.38 377 LYS A C 1
ATOM 2856 O O . LYS A 1 377 ? 0.240 0.555 14.777 1.00 66.38 377 LYS A O 1
ATOM 2861 N N . VAL A 1 378 ? -0.886 2.261 13.841 1.00 56.38 378 VAL A N 1
ATOM 2862 C CA . VAL A 1 378 ? -2.177 1.578 13.752 1.00 56.38 378 VAL A CA 1
ATOM 2863 C C . VAL A 1 378 ? -2.333 0.958 12.357 1.00 56.38 378 VAL A C 1
ATOM 2865 O O . VAL A 1 378 ? -2.165 1.671 11.364 1.00 56.38 378 VAL A O 1
ATOM 2868 N N . PRO A 1 379 ? -2.633 -0.350 12.246 1.00 47.41 379 PRO A N 1
ATOM 2869 C CA . PRO A 1 379 ? -2.937 -0.969 10.962 1.00 47.41 379 PRO A CA 1
ATOM 2870 C C . PRO A 1 379 ? -4.299 -0.496 10.433 1.00 47.41 379 PRO A C 1
ATOM 2872 O O . PRO A 1 379 ? -5.208 -0.204 11.210 1.00 47.41 379 PRO A O 1
ATOM 2875 N N . ASN A 1 380 ? -4.441 -0.516 9.106 1.00 50.50 380 ASN A N 1
ATOM 2876 C CA . ASN A 1 380 ? -5.654 -0.213 8.336 1.00 50.50 380 ASN A CA 1
ATOM 2877 C C . ASN A 1 380 ? -6.063 1.273 8.300 1.00 50.50 380 ASN A C 1
ATOM 2879 O O . ASN A 1 380 ? -6.596 1.832 9.256 1.00 50.50 380 ASN A O 1
ATOM 2883 N N . VAL A 1 381 ? -5.843 1.904 7.138 1.00 47.50 381 VAL A N 1
ATOM 2884 C CA . VAL A 1 381 ? -6.224 3.297 6.834 1.00 47.50 381 VAL A CA 1
ATOM 2885 C C . VAL A 1 381 ? -6.675 3.402 5.374 1.00 47.50 381 VAL A C 1
ATOM 2887 O O . VAL A 1 381 ? -5.994 2.895 4.482 1.00 47.50 381 VAL A O 1
ATOM 2890 N N . ASN A 1 382 ? -7.786 4.093 5.110 1.00 47.81 382 ASN A N 1
ATOM 2891 C CA . ASN A 1 382 ? -8.215 4.445 3.752 1.00 47.81 382 ASN A CA 1
ATOM 2892 C C . ASN A 1 382 ? -7.683 5.833 3.366 1.00 47.81 382 ASN A C 1
ATOM 2894 O O . ASN A 1 382 ? -7.939 6.796 4.085 1.00 47.81 382 ASN A O 1
ATOM 2898 N N . ILE A 1 383 ? -6.976 5.930 2.233 1.00 46.56 383 ILE A N 1
ATOM 2899 C CA . ILE A 1 383 ? -6.415 7.181 1.695 1.00 46.56 383 ILE A CA 1
ATOM 2900 C C . ILE A 1 383 ? -7.075 7.542 0.363 1.00 46.56 383 ILE A C 1
ATOM 2902 O O . ILE A 1 383 ? -7.062 6.745 -0.573 1.00 46.56 383 ILE A O 1
ATOM 2906 N N . THR A 1 384 ? -7.577 8.772 0.237 1.00 44.78 384 THR A N 1
ATOM 2907 C CA . THR A 1 384 ? -8.067 9.329 -1.037 1.00 44.78 384 THR A CA 1
ATOM 2908 C C . THR A 1 384 ? -6.973 10.159 -1.713 1.00 44.78 384 THR A C 1
ATOM 2910 O O . THR A 1 384 ? -6.477 11.118 -1.132 1.00 44.78 384 THR A O 1
ATOM 2913 N N . LEU A 1 385 ? -6.599 9.820 -2.952 1.00 44.81 385 LEU A N 1
ATOM 2914 C CA . LEU A 1 385 ? -5.645 10.599 -3.753 1.00 44.81 385 LEU A CA 1
ATOM 2915 C C . LEU A 1 385 ? -6.313 11.761 -4.509 1.00 44.81 385 LEU A C 1
ATOM 2917 O O . LEU A 1 385 ? -7.508 11.747 -4.797 1.00 44.81 385 LEU A O 1
ATOM 2921 N N . THR A 1 386 ? -5.504 12.727 -4.955 1.00 35.31 386 THR A N 1
ATOM 2922 C CA . THR A 1 386 ? -5.925 13.935 -5.702 1.00 35.31 386 THR A CA 1
ATOM 2923 C C . THR A 1 386 ? -6.596 13.678 -7.063 1.00 35.31 386 THR A C 1
ATOM 2925 O O . THR A 1 386 ? -7.112 14.608 -7.681 1.00 35.31 386 THR A O 1
ATOM 2928 N N . ASN A 1 387 ? -6.624 12.429 -7.538 1.00 42.47 387 ASN A N 1
ATOM 2929 C CA . ASN A 1 387 ? -7.379 11.985 -8.716 1.00 42.47 387 ASN A CA 1
ATOM 2930 C C . ASN A 1 387 ? -8.722 11.302 -8.368 1.00 42.47 387 ASN A C 1
ATOM 2932 O O . ASN A 1 387 ? -9.375 10.770 -9.263 1.00 42.47 387 ASN A O 1
ATOM 2936 N N . GLY A 1 388 ? -9.112 11.275 -7.089 1.00 37.56 388 GLY A N 1
ATOM 2937 C CA . GLY A 1 388 ? -10.304 10.590 -6.585 1.00 37.56 388 GLY A CA 1
ATOM 2938 C C . GLY A 1 388 ? -10.148 9.078 -6.383 1.00 37.56 388 GLY A C 1
ATOM 2939 O O . GLY A 1 388 ? -11.117 8.430 -5.995 1.00 37.56 388 GLY A O 1
ATOM 2940 N N . LYS A 1 389 ? -8.966 8.486 -6.625 1.00 43.09 389 LYS A N 1
ATOM 2941 C CA . LYS A 1 389 ? -8.726 7.065 -6.326 1.00 43.09 389 LYS A CA 1
ATOM 2942 C C . LYS A 1 389 ? -8.544 6.881 -4.819 1.00 43.09 389 LYS A C 1
ATOM 2944 O O . LYS A 1 389 ? -7.590 7.408 -4.250 1.00 43.09 389 LYS A O 1
ATOM 2949 N N . GLN A 1 390 ? -9.417 6.088 -4.204 1.00 40.88 390 GLN A N 1
ATOM 2950 C CA . GLN A 1 390 ? -9.199 5.556 -2.861 1.00 40.88 390 GLN A CA 1
ATOM 2951 C C . GLN A 1 390 ? -8.215 4.378 -2.890 1.00 40.88 390 GLN A C 1
ATOM 2953 O O . GLN A 1 390 ? -8.174 3.600 -3.847 1.00 40.88 390 GLN A O 1
ATOM 2958 N N . ILE A 1 391 ? -7.402 4.277 -1.842 1.00 47.28 391 ILE A N 1
ATOM 2959 C CA . ILE A 1 391 ? -6.429 3.214 -1.598 1.00 47.28 391 ILE A CA 1
ATOM 2960 C C . ILE A 1 391 ? -6.571 2.794 -0.134 1.00 47.28 391 ILE A C 1
ATOM 2962 O O . ILE A 1 391 ? -6.223 3.553 0.770 1.00 47.28 391 ILE A O 1
ATOM 2966 N N . THR A 1 392 ? -7.069 1.582 0.095 1.00 44.03 392 THR A N 1
ATOM 2967 C CA . THR A 1 392 ? -7.046 0.935 1.410 1.00 44.03 392 THR A CA 1
ATOM 2968 C C . THR A 1 392 ? -5.650 0.393 1.678 1.00 44.03 392 THR A C 1
ATOM 2970 O O . THR A 1 392 ? -5.104 -0.361 0.872 1.00 44.03 392 THR A O 1
ATOM 2973 N N . LEU A 1 393 ? -5.064 0.766 2.811 1.00 44.84 393 LEU A N 1
ATOM 2974 C CA . LEU A 1 393 ? -3.775 0.253 3.251 1.00 44.84 393 LEU A CA 1
ATOM 2975 C C . LEU A 1 393 ? -3.947 -0.904 4.227 1.00 44.84 393 LEU A C 1
ATOM 2977 O O . LEU A 1 393 ? -4.140 -0.672 5.418 1.00 44.84 393 LEU A O 1
ATOM 2981 N N . SER A 1 394 ? -3.740 -2.132 3.754 1.00 43.72 394 SER A N 1
ATOM 2982 C CA . SER A 1 394 ? -3.190 -3.169 4.627 1.00 43.72 394 SER A CA 1
ATOM 2983 C C . SER A 1 394 ? -1.686 -2.909 4.750 1.00 43.72 394 SER A C 1
ATOM 2985 O O . SER A 1 394 ? -0.887 -3.308 3.899 1.00 43.72 394 SER A O 1
ATOM 2987 N N . THR A 1 395 ? -1.294 -2.131 5.759 1.00 41.34 395 THR A N 1
ATOM 2988 C CA . THR A 1 395 ? 0.118 -1.981 6.112 1.00 41.34 395 THR A CA 1
ATOM 2989 C C . THR A 1 395 ? 0.607 -3.293 6.721 1.00 41.34 395 THR A C 1
ATOM 2991 O O . THR A 1 395 ? 0.002 -3.823 7.649 1.00 41.34 395 THR A O 1
ATOM 2994 N N . GLY A 1 396 ? 1.717 -3.829 6.202 1.00 42.88 396 GLY A N 1
ATOM 2995 C CA . GLY A 1 396 ? 2.375 -4.992 6.803 1.00 42.88 396 GLY A CA 1
ATOM 2996 C C . GLY A 1 396 ? 2.918 -4.692 8.208 1.00 42.88 396 GLY A C 1
ATOM 2997 O O . GLY A 1 396 ? 2.773 -3.579 8.708 1.00 42.88 396 GLY A O 1
ATOM 2998 N N . LEU A 1 397 ? 3.615 -5.668 8.803 1.00 38.91 397 LEU A N 1
ATOM 2999 C CA . LEU A 1 397 ? 4.088 -5.733 10.206 1.00 38.91 397 LEU A CA 1
ATOM 3000 C C . LEU A 1 397 ? 4.761 -4.478 10.828 1.00 38.91 397 LEU A C 1
ATOM 3002 O O . LEU A 1 397 ? 4.980 -4.465 12.035 1.00 38.91 397 LEU A O 1
ATOM 3006 N N . GLU A 1 398 ? 5.092 -3.436 10.060 1.00 50.34 398 GLU A N 1
ATOM 3007 C CA . GLU A 1 398 ? 5.657 -2.166 10.552 1.00 50.34 398 GLU A CA 1
ATOM 3008 C C . GLU A 1 398 ? 4.678 -0.971 10.564 1.00 50.34 398 GLU A C 1
ATOM 3010 O O . GLU A 1 398 ? 5.024 0.088 11.092 1.00 50.34 398 GLU A O 1
ATOM 3015 N N . GLY A 1 399 ? 3.479 -1.092 9.981 1.00 55.47 399 GLY A N 1
ATOM 3016 C CA . GLY A 1 399 ? 2.457 -0.036 10.011 1.00 55.47 399 GLY A CA 1
ATOM 3017 C C . GLY A 1 399 ? 2.720 1.189 9.114 1.00 55.47 399 GLY A C 1
ATOM 3018 O O . GLY A 1 399 ? 2.218 2.265 9.421 1.00 55.47 399 GLY A O 1
ATOM 3019 N N . ILE A 1 400 ? 3.509 1.068 8.034 1.00 63.53 400 ILE A N 1
ATOM 3020 C CA . ILE A 1 400 ? 3.929 2.192 7.164 1.00 63.53 400 ILE A CA 1
ATOM 3021 C C . ILE A 1 400 ? 3.516 1.964 5.696 1.00 63.53 400 ILE A C 1
ATOM 3023 O O . ILE A 1 400 ? 3.752 0.887 5.153 1.00 63.53 400 ILE A O 1
ATOM 3027 N N . LEU A 1 401 ? 2.981 2.995 5.030 1.00 66.06 401 LEU A N 1
ATOM 3028 C CA . LEU A 1 401 ? 2.941 3.126 3.565 1.00 66.06 401 LEU A CA 1
ATOM 3029 C C . LEU A 1 401 ? 4.188 3.866 3.067 1.00 66.06 401 LEU A C 1
ATOM 3031 O O . LEU A 1 401 ? 4.541 4.920 3.595 1.00 66.06 401 LEU A O 1
ATOM 3035 N N . GLU A 1 402 ? 4.773 3.386 1.972 1.00 68.06 402 GLU A N 1
ATOM 3036 C CA . GLU A 1 402 ? 5.755 4.127 1.180 1.00 68.06 402 GLU A CA 1
ATOM 3037 C C . GLU A 1 402 ? 5.157 4.609 -0.152 1.00 68.06 402 GLU A C 1
ATOM 3039 O O . GLU A 1 402 ? 4.747 3.809 -0.992 1.00 68.06 402 GLU A O 1
ATOM 3044 N N . TYR A 1 403 ? 5.125 5.927 -0.366 1.00 69.81 403 TYR A N 1
ATOM 3045 C CA . TYR A 1 403 ? 4.682 6.560 -1.611 1.00 69.81 403 TYR A CA 1
ATOM 3046 C C . TYR A 1 403 ? 5.849 7.265 -2.314 1.00 69.81 403 TYR A C 1
ATOM 3048 O O . TYR A 1 403 ? 6.339 8.287 -1.838 1.00 69.81 403 TYR A O 1
ATOM 3056 N N . THR A 1 404 ? 6.289 6.765 -3.470 1.00 70.06 404 THR A N 1
ATOM 3057 C CA . THR A 1 404 ? 7.276 7.471 -4.307 1.00 70.06 404 THR A CA 1
ATOM 3058 C C . THR A 1 404 ? 6.602 8.548 -5.154 1.00 70.06 404 THR A C 1
ATOM 3060 O O . THR A 1 404 ? 5.690 8.264 -5.932 1.00 70.06 404 THR A O 1
ATOM 3063 N N . ALA A 1 405 ? 7.067 9.790 -5.036 1.00 66.31 405 ALA A N 1
ATOM 3064 C CA . ALA A 1 405 ? 6.455 10.960 -5.651 1.00 66.31 405 ALA A CA 1
ATOM 3065 C C . ALA A 1 405 ? 6.689 11.018 -7.177 1.00 66.31 405 ALA A C 1
ATOM 3067 O O . ALA A 1 405 ? 7.785 11.344 -7.634 1.00 66.31 405 ALA A O 1
ATOM 3068 N N . LYS A 1 406 ? 5.655 10.718 -7.983 1.00 59.75 406 LYS A N 1
ATOM 3069 C CA . LYS A 1 406 ? 5.783 10.563 -9.454 1.00 59.75 406 LYS A CA 1
ATOM 3070 C C . LYS A 1 406 ? 5.592 11.849 -10.276 1.00 59.75 406 LYS A C 1
ATOM 3072 O O . LYS A 1 406 ? 6.077 11.914 -11.402 1.00 59.75 406 LYS A O 1
ATOM 3077 N N . THR A 1 407 ? 4.913 12.868 -9.746 1.00 55.62 407 THR A N 1
ATOM 3078 C CA . THR A 1 407 ? 4.656 14.157 -10.432 1.00 55.62 407 THR A CA 1
ATOM 3079 C C . THR A 1 407 ? 4.684 15.336 -9.457 1.00 55.62 407 THR A C 1
ATOM 3081 O O . THR A 1 407 ? 4.377 15.156 -8.280 1.00 55.62 407 THR A O 1
ATOM 3084 N N . THR A 1 408 ? 5.013 16.543 -9.927 1.00 57.53 408 THR A N 1
ATOM 3085 C CA . THR A 1 408 ? 4.990 17.767 -9.106 1.00 57.53 408 THR A CA 1
ATOM 3086 C C . THR A 1 408 ? 3.568 18.229 -8.779 1.00 57.53 408 THR A C 1
ATOM 3088 O O . THR A 1 408 ? 2.643 18.037 -9.568 1.00 57.53 408 THR A O 1
ATOM 3091 N N . GLY A 1 409 ? 3.395 18.860 -7.616 1.00 61.75 409 GLY A N 1
ATOM 3092 C CA . GLY A 1 409 ? 2.106 19.369 -7.140 1.00 61.75 409 GLY A CA 1
ATOM 3093 C C . GLY A 1 409 ? 1.967 19.297 -5.621 1.00 61.75 409 GLY A C 1
ATOM 3094 O O . GLY A 1 409 ? 2.840 18.768 -4.936 1.00 61.75 409 GLY A O 1
ATOM 3095 N N . ASN A 1 410 ? 0.852 19.810 -5.102 1.00 64.31 410 ASN A N 1
ATOM 3096 C CA . ASN A 1 410 ? 0.451 19.568 -3.718 1.00 64.31 410 ASN A CA 1
ATOM 3097 C C . ASN A 1 410 ? -0.334 18.256 -3.665 1.00 64.31 410 ASN A C 1
ATOM 3099 O O . ASN A 1 410 ? -1.237 18.045 -4.478 1.00 64.31 410 ASN A O 1
ATOM 3103 N N . TYR A 1 411 ? 0.008 17.402 -2.710 1.00 60.72 411 TYR A N 1
ATOM 3104 C CA . TYR A 1 411 ? -0.675 16.147 -2.441 1.00 60.72 411 TYR A CA 1
ATOM 3105 C C . TYR A 1 411 ? -1.416 16.266 -1.125 1.00 60.72 411 TYR A C 1
ATOM 3107 O O . TYR A 1 411 ? -0.876 16.762 -0.140 1.00 60.72 411 TYR A O 1
ATOM 3115 N N . GLU A 1 412 ? -2.652 15.798 -1.147 1.00 59.28 412 GLU A N 1
ATOM 3116 C CA . GLU A 1 412 ? -3.530 15.696 0.003 1.00 59.28 412 GLU A CA 1
ATOM 3117 C C . GLU A 1 412 ? -3.574 14.227 0.429 1.00 59.28 412 GLU A C 1
ATOM 3119 O O . GLU A 1 412 ? -3.639 13.337 -0.425 1.00 59.28 412 GLU A O 1
ATOM 3124 N N . VAL A 1 413 ? -3.511 13.983 1.735 1.00 61.78 413 VAL A N 1
ATOM 3125 C CA . VAL A 1 413 ? -3.659 12.662 2.342 1.00 61.78 413 VAL A CA 1
ATOM 3126 C C . VAL A 1 413 ? -4.727 12.783 3.416 1.00 61.78 413 VAL A C 1
ATOM 3128 O O . VAL A 1 413 ? -4.570 13.542 4.369 1.00 61.78 413 VAL A O 1
ATOM 3131 N N . GLU A 1 414 ? -5.814 12.041 3.261 1.00 59.34 414 GLU A N 1
ATOM 3132 C CA . GLU A 1 414 ? -6.829 11.860 4.296 1.00 59.34 414 GLU A CA 1
ATOM 3133 C C . GLU A 1 414 ? -6.713 10.444 4.866 1.00 59.34 414 GLU A C 1
ATOM 3135 O O . GLU A 1 414 ? -6.360 9.514 4.145 1.00 59.34 414 GLU A O 1
ATOM 3140 N N . ALA A 1 415 ? -6.991 10.297 6.156 1.00 60.16 415 ALA A N 1
ATOM 3141 C CA . ALA A 1 415 ? -7.054 9.042 6.879 1.00 60.16 415 ALA A CA 1
ATOM 3142 C C . ALA A 1 415 ? -8.390 8.981 7.622 1.00 60.16 415 ALA A C 1
ATOM 3144 O O . ALA A 1 415 ? -8.660 9.821 8.484 1.00 60.16 415 ALA A O 1
ATOM 3145 N N . THR A 1 416 ? -9.216 7.990 7.289 1.00 49.16 416 THR A N 1
ATOM 3146 C CA . THR A 1 416 ? -10.531 7.786 7.909 1.00 49.16 416 THR A CA 1
ATOM 3147 C C . THR A 1 416 ? -10.568 6.499 8.722 1.00 49.16 416 THR A C 1
ATOM 3149 O O . THR A 1 416 ? -10.149 5.447 8.234 1.00 49.16 416 THR A O 1
ATOM 3152 N N . LYS A 1 417 ? -11.150 6.576 9.923 1.00 46.91 417 LYS A N 1
ATOM 3153 C CA . LYS A 1 417 ? -11.567 5.422 10.735 1.00 46.91 417 LYS A CA 1
ATOM 3154 C C . LYS A 1 417 ? -13.015 5.617 11.214 1.00 46.91 417 LYS A C 1
ATOM 3156 O O . LYS A 1 417 ? -13.274 5.737 12.410 1.00 46.91 417 LYS A O 1
ATOM 3161 N N . ASP A 1 418 ? -13.905 5.794 10.241 1.00 38.44 418 ASP A N 1
ATOM 3162 C CA . ASP A 1 418 ? -15.379 5.877 10.302 1.00 38.44 418 ASP A CA 1
ATOM 3163 C C . ASP A 1 418 ? -16.039 6.966 11.178 1.00 38.44 418 ASP A C 1
ATOM 3165 O O . ASP A 1 418 ? -17.222 7.245 11.009 1.00 38.44 418 ASP A O 1
ATOM 3169 N N . ALA A 1 419 ? -15.283 7.668 12.027 1.00 38.78 419 ALA A N 1
ATOM 3170 C CA . ALA A 1 419 ? -15.721 8.908 12.690 1.00 38.78 419 ALA A CA 1
ATOM 3171 C C . ALA A 1 419 ? -14.617 9.977 12.821 1.00 38.78 419 ALA A C 1
ATOM 3173 O O . ALA A 1 419 ? -14.911 11.169 12.919 1.00 38.78 419 ALA A O 1
ATOM 3174 N N . PHE A 1 420 ? -13.344 9.569 12.814 1.00 45.25 420 PHE A N 1
ATOM 3175 C CA . PHE A 1 420 ? -12.195 10.469 12.922 1.00 45.25 420 PHE A CA 1
ATOM 3176 C C . PHE A 1 420 ? -11.514 10.612 11.557 1.00 45.25 420 PHE A C 1
ATOM 3178 O O . PHE A 1 420 ? -10.909 9.655 11.066 1.00 45.25 420 PHE A O 1
ATOM 3185 N N . ASN A 1 421 ? -11.602 11.808 10.966 1.00 51.00 421 ASN A N 1
ATOM 3186 C CA . ASN A 1 421 ? -10.904 12.173 9.733 1.00 51.00 421 ASN A CA 1
ATOM 3187 C C . ASN A 1 421 ? -9.676 13.025 10.077 1.00 51.00 421 ASN A C 1
ATOM 3189 O O . ASN A 1 421 ? -9.810 14.188 10.462 1.00 51.00 421 ASN A O 1
ATOM 3193 N N . ALA A 1 422 ? -8.481 12.462 9.905 1.00 55.34 422 ALA A N 1
ATOM 3194 C CA . ALA A 1 422 ? -7.229 13.215 9.938 1.00 55.34 422 ALA A CA 1
ATOM 3195 C C . ALA A 1 422 ? -6.790 13.520 8.500 1.00 55.34 422 ALA A C 1
ATOM 3197 O O . ALA A 1 422 ? -6.830 12.642 7.642 1.00 55.34 422 ALA A O 1
ATOM 3198 N N . LYS A 1 423 ? -6.377 14.759 8.218 1.00 60.09 423 LYS A N 1
ATOM 3199 C CA . LYS A 1 423 ? -6.036 15.206 6.862 1.00 60.09 423 LYS A CA 1
ATOM 3200 C C . LYS A 1 423 ? -4.811 16.110 6.873 1.00 60.09 423 LYS A C 1
ATOM 3202 O O . LYS A 1 423 ? -4.807 17.125 7.565 1.00 60.09 423 LYS A O 1
ATOM 3207 N N . ASP A 1 424 ? -3.816 15.758 6.067 1.00 64.12 424 ASP A N 1
ATOM 3208 C CA . ASP A 1 424 ? -2.544 16.473 5.949 1.00 64.12 424 ASP A CA 1
ATOM 3209 C C . ASP A 1 424 ? -2.118 16.637 4.477 1.00 64.12 424 ASP A C 1
ATOM 3211 O O . ASP A 1 424 ? -2.724 16.058 3.570 1.00 64.12 424 ASP A O 1
ATOM 3215 N N . ASN A 1 425 ? -1.120 17.482 4.208 1.00 69.69 425 ASN A N 1
ATOM 3216 C CA . ASN A 1 425 ? -0.699 17.844 2.855 1.00 69.69 425 ASN A CA 1
ATOM 3217 C C . ASN A 1 425 ? 0.826 17.948 2.729 1.00 69.69 425 ASN A C 1
ATOM 3219 O O . ASN A 1 425 ? 1.470 18.614 3.537 1.00 69.69 425 ASN A O 1
ATOM 3223 N N . PHE A 1 426 ? 1.389 17.411 1.643 1.00 68.50 426 PHE A N 1
ATOM 3224 C CA . PHE A 1 426 ? 2.811 17.566 1.308 1.00 68.50 426 PHE A CA 1
ATOM 3225 C C . PHE A 1 426 ? 3.029 18.115 -0.109 1.00 68.50 426 PHE A C 1
ATOM 3227 O O . PHE A 1 426 ? 2.244 17.878 -1.030 1.00 68.50 426 PHE A O 1
ATOM 3234 N N . GLY A 1 427 ? 4.114 18.866 -0.303 1.00 70.31 427 GLY A N 1
ATOM 3235 C CA . GLY A 1 427 ? 4.486 19.449 -1.594 1.00 70.31 427 GLY A CA 1
ATOM 3236 C C . GLY A 1 427 ? 5.543 18.629 -2.334 1.00 70.31 427 GLY A C 1
ATOM 3237 O O . GLY A 1 427 ? 6.639 18.424 -1.819 1.00 70.31 427 GLY A O 1
ATOM 3238 N N . VAL A 1 428 ? 5.269 18.220 -3.575 1.00 65.75 428 VAL A N 1
ATOM 3239 C CA . VAL A 1 428 ? 6.269 17.594 -4.456 1.00 65.75 428 VAL A CA 1
ATOM 3240 C C . VAL A 1 428 ? 6.841 18.627 -5.422 1.00 65.75 428 VAL A C 1
ATOM 3242 O O . VAL A 1 428 ? 6.140 19.171 -6.282 1.00 65.75 428 VAL A O 1
ATOM 3245 N N . LEU A 1 429 ? 8.144 18.855 -5.294 1.00 53.91 429 LEU A N 1
ATOM 3246 C CA . LEU A 1 429 ? 8.964 19.753 -6.103 1.00 53.91 429 LEU A CA 1
ATOM 3247 C C . LEU A 1 429 ? 9.830 18.938 -7.080 1.00 53.91 429 LEU A C 1
ATOM 3249 O O . LEU A 1 429 ? 9.969 17.729 -6.942 1.00 53.91 429 LEU A O 1
ATOM 3253 N N . GLU A 1 430 ? 10.434 19.559 -8.088 1.00 51.19 430 GLU A N 1
ATOM 3254 C CA . GLU A 1 430 ? 11.395 18.862 -8.960 1.00 51.19 430 GLU A CA 1
ATOM 3255 C C . GLU A 1 430 ? 12.812 18.910 -8.356 1.00 51.19 430 GLU A C 1
ATOM 3257 O O . GLU A 1 430 ? 13.183 19.867 -7.667 1.00 51.19 430 GLU A O 1
ATOM 3262 N N . LEU A 1 431 ? 13.626 17.886 -8.632 1.00 48.88 431 LEU A N 1
ATOM 3263 C CA . LEU A 1 431 ? 14.903 17.636 -7.956 1.00 48.88 431 LEU A CA 1
ATOM 3264 C C . LEU A 1 431 ? 16.012 18.609 -8.399 1.00 48.88 431 LEU A C 1
ATOM 3266 O O . LEU A 1 431 ? 16.857 18.283 -9.228 1.00 48.88 431 LEU A O 1
ATOM 3270 N N . ILE A 1 432 ? 16.003 19.831 -7.845 1.00 47.41 432 ILE A N 1
ATOM 3271 C CA . ILE A 1 432 ? 16.973 20.937 -8.050 1.00 47.41 432 ILE A CA 1
ATOM 3272 C C . ILE A 1 432 ? 16.988 21.509 -9.488 1.00 47.41 432 ILE A C 1
ATOM 3274 O O . ILE A 1 432 ? 17.275 22.696 -9.683 1.00 47.41 432 ILE A O 1
ATOM 3278 N N . THR A 1 433 ? 16.599 20.717 -10.488 1.00 41.09 433 THR A N 1
ATOM 3279 C CA . THR A 1 433 ? 16.508 21.085 -11.902 1.00 41.09 433 THR A CA 1
ATOM 3280 C C . THR A 1 433 ? 15.606 22.282 -12.142 1.00 41.09 433 THR A C 1
ATOM 3282 O O . THR A 1 433 ? 16.037 23.150 -12.892 1.00 41.09 433 THR A O 1
ATOM 3285 N N . THR A 1 434 ? 14.435 22.424 -11.500 1.00 39.91 434 THR A N 1
ATOM 3286 C CA . THR A 1 434 ? 13.599 23.625 -11.711 1.00 39.91 434 THR A CA 1
ATOM 3287 C C . THR A 1 434 ? 14.242 24.880 -11.145 1.00 39.91 434 THR A C 1
ATOM 3289 O O . THR A 1 434 ? 14.144 25.925 -11.773 1.00 39.91 434 THR A O 1
ATOM 3292 N N . ILE A 1 435 ? 14.939 24.814 -10.003 1.00 43.59 435 ILE A N 1
ATOM 3293 C CA . ILE A 1 435 ? 15.623 25.999 -9.459 1.00 43.59 435 ILE A CA 1
ATOM 3294 C C . ILE A 1 435 ? 16.691 26.458 -10.454 1.00 43.59 435 ILE A C 1
ATOM 3296 O O . ILE A 1 435 ? 16.722 27.631 -10.810 1.00 43.59 435 ILE A O 1
ATOM 3300 N N . ILE A 1 436 ? 17.509 25.538 -10.975 1.00 42.88 436 ILE A N 1
ATOM 3301 C CA . ILE A 1 436 ? 18.531 25.857 -11.983 1.00 42.88 436 ILE A CA 1
ATOM 3302 C C . ILE A 1 436 ? 17.890 26.253 -13.328 1.00 42.88 436 ILE A C 1
ATOM 3304 O O . ILE A 1 436 ? 18.358 27.195 -13.962 1.00 42.88 436 ILE A O 1
ATOM 3308 N N . SER A 1 437 ? 16.803 25.607 -13.755 1.00 41.22 437 SER A N 1
ATOM 3309 C CA . SER A 1 437 ? 16.049 25.891 -14.988 1.00 41.22 437 SER A CA 1
ATOM 3310 C C . SER A 1 437 ? 15.407 27.269 -14.955 1.00 41.22 437 SER A C 1
ATOM 3312 O O . SER A 1 437 ? 15.615 28.056 -15.867 1.00 41.22 437 SER A O 1
ATOM 3314 N N . GLU A 1 438 ? 14.647 27.610 -13.919 1.00 46.81 438 GLU A N 1
ATOM 3315 C CA . GLU A 1 438 ? 13.921 28.876 -13.873 1.00 46.81 438 GLU A CA 1
ATOM 3316 C C . GLU A 1 438 ? 14.875 30.037 -13.584 1.00 46.81 438 GLU A C 1
ATOM 3318 O O . GLU A 1 438 ? 14.687 31.112 -14.158 1.00 46.81 438 GLU A O 1
ATOM 3323 N N . PHE A 1 439 ? 15.978 29.823 -12.848 1.00 43.28 439 PHE A N 1
ATOM 3324 C CA . PHE A 1 439 ? 17.067 30.805 -12.820 1.00 43.28 439 PHE A CA 1
ATOM 3325 C C . PHE A 1 439 ? 17.783 30.921 -14.169 1.00 43.28 439 PHE A C 1
ATOM 3327 O O . PHE A 1 439 ? 18.045 32.043 -14.586 1.00 43.28 439 PHE A O 1
ATOM 3334 N N . THR A 1 440 ? 18.088 29.837 -14.893 1.00 43.66 440 THR A N 1
ATOM 3335 C CA . THR A 1 440 ? 18.770 29.936 -16.203 1.00 43.66 440 THR A CA 1
ATOM 3336 C C . THR A 1 440 ? 17.858 30.462 -17.307 1.00 43.66 440 THR A C 1
ATOM 3338 O O . THR A 1 440 ? 18.322 31.247 -18.121 1.00 43.66 440 THR A O 1
ATOM 3341 N N . LYS A 1 441 ? 16.557 30.160 -17.318 1.00 44.47 441 LYS A N 1
ATOM 3342 C CA . LYS A 1 441 ? 15.558 30.830 -18.169 1.00 44.47 441 LYS A CA 1
ATOM 3343 C C . LYS A 1 441 ? 15.525 32.326 -17.853 1.00 44.47 441 LYS A C 1
ATOM 3345 O O . LYS A 1 441 ? 15.749 33.140 -18.744 1.00 44.47 441 LYS A O 1
ATOM 3350 N N . THR A 1 442 ? 15.328 32.696 -16.586 1.00 43.31 442 THR A N 1
ATOM 3351 C CA . THR A 1 442 ? 15.195 34.103 -16.166 1.00 43.31 442 THR A CA 1
ATOM 3352 C C . THR A 1 442 ? 16.488 34.899 -16.379 1.00 43.31 442 THR A C 1
ATOM 3354 O O . THR A 1 442 ? 16.438 36.036 -16.843 1.00 43.31 442 THR A O 1
ATOM 3357 N N . THR A 1 443 ? 17.660 34.309 -16.121 1.00 44.47 443 THR A N 1
ATOM 3358 C CA . THR A 1 443 ? 18.964 34.959 -16.352 1.00 44.47 443 THR A CA 1
ATOM 3359 C C . THR A 1 443 ? 19.392 34.945 -17.814 1.00 44.47 443 THR A C 1
ATOM 3361 O O . THR A 1 443 ? 19.956 35.943 -18.246 1.00 44.47 443 THR A O 1
ATOM 3364 N N . ASN A 1 444 ? 19.065 33.925 -18.619 1.00 46.69 444 ASN A N 1
ATOM 3365 C CA . ASN A 1 444 ? 19.248 34.010 -20.072 1.00 46.69 444 ASN A CA 1
ATOM 3366 C C . ASN A 1 444 ? 18.373 35.127 -20.658 1.00 46.69 444 ASN A C 1
ATOM 3368 O O . ASN A 1 444 ? 18.860 35.938 -21.443 1.00 46.69 444 ASN A O 1
ATOM 3372 N N . ILE A 1 445 ? 17.111 35.229 -20.227 1.00 47.53 445 ILE A N 1
ATOM 3373 C CA . ILE A 1 445 ? 16.217 36.322 -20.626 1.00 47.53 445 ILE A CA 1
ATOM 3374 C C . ILE A 1 445 ? 16.806 37.676 -20.198 1.00 47.53 445 ILE A C 1
ATOM 3376 O O . ILE A 1 445 ? 16.901 38.572 -21.031 1.00 47.53 445 ILE A O 1
ATOM 3380 N N . LEU A 1 446 ? 17.277 37.840 -18.957 1.00 45.59 446 LEU A N 1
ATOM 3381 C CA . LEU A 1 446 ? 17.842 39.112 -18.476 1.00 45.59 446 LEU A CA 1
ATOM 3382 C C . LEU A 1 446 ? 19.205 39.483 -19.091 1.00 45.59 446 LEU A C 1
ATOM 3384 O O . LEU A 1 446 ? 19.440 40.661 -19.355 1.00 45.59 446 LEU A O 1
ATOM 3388 N N . LEU A 1 447 ? 20.104 38.525 -19.332 1.00 49.56 447 LEU A N 1
ATOM 3389 C CA . LEU A 1 447 ? 21.463 38.792 -19.831 1.00 49.56 447 LEU A CA 1
ATOM 3390 C C . LEU A 1 447 ? 21.531 38.906 -21.360 1.00 49.56 447 LEU A C 1
ATOM 3392 O O . LEU A 1 447 ? 22.306 39.717 -21.866 1.00 49.56 447 LEU A O 1
ATOM 3396 N N . PHE A 1 448 ? 20.715 38.149 -22.104 1.00 49.19 448 PHE A N 1
ATOM 3397 C CA . PHE A 1 448 ? 20.737 38.178 -23.572 1.00 49.19 448 PHE A CA 1
ATOM 3398 C C . PHE A 1 448 ? 19.695 39.119 -24.200 1.00 49.19 448 PHE A C 1
ATOM 3400 O O . PHE A 1 448 ? 19.895 39.533 -25.341 1.00 49.19 448 PHE A O 1
ATOM 3407 N N . SER A 1 449 ? 18.646 39.554 -23.482 1.00 47.84 449 SER A N 1
ATOM 3408 C CA . SER A 1 449 ? 17.765 40.636 -23.979 1.00 47.84 449 SER A CA 1
ATOM 3409 C C . SER A 1 449 ? 18.359 42.042 -23.820 1.00 47.84 449 SER A C 1
ATOM 3411 O O . SER A 1 449 ? 17.957 42.962 -24.528 1.00 47.84 449 SER A O 1
ATOM 3413 N N . THR A 1 450 ? 19.333 42.223 -22.922 1.00 48.00 450 THR A N 1
ATOM 3414 C CA . THR A 1 450 ? 19.910 43.536 -22.572 1.00 48.00 450 THR A CA 1
ATOM 3415 C C . THR A 1 450 ? 21.122 43.941 -23.420 1.00 48.00 450 THR A C 1
ATOM 3417 O O . THR A 1 450 ? 21.690 45.011 -23.208 1.00 48.00 450 THR A O 1
ATOM 3420 N N . GLY A 1 451 ? 21.518 43.125 -24.405 1.00 53.66 451 GLY A N 1
ATOM 3421 C CA . GLY A 1 451 ? 22.567 43.470 -25.376 1.00 53.66 451 GLY A CA 1
ATOM 3422 C C . GLY A 1 451 ? 23.993 43.524 -24.809 1.00 53.66 451 GLY A C 1
ATOM 3423 O O . GLY A 1 451 ? 24.875 44.126 -25.424 1.00 53.66 451 GLY A O 1
ATOM 3424 N N . ILE A 1 452 ? 24.238 42.915 -23.644 1.00 58.47 452 ILE A N 1
ATOM 3425 C CA . ILE A 1 452 ? 25.555 42.909 -22.996 1.00 58.47 452 ILE A CA 1
ATOM 3426 C C . ILE A 1 452 ? 26.534 42.076 -23.836 1.00 58.47 452 ILE A C 1
ATOM 3428 O O . ILE A 1 452 ? 26.340 40.884 -24.064 1.00 58.47 452 ILE A O 1
ATOM 3432 N N . THR A 1 453 ? 27.618 42.702 -24.295 1.00 62.81 453 THR A N 1
ATOM 3433 C CA . THR A 1 453 ? 28.658 42.022 -25.081 1.00 62.81 453 THR A CA 1
ATOM 3434 C C . THR A 1 453 ? 29.506 41.088 -24.200 1.00 62.81 453 THR A C 1
ATOM 3436 O O . THR A 1 453 ? 29.627 41.333 -22.996 1.00 62.81 453 THR A O 1
ATOM 3439 N N . PRO A 1 454 ? 30.164 40.046 -24.756 1.00 66.81 454 PRO A N 1
ATOM 3440 C CA . PRO A 1 454 ? 30.939 39.084 -23.961 1.00 66.81 454 PRO A CA 1
ATOM 3441 C C . PRO A 1 454 ? 31.977 39.688 -22.985 1.00 66.81 454 PRO A C 1
ATOM 3443 O O . PRO A 1 454 ? 32.079 39.187 -21.863 1.00 66.81 454 PRO A O 1
ATOM 3446 N N . PRO A 1 455 ? 32.696 40.790 -23.306 1.00 72.56 455 PRO A N 1
ATOM 3447 C CA . PRO A 1 455 ? 33.555 41.472 -22.331 1.00 72.56 455 PRO A CA 1
ATOM 3448 C C . PRO A 1 455 ? 32.794 42.032 -21.116 1.00 72.56 455 PRO A C 1
ATOM 3450 O O . PRO A 1 455 ? 33.312 42.009 -20.001 1.00 72.56 455 PRO A O 1
ATOM 3453 N N . GLY A 1 456 ? 31.557 42.502 -21.312 1.00 71.62 456 GLY A N 1
ATOM 3454 C CA . GLY A 1 456 ? 30.686 43.001 -20.245 1.00 71.62 456 GLY A CA 1
ATOM 3455 C C . GLY A 1 456 ? 30.229 41.900 -19.287 1.00 71.62 456 GLY A C 1
ATOM 3456 O O . GLY A 1 456 ? 30.221 42.113 -18.077 1.00 71.62 456 GLY A O 1
ATOM 3457 N N . ILE A 1 457 ? 29.950 40.697 -19.800 1.00 74.69 457 ILE A N 1
ATOM 3458 C CA . ILE A 1 457 ? 29.631 39.520 -18.972 1.00 74.69 457 ILE A CA 1
ATOM 3459 C C . ILE A 1 457 ? 30.845 39.133 -18.103 1.00 74.69 457 ILE A C 1
ATOM 3461 O O . ILE A 1 457 ? 30.693 38.787 -16.932 1.00 74.69 457 ILE A O 1
ATOM 3465 N N . GLY A 1 458 ? 32.069 39.276 -18.629 1.00 80.62 458 GLY A N 1
ATOM 3466 C CA . GLY A 1 458 ? 33.308 39.050 -17.870 1.00 80.62 458 GLY A CA 1
ATOM 3467 C C . GLY A 1 458 ? 33.517 40.052 -16.734 1.00 80.62 458 GLY A C 1
ATOM 3468 O O . GLY A 1 458 ? 33.907 39.667 -15.631 1.00 80.62 458 GLY A O 1
ATOM 3469 N N . LEU A 1 459 ? 33.203 41.327 -16.977 1.00 84.25 459 LEU A N 1
ATOM 3470 C CA . LEU A 1 459 ? 33.216 42.369 -15.947 1.00 84.25 459 LEU A CA 1
ATOM 3471 C C . LEU A 1 459 ? 32.128 42.144 -14.885 1.00 84.25 459 LEU A C 1
ATOM 3473 O O . LEU A 1 459 ? 32.392 42.361 -13.704 1.00 84.25 459 LEU A O 1
ATOM 3477 N N . LEU A 1 460 ? 30.943 41.661 -15.278 1.00 84.25 460 LEU A N 1
ATOM 3478 C CA . LEU A 1 460 ? 29.866 41.304 -14.352 1.00 84.25 460 LEU A CA 1
ATOM 3479 C C . LEU A 1 460 ? 30.266 40.142 -13.433 1.00 84.25 460 LEU A C 1
ATOM 3481 O O . LEU A 1 460 ? 30.108 40.258 -12.220 1.00 84.25 460 LEU A O 1
ATOM 3485 N N . LEU A 1 461 ? 30.835 39.059 -13.976 1.00 87.00 461 LEU A N 1
ATOM 3486 C CA . LEU A 1 461 ? 31.342 37.949 -13.160 1.00 87.00 461 LEU A CA 1
ATOM 3487 C C . LEU A 1 461 ? 32.430 38.422 -12.187 1.00 87.00 461 LEU A C 1
ATOM 3489 O O . LEU A 1 461 ? 32.371 38.108 -11.003 1.00 87.00 461 LEU A O 1
ATOM 3493 N N . LEU A 1 462 ? 33.392 39.225 -12.654 1.00 89.94 462 LEU A N 1
ATOM 3494 C CA . LEU A 1 462 ? 34.461 39.750 -11.801 1.00 89.94 462 LEU A CA 1
ATOM 3495 C C . LEU A 1 462 ? 33.905 40.633 -10.670 1.00 89.94 462 LEU A C 1
ATOM 3497 O O . LEU A 1 462 ? 34.351 40.515 -9.528 1.00 89.94 462 LEU A O 1
ATOM 3501 N N . LEU A 1 463 ? 32.897 41.465 -10.954 1.00 91.94 463 LEU A N 1
ATOM 3502 C CA . LEU A 1 463 ? 32.187 42.258 -9.947 1.00 91.94 463 LEU A CA 1
ATOM 3503 C C . LEU A 1 463 ? 31.458 41.372 -8.924 1.00 91.94 463 LEU A C 1
ATOM 3505 O O . LEU A 1 463 ? 31.544 41.634 -7.725 1.00 91.94 463 LEU A O 1
ATOM 3509 N N . LEU A 1 464 ? 30.786 40.307 -9.368 1.00 90.06 464 LEU A N 1
ATOM 3510 C CA . LEU A 1 464 ? 30.113 39.355 -8.480 1.00 90.06 464 LEU A CA 1
ATOM 3511 C C . LEU A 1 464 ? 31.112 38.595 -7.596 1.00 90.06 464 LEU A C 1
ATOM 3513 O O . LEU A 1 464 ? 30.896 38.519 -6.389 1.00 90.06 464 LEU A O 1
ATOM 3517 N N . CYS A 1 465 ? 32.249 38.144 -8.135 1.00 91.56 465 CYS A N 1
ATOM 3518 C CA . CYS A 1 465 ? 33.333 37.554 -7.343 1.00 91.56 465 CYS A CA 1
ATOM 3519 C C . CYS A 1 465 ? 33.893 38.532 -6.295 1.00 91.56 465 CYS A C 1
ATOM 3521 O O . CYS A 1 465 ? 34.190 38.125 -5.173 1.00 91.56 465 CYS A O 1
ATOM 3523 N N . LEU A 1 466 ? 34.014 39.830 -6.612 1.00 93.38 466 LEU A N 1
ATOM 3524 C CA . LEU A 1 466 ? 34.408 40.849 -5.627 1.00 93.38 466 LEU A CA 1
ATOM 3525 C C . LEU A 1 466 ? 33.360 41.014 -4.512 1.00 93.38 466 LEU A C 1
ATOM 3527 O O . LEU A 1 466 ? 33.731 41.182 -3.350 1.00 93.38 466 LEU A O 1
ATOM 3531 N N . ILE A 1 467 ? 32.065 40.935 -4.835 1.00 90.25 467 ILE A N 1
ATOM 3532 C CA . ILE A 1 467 ? 30.973 41.009 -3.848 1.00 90.25 467 ILE A CA 1
ATOM 3533 C C . ILE A 1 467 ? 30.930 39.739 -2.981 1.00 90.25 467 ILE A C 1
ATOM 3535 O O . ILE A 1 467 ? 30.788 39.849 -1.760 1.00 90.25 467 ILE A O 1
ATOM 3539 N N . ALA A 1 468 ? 31.125 38.552 -3.563 1.00 89.94 468 ALA A N 1
ATOM 3540 C CA . ALA A 1 468 ? 31.257 37.287 -2.837 1.00 89.94 468 ALA A CA 1
ATOM 3541 C C . ALA A 1 468 ? 32.446 37.336 -1.862 1.00 89.94 468 ALA A C 1
ATOM 3543 O O . ALA A 1 468 ? 32.280 37.138 -0.659 1.00 89.94 468 ALA A O 1
ATOM 3544 N N . ALA A 1 469 ? 33.624 37.748 -2.337 1.00 92.50 469 ALA A N 1
ATOM 3545 C CA . ALA A 1 469 ? 34.817 37.907 -1.510 1.00 92.50 469 ALA A CA 1
ATOM 3546 C C . ALA A 1 469 ? 34.630 38.927 -0.372 1.00 92.50 469 ALA A C 1
ATOM 3548 O O . ALA A 1 469 ? 35.018 38.664 0.767 1.00 92.50 469 ALA A O 1
ATOM 3549 N N . ALA A 1 470 ? 34.010 40.080 -0.647 1.00 90.88 470 ALA A N 1
ATOM 3550 C CA . ALA A 1 470 ? 33.766 41.119 0.354 1.00 90.88 470 ALA A CA 1
ATOM 3551 C C . ALA A 1 470 ? 32.732 40.694 1.412 1.00 90.88 470 ALA A C 1
ATOM 3553 O O . ALA A 1 470 ? 32.933 40.935 2.607 1.00 90.88 470 ALA A O 1
ATOM 3554 N N . THR A 1 471 ? 31.645 40.033 0.999 1.00 84.81 471 THR A N 1
ATOM 3555 C CA . THR A 1 471 ? 30.619 39.527 1.925 1.00 84.81 471 THR A CA 1
ATOM 3556 C C . THR A 1 471 ? 31.158 38.375 2.773 1.00 84.81 471 THR A C 1
ATOM 3558 O O . THR A 1 471 ? 31.010 38.413 3.997 1.00 84.81 471 THR A O 1
ATOM 3561 N N . ALA A 1 472 ? 31.882 37.424 2.178 1.00 88.12 472 ALA A N 1
ATOM 3562 C CA . ALA A 1 472 ? 32.568 36.354 2.901 1.00 88.12 472 ALA A CA 1
ATOM 3563 C C . ALA A 1 472 ? 33.631 36.901 3.876 1.00 88.12 472 ALA A C 1
ATOM 3565 O O . ALA A 1 472 ? 33.716 36.453 5.025 1.00 88.12 472 ALA A O 1
ATOM 3566 N N . TYR A 1 473 ? 34.399 37.927 3.484 1.00 90.88 473 TYR A N 1
ATOM 3567 C CA . TYR A 1 473 ? 35.355 38.586 4.379 1.00 90.88 473 TYR A CA 1
ATOM 3568 C C . TYR A 1 473 ? 34.672 39.220 5.598 1.00 90.88 473 TYR A C 1
ATOM 3570 O O . TYR A 1 473 ? 35.153 39.051 6.720 1.00 90.88 473 TYR A O 1
ATOM 3578 N N . ASP A 1 474 ? 33.552 39.925 5.421 1.00 86.56 474 ASP A N 1
ATOM 3579 C CA . ASP A 1 474 ? 32.812 40.520 6.540 1.00 86.56 474 ASP A CA 1
ATOM 3580 C C . ASP A 1 474 ? 32.180 39.445 7.444 1.00 86.56 474 ASP A C 1
ATOM 3582 O O . ASP A 1 474 ? 32.432 39.423 8.653 1.00 86.56 474 ASP A O 1
ATOM 3586 N N . LYS A 1 475 ? 31.418 38.500 6.872 1.00 84.25 475 LYS A N 1
ATOM 3587 C CA . LYS A 1 475 ? 30.640 37.521 7.657 1.00 84.25 475 LYS A CA 1
ATOM 3588 C C . LYS A 1 475 ? 31.487 36.431 8.306 1.00 84.25 475 LYS A C 1
ATOM 3590 O O . LYS A 1 475 ? 31.136 35.983 9.395 1.00 84.25 475 LYS A O 1
ATOM 3595 N N . SER A 1 476 ? 32.651 36.085 7.751 1.00 84.31 476 SER A N 1
ATOM 3596 C CA . SER A 1 476 ? 33.606 35.154 8.386 1.00 84.31 476 SER A CA 1
ATOM 3597 C C . SER A 1 476 ? 34.064 35.587 9.787 1.00 84.31 476 SER A C 1
ATOM 3599 O O . SER A 1 476 ? 34.527 34.752 10.560 1.00 84.31 476 SER A O 1
ATOM 3601 N N . LYS A 1 477 ? 33.869 36.857 10.175 1.00 84.25 477 LYS A N 1
ATOM 3602 C CA . LYS A 1 477 ? 34.043 37.337 11.558 1.00 84.25 477 LYS A CA 1
ATOM 3603 C C . LYS A 1 477 ? 33.207 36.550 12.585 1.00 84.25 477 LYS A C 1
ATOM 3605 O O . LYS A 1 477 ? 33.651 36.403 13.720 1.00 84.25 477 LYS A O 1
ATOM 3610 N N . ILE A 1 478 ? 32.049 36.007 12.191 1.00 79.88 478 ILE A N 1
ATOM 3611 C CA . ILE A 1 478 ? 31.162 35.186 13.041 1.00 79.88 478 ILE A CA 1
ATOM 3612 C C . ILE A 1 478 ? 31.881 33.932 13.575 1.00 79.88 478 ILE A C 1
ATOM 3614 O O . ILE A 1 478 ? 31.605 33.493 14.690 1.00 79.88 478 ILE A O 1
ATOM 3618 N N . LEU A 1 479 ? 32.854 33.393 12.829 1.00 78.56 479 LEU A N 1
ATOM 3619 C CA . LEU A 1 479 ? 33.613 32.192 13.202 1.00 78.56 479 LEU A CA 1
ATOM 3620 C C . LEU A 1 479 ? 34.555 32.409 14.406 1.00 78.56 479 LEU A C 1
ATOM 3622 O O . LEU A 1 479 ? 35.086 31.445 14.958 1.00 78.56 479 LEU A O 1
ATOM 3626 N N . PHE A 1 480 ? 34.785 33.658 14.834 1.00 82.19 480 PHE A N 1
ATOM 3627 C CA . PHE A 1 480 ? 35.790 34.005 15.839 1.00 82.19 480 PHE A CA 1
ATOM 3628 C C . PHE A 1 480 ? 35.160 34.594 17.105 1.00 82.19 480 PHE A C 1
ATOM 3630 O O . PHE A 1 480 ? 34.618 35.697 17.103 1.00 82.19 480 PHE A O 1
ATOM 3637 N N . LYS A 1 481 ? 35.320 33.895 18.238 1.00 72.12 481 LYS A N 1
ATOM 3638 C CA . LYS A 1 481 ? 34.758 34.295 19.542 1.00 72.12 481 LYS A CA 1
ATOM 3639 C C . LYS A 1 481 ? 35.119 35.743 19.916 1.00 72.12 481 LYS A C 1
ATOM 3641 O O . LYS A 1 481 ? 36.275 36.162 19.804 1.00 72.12 481 LYS A O 1
ATOM 3646 N N . HIS A 1 482 ? 34.135 36.491 20.417 1.00 63.84 482 HIS A N 1
ATOM 3647 C CA . HIS A 1 482 ? 34.309 37.853 20.923 1.00 63.84 482 HIS A CA 1
ATOM 3648 C C . HIS A 1 482 ? 34.998 37.844 22.299 1.00 63.84 482 HIS A C 1
ATOM 3650 O O . HIS A 1 482 ? 34.354 37.710 23.336 1.00 63.84 482 HIS A O 1
ATOM 3656 N N . LYS A 1 483 ? 36.326 37.986 22.300 1.00 73.62 483 LYS A N 1
ATOM 3657 C CA . LYS A 1 483 ? 37.171 38.242 23.478 1.00 73.62 483 LYS A CA 1
ATOM 3658 C C . LYS A 1 483 ? 38.269 39.247 23.117 1.00 73.62 483 LYS A C 1
ATOM 3660 O O . LYS A 1 483 ? 38.516 39.493 21.935 1.00 73.62 483 LYS A O 1
ATOM 3665 N N . THR A 1 484 ? 38.940 39.806 24.120 1.00 69.06 484 THR A N 1
ATOM 3666 C CA . THR A 1 484 ? 40.216 40.511 23.940 1.00 69.06 484 THR A CA 1
ATOM 3667 C C . THR A 1 484 ? 41.266 39.535 23.394 1.00 69.06 484 THR A C 1
ATOM 3669 O O . THR A 1 484 ? 41.444 38.445 23.929 1.00 69.06 484 THR A O 1
ATOM 3672 N N . LYS A 1 485 ? 41.924 39.905 22.289 1.00 76.94 485 LYS A N 1
ATOM 3673 C CA . LYS A 1 485 ? 42.865 39.057 21.530 1.00 76.94 485 LYS A CA 1
ATOM 3674 C C . LYS A 1 485 ? 44.216 39.751 21.422 1.00 76.94 485 LYS A C 1
ATOM 3676 O O . LYS A 1 485 ? 44.250 40.961 21.189 1.00 76.94 485 LYS A O 1
ATOM 3681 N N . SER A 1 486 ? 45.312 39.004 21.525 1.00 80.75 486 SER A N 1
ATOM 3682 C CA . SER A 1 486 ? 46.662 39.537 21.323 1.00 80.75 486 SER A CA 1
ATOM 3683 C C . SER A 1 486 ? 46.922 39.911 19.859 1.00 80.75 486 SER A C 1
ATOM 3685 O O . SER A 1 486 ? 46.297 39.391 18.931 1.00 80.75 486 SER A O 1
ATOM 3687 N N . THR A 1 487 ? 47.930 40.751 19.622 1.00 79.50 487 THR A N 1
ATOM 3688 C CA . THR A 1 487 ? 48.350 41.178 18.276 1.00 79.50 487 THR A CA 1
ATOM 3689 C C . THR A 1 487 ? 48.775 40.011 17.372 1.00 79.50 487 THR A C 1
ATOM 3691 O O . THR A 1 487 ? 48.742 40.137 16.149 1.00 79.50 487 THR A O 1
ATOM 3694 N N . LYS A 1 488 ? 49.172 38.861 17.942 1.00 80.81 488 LYS A N 1
ATOM 3695 C CA . LYS A 1 488 ? 49.491 37.638 17.183 1.00 80.81 488 LYS A CA 1
ATOM 3696 C C . LYS A 1 488 ? 48.227 36.887 16.750 1.00 80.81 488 LYS A C 1
ATOM 3698 O O . LYS A 1 488 ? 48.169 36.398 15.625 1.00 80.81 488 LYS A O 1
ATOM 3703 N N . GLU A 1 489 ? 47.208 36.826 17.604 1.00 80.81 489 GLU A N 1
ATOM 3704 C CA . GLU A 1 489 ? 45.930 36.165 17.302 1.00 80.81 489 GLU A CA 1
ATOM 3705 C C . GLU A 1 489 ? 45.100 36.974 16.302 1.00 80.81 489 GLU A C 1
ATOM 3707 O O . GLU A 1 489 ? 44.611 36.412 15.327 1.00 80.81 489 GLU A O 1
ATOM 3712 N N . GLN A 1 490 ? 45.046 38.302 16.459 1.00 81.62 490 GLN A N 1
ATOM 3713 C CA . GLN A 1 490 ? 44.401 39.213 15.501 1.00 81.62 490 GLN A CA 1
ATOM 3714 C C . GLN A 1 490 ? 44.980 39.079 14.079 1.00 81.62 490 GLN A C 1
ATOM 3716 O O . GLN A 1 490 ? 44.243 39.147 13.092 1.00 81.62 490 GLN A O 1
ATOM 3721 N N . ARG A 1 491 ? 46.297 38.836 13.964 1.00 84.50 491 ARG A N 1
ATOM 3722 C CA . ARG A 1 491 ? 46.963 38.552 12.681 1.00 84.50 491 ARG A CA 1
ATOM 3723 C C . ARG A 1 491 ? 46.556 37.190 12.112 1.00 84.50 491 ARG A C 1
ATOM 3725 O O . ARG A 1 491 ? 46.270 37.119 10.922 1.00 84.50 491 ARG A O 1
ATOM 3732 N N . LYS A 1 492 ? 46.471 36.133 12.933 1.00 84.81 492 LYS A N 1
ATOM 3733 C CA . LYS A 1 492 ? 45.982 34.808 12.492 1.00 84.81 492 LYS A CA 1
ATOM 3734 C C . LYS A 1 492 ? 44.529 34.859 12.006 1.00 84.81 492 LYS A C 1
ATOM 3736 O O . LYS A 1 492 ? 44.230 34.335 10.942 1.00 84.81 492 LYS A O 1
ATOM 3741 N N . GLU A 1 493 ? 43.648 35.524 12.750 1.00 86.62 493 GLU A N 1
ATOM 3742 C CA . GLU A 1 493 ? 42.238 35.717 12.386 1.00 86.62 493 GLU A CA 1
ATOM 3743 C C . GLU A 1 493 ? 42.087 36.472 11.061 1.00 86.62 493 GLU A C 1
ATOM 3745 O O . GLU A 1 493 ? 41.387 36.012 10.163 1.00 86.62 493 GLU A O 1
ATOM 3750 N N . THR A 1 494 ? 42.806 37.587 10.900 1.00 86.62 494 THR A N 1
ATOM 3751 C CA . THR A 1 494 ? 42.818 38.349 9.641 1.00 86.62 494 THR A CA 1
ATOM 3752 C C . THR A 1 494 ? 43.316 37.500 8.466 1.00 86.62 494 THR A C 1
ATOM 3754 O O . THR A 1 494 ? 42.698 37.528 7.406 1.00 86.62 494 THR A O 1
ATOM 3757 N N . LEU A 1 495 ? 44.367 36.690 8.648 1.00 88.75 495 LEU A N 1
ATOM 3758 C CA . LEU A 1 495 ? 44.874 35.786 7.605 1.00 88.75 495 LEU A CA 1
ATOM 3759 C C . LEU A 1 495 ? 43.852 34.713 7.196 1.00 88.75 495 LEU A C 1
ATOM 3761 O O . LEU A 1 495 ? 43.672 34.484 6.004 1.00 88.75 495 LEU A O 1
ATOM 3765 N N . ILE A 1 496 ? 43.148 34.092 8.150 1.00 87.69 496 ILE A N 1
ATOM 3766 C CA . ILE A 1 496 ? 42.109 33.091 7.844 1.00 87.69 496 ILE A CA 1
ATOM 3767 C C . ILE A 1 496 ? 40.939 33.741 7.091 1.00 87.69 496 ILE A C 1
ATOM 3769 O O . ILE A 1 496 ? 40.465 33.191 6.099 1.00 87.69 496 ILE A O 1
ATOM 3773 N N . ARG A 1 497 ? 40.506 34.938 7.508 1.00 90.88 497 ARG A N 1
ATOM 3774 C CA . ARG A 1 497 ? 39.426 35.681 6.835 1.00 90.88 497 ARG A CA 1
ATOM 3775 C C . ARG A 1 497 ? 39.810 36.120 5.419 1.00 90.88 497 ARG A C 1
ATOM 3777 O O . ARG A 1 497 ? 38.979 36.031 4.521 1.00 90.88 497 ARG A O 1
ATOM 3784 N N . ILE A 1 498 ? 41.063 36.532 5.201 1.00 91.50 498 ILE A N 1
ATOM 3785 C CA . ILE A 1 498 ? 41.614 36.784 3.857 1.00 91.50 498 ILE A CA 1
ATOM 3786 C C . ILE A 1 498 ? 41.608 35.494 3.023 1.00 91.50 498 ILE A C 1
ATOM 3788 O O . ILE A 1 498 ? 41.193 35.532 1.871 1.00 91.50 498 ILE A O 1
ATOM 3792 N N . GLY A 1 499 ? 41.996 34.352 3.601 1.00 90.69 499 GLY A N 1
ATOM 3793 C CA . GLY A 1 499 ? 41.939 33.050 2.927 1.00 90.69 499 GLY A CA 1
ATOM 3794 C C . GLY A 1 499 ? 40.530 32.696 2.441 1.00 90.69 499 GLY A C 1
ATOM 3795 O O . GLY A 1 499 ? 40.352 32.405 1.264 1.00 90.69 499 GLY A O 1
ATOM 3796 N N . ILE A 1 500 ? 39.522 32.815 3.312 1.00 90.31 500 ILE A N 1
ATOM 3797 C CA . ILE A 1 500 ? 38.106 32.586 2.967 1.00 90.31 500 ILE A CA 1
ATOM 3798 C C . ILE A 1 500 ? 37.658 33.506 1.817 1.00 90.31 500 ILE A C 1
ATOM 3800 O O . ILE A 1 500 ? 37.023 33.046 0.869 1.00 90.31 500 ILE A O 1
ATOM 3804 N N . ALA A 1 501 ? 38.028 34.789 1.866 1.00 91.19 501 ALA A N 1
ATOM 3805 C CA . ALA A 1 501 ? 37.695 35.756 0.820 1.00 91.19 501 ALA A CA 1
ATOM 3806 C C . ALA A 1 501 ? 38.375 35.447 -0.528 1.00 91.19 501 ALA A C 1
ATOM 3808 O O . ALA A 1 501 ? 37.765 35.639 -1.577 1.00 91.19 501 ALA A O 1
ATOM 3809 N N . ILE A 1 502 ? 39.613 34.937 -0.517 1.00 92.75 502 ILE A N 1
ATOM 3810 C CA . ILE A 1 502 ? 40.316 34.490 -1.729 1.00 92.75 502 ILE A CA 1
ATOM 3811 C C . ILE A 1 502 ? 39.646 33.240 -2.313 1.00 92.75 502 ILE A C 1
ATOM 3813 O O . ILE A 1 502 ? 39.501 33.154 -3.533 1.00 92.75 502 ILE A O 1
ATOM 3817 N N . THR A 1 503 ? 39.189 32.298 -1.480 1.00 90.75 503 THR A N 1
ATOM 3818 C CA . THR A 1 503 ? 38.447 31.119 -1.956 1.00 90.75 503 THR A CA 1
ATOM 3819 C C . THR A 1 503 ? 37.157 31.535 -2.663 1.00 90.75 503 THR A C 1
ATOM 3821 O O . THR A 1 503 ? 36.987 31.179 -3.824 1.00 90.75 503 THR A O 1
ATOM 3824 N N . ALA A 1 504 ? 36.320 32.371 -2.035 1.00 90.38 504 ALA A N 1
ATOM 3825 C CA . ALA A 1 504 ? 35.090 32.894 -2.649 1.00 90.38 504 ALA A CA 1
ATOM 3826 C C . ALA A 1 504 ? 35.358 33.746 -3.912 1.00 90.38 504 ALA A C 1
ATOM 3828 O O . ALA A 1 504 ? 34.615 33.708 -4.886 1.00 90.38 504 ALA A O 1
ATOM 3829 N N . PHE A 1 505 ? 36.473 34.486 -3.968 1.00 93.62 505 PHE A N 1
ATOM 3830 C CA . PHE A 1 505 ? 36.849 35.187 -5.201 1.00 93.62 505 PHE A CA 1
ATOM 3831 C C . PHE A 1 505 ? 37.192 34.222 -6.352 1.00 93.62 505 PHE A C 1
ATOM 3833 O O . PHE A 1 505 ? 36.859 34.477 -7.510 1.00 93.62 505 PHE A O 1
ATOM 3840 N N . THR A 1 506 ? 37.919 33.142 -6.050 1.00 91.62 506 THR A N 1
ATOM 3841 C CA . THR A 1 506 ? 38.553 32.279 -7.062 1.00 91.62 506 THR A CA 1
ATOM 3842 C C . THR A 1 506 ? 37.708 31.081 -7.479 1.00 91.62 506 THR A C 1
ATOM 3844 O O . THR A 1 506 ? 37.793 30.680 -8.639 1.00 91.62 506 THR A O 1
ATOM 3847 N N . PHE A 1 507 ? 36.874 30.527 -6.597 1.00 90.94 507 PHE A N 1
ATOM 3848 C CA . PHE A 1 507 ? 36.087 29.321 -6.870 1.00 90.94 507 PHE A CA 1
ATOM 3849 C C . PHE A 1 507 ? 35.105 29.491 -8.050 1.00 90.94 507 PHE A C 1
ATOM 3851 O O . PHE A 1 507 ? 35.170 28.662 -8.963 1.00 90.94 507 PHE A O 1
ATOM 3858 N N . PRO A 1 508 ? 34.327 30.589 -8.178 1.00 90.06 508 PRO A N 1
ATOM 3859 C CA . PRO A 1 508 ? 33.481 30.813 -9.357 1.00 90.06 508 PRO A CA 1
ATOM 3860 C C . PRO A 1 508 ? 34.273 31.015 -10.662 1.00 90.06 508 PRO A C 1
ATOM 3862 O O . PRO A 1 508 ? 33.834 30.603 -11.737 1.00 90.06 508 PRO A O 1
ATOM 3865 N N . ILE A 1 509 ? 35.478 31.593 -10.583 1.00 87.25 509 ILE A N 1
ATOM 3866 C CA . ILE A 1 509 ? 36.368 31.818 -11.740 1.00 87.25 509 ILE A CA 1
ATOM 3867 C C . ILE A 1 509 ? 37.005 30.498 -12.211 1.00 87.25 509 ILE A C 1
ATOM 3869 O O . ILE A 1 509 ? 37.190 30.287 -13.412 1.00 87.25 509 ILE A O 1
ATOM 3873 N N . ILE A 1 510 ? 37.329 29.599 -11.278 1.00 85.69 510 ILE A N 1
ATOM 3874 C CA . ILE A 1 510 ? 37.820 28.247 -11.569 1.00 85.69 510 ILE A CA 1
ATOM 3875 C C . ILE A 1 510 ? 36.687 27.396 -12.152 1.00 85.69 510 ILE A C 1
ATOM 3877 O O . ILE A 1 510 ? 36.886 26.764 -13.187 1.00 85.69 510 ILE A O 1
ATOM 3881 N N . ALA A 1 511 ? 35.491 27.441 -11.558 1.00 77.12 511 ALA A N 1
ATOM 3882 C CA . ALA A 1 511 ? 34.312 26.734 -12.055 1.00 77.12 511 ALA A CA 1
ATOM 3883 C C . ALA A 1 511 ? 33.961 27.135 -13.498 1.00 77.12 511 ALA A C 1
ATOM 3885 O O . ALA A 1 511 ? 33.773 26.256 -14.341 1.00 77.12 511 ALA A O 1
ATOM 3886 N N . MET A 1 512 ? 33.996 28.437 -13.820 1.00 80.50 512 MET A N 1
ATOM 3887 C CA . MET A 1 512 ? 33.831 28.936 -15.194 1.00 80.50 512 MET A CA 1
ATOM 3888 C C . MET A 1 512 ? 34.801 28.280 -16.187 1.00 80.50 512 MET A C 1
ATOM 3890 O O . MET A 1 512 ? 34.413 27.968 -17.309 1.00 80.50 512 MET A O 1
ATOM 3894 N N . ARG A 1 513 ? 36.070 28.071 -15.806 1.00 76.88 513 ARG A N 1
ATOM 3895 C CA . ARG A 1 513 ? 37.073 27.448 -16.691 1.00 76.88 513 ARG A CA 1
ATOM 3896 C C . ARG A 1 513 ? 36.854 25.952 -16.925 1.00 76.88 513 ARG A C 1
ATOM 3898 O O . ARG A 1 513 ? 37.463 25.411 -17.843 1.00 76.88 513 ARG A O 1
ATOM 3905 N N . LEU A 1 514 ? 36.045 25.296 -16.095 1.00 69.94 514 LEU A N 1
ATOM 3906 C CA . LEU A 1 514 ? 35.742 23.864 -16.175 1.00 69.94 514 LEU A CA 1
ATOM 3907 C C . LEU A 1 514 ? 34.383 23.573 -16.830 1.00 69.94 514 LEU A C 1
ATOM 3909 O O . LEU A 1 514 ? 34.130 22.432 -17.206 1.00 69.94 514 LEU A O 1
ATOM 3913 N N . THR A 1 515 ? 33.512 24.580 -16.937 1.00 76.31 515 THR A N 1
ATOM 3914 C CA . THR A 1 515 ? 32.120 24.447 -17.390 1.00 76.31 515 THR A CA 1
ATOM 3915 C C . THR A 1 515 ? 31.778 25.565 -18.381 1.00 76.31 515 THR A C 1
ATOM 3917 O O . THR A 1 515 ? 32.171 25.484 -19.543 1.00 76.31 515 THR A O 1
ATOM 3920 N N . ASP A 1 516 ? 31.102 26.624 -17.933 1.00 77.69 516 ASP A N 1
ATOM 3921 C CA . ASP A 1 516 ? 30.789 27.805 -18.730 1.00 77.69 516 ASP A CA 1
ATOM 3922 C C . ASP A 1 516 ? 30.693 29.092 -17.881 1.00 77.69 516 ASP A C 1
ATOM 3924 O O . ASP A 1 516 ? 30.799 29.105 -16.652 1.00 77.69 516 ASP A O 1
ATOM 3928 N N . MET A 1 517 ? 30.513 30.218 -18.571 1.00 74.56 517 MET A N 1
ATOM 3929 C CA . MET A 1 517 ? 30.495 31.560 -17.989 1.00 74.56 517 MET A CA 1
ATOM 3930 C C . MET A 1 517 ? 29.250 31.867 -17.141 1.00 74.56 517 MET A C 1
ATOM 3932 O O . MET A 1 517 ? 29.342 32.637 -16.183 1.00 74.56 517 MET A O 1
ATOM 3936 N N . LEU A 1 518 ? 28.100 31.273 -17.469 1.00 74.75 518 LEU A N 1
ATOM 3937 C CA . LEU A 1 518 ? 26.855 31.425 -16.717 1.00 74.75 518 LEU A CA 1
ATOM 3938 C C . LEU A 1 518 ? 26.916 30.604 -15.427 1.00 74.75 518 LEU A C 1
ATOM 3940 O O . LEU A 1 518 ? 26.516 31.108 -14.380 1.00 74.75 518 LEU A O 1
ATOM 3944 N N . PHE A 1 519 ? 27.496 29.400 -15.466 1.00 78.31 519 PHE A N 1
ATOM 3945 C CA . PHE A 1 519 ? 27.743 28.591 -14.270 1.00 78.31 519 PHE A CA 1
ATOM 3946 C C . PHE A 1 519 ? 28.623 29.334 -13.251 1.00 78.31 519 PHE A C 1
ATOM 3948 O O . PHE A 1 519 ? 28.295 29.377 -12.065 1.00 78.31 519 PHE A O 1
ATOM 3955 N N . GLY A 1 520 ? 29.679 30.021 -13.709 1.00 80.38 520 GLY A N 1
ATOM 3956 C CA . GLY A 1 520 ? 30.485 30.905 -12.855 1.00 80.38 520 GLY A CA 1
ATOM 3957 C C . GLY A 1 520 ? 29.677 32.046 -12.215 1.00 80.38 520 GLY A C 1
ATOM 3958 O O . GLY A 1 520 ? 29.824 32.313 -11.024 1.00 80.38 520 GLY A O 1
ATOM 3959 N N . ILE A 1 521 ? 28.783 32.694 -12.972 1.00 82.81 521 ILE A N 1
ATOM 3960 C CA . ILE A 1 521 ? 27.905 33.764 -12.456 1.00 82.81 521 ILE A CA 1
ATOM 3961 C C . ILE A 1 521 ? 26.914 33.217 -11.419 1.00 82.81 521 ILE A C 1
ATOM 3963 O O . ILE A 1 521 ? 26.760 33.803 -10.346 1.00 82.81 521 ILE A O 1
ATOM 3967 N N . MET A 1 522 ? 26.283 32.077 -11.709 1.00 81.25 522 MET A N 1
ATOM 3968 C CA . MET A 1 522 ? 25.362 31.392 -10.800 1.00 81.25 522 MET A CA 1
ATOM 3969 C C . MET A 1 522 ? 26.040 31.003 -9.483 1.00 81.25 522 MET A C 1
ATOM 3971 O O . MET A 1 522 ? 25.465 31.203 -8.414 1.00 81.25 522 MET A O 1
ATOM 3975 N N . LEU A 1 523 ? 27.276 30.503 -9.544 1.00 84.31 523 LEU A N 1
ATOM 3976 C CA . LEU A 1 523 ? 28.023 30.073 -8.365 1.00 84.31 523 LEU A CA 1
ATOM 3977 C C . LEU A 1 523 ? 28.410 31.260 -7.466 1.00 84.31 523 LEU A C 1
ATOM 3979 O O . LEU A 1 523 ? 28.198 31.199 -6.257 1.00 84.31 523 LEU A O 1
ATOM 3983 N N . ALA A 1 524 ? 28.858 32.378 -8.050 1.00 86.19 524 ALA A N 1
ATOM 3984 C CA . ALA A 1 524 ? 29.125 33.611 -7.300 1.00 86.19 524 ALA A CA 1
ATOM 3985 C C . ALA A 1 524 ? 27.856 34.179 -6.625 1.00 86.19 524 ALA A C 1
ATOM 3987 O O . ALA A 1 524 ? 27.909 34.651 -5.488 1.00 86.19 524 ALA A O 1
ATOM 3988 N N . LEU A 1 525 ? 26.695 34.105 -7.290 1.00 84.88 525 LEU A N 1
ATOM 3989 C CA . LEU A 1 525 ? 25.409 34.505 -6.703 1.00 84.88 525 LEU A CA 1
ATOM 3990 C C . LEU A 1 525 ? 24.981 33.577 -5.552 1.00 84.88 525 LEU A C 1
ATOM 3992 O O . LEU A 1 525 ? 24.500 34.062 -4.525 1.00 84.88 525 LEU A O 1
ATOM 3996 N N . ALA A 1 526 ? 25.196 32.265 -5.683 1.00 84.31 526 ALA A N 1
ATOM 3997 C CA . ALA A 1 526 ? 24.899 31.285 -4.638 1.00 84.31 526 ALA A CA 1
ATOM 3998 C C . ALA A 1 526 ? 25.779 31.472 -3.385 1.00 84.31 526 ALA A C 1
ATOM 4000 O O . ALA A 1 526 ? 25.270 31.408 -2.261 1.00 84.31 526 ALA A O 1
ATOM 4001 N N . GLU A 1 527 ? 27.071 31.777 -3.548 1.00 86.44 527 GLU A N 1
ATOM 4002 C CA . GLU A 1 527 ? 27.972 32.123 -2.435 1.00 86.44 527 GLU A CA 1
ATOM 4003 C C . GLU A 1 527 ? 27.502 33.375 -1.677 1.00 86.44 527 GLU A C 1
ATOM 4005 O O . GLU A 1 527 ? 27.469 33.384 -0.442 1.00 86.44 527 GLU A O 1
ATOM 4010 N N . ILE A 1 528 ? 27.078 34.423 -2.395 1.00 84.19 528 ILE A N 1
ATOM 4011 C CA . ILE A 1 528 ? 26.531 35.644 -1.784 1.00 84.19 528 ILE A CA 1
ATOM 4012 C C . ILE A 1 528 ? 25.241 35.325 -1.011 1.00 84.19 528 ILE A C 1
ATOM 4014 O O . ILE A 1 528 ? 25.103 35.719 0.150 1.00 84.19 528 ILE A O 1
ATOM 4018 N N . ALA A 1 529 ? 24.309 34.585 -1.618 1.00 78.69 529 ALA A N 1
ATOM 4019 C CA . ALA A 1 529 ? 23.023 34.247 -1.007 1.00 78.69 529 ALA A CA 1
ATOM 4020 C C . ALA A 1 529 ? 23.181 33.400 0.270 1.00 78.69 529 ALA A C 1
ATOM 4022 O O . ALA A 1 529 ? 22.627 33.744 1.316 1.00 78.69 529 ALA A O 1
ATOM 4023 N N . THR A 1 530 ? 23.992 32.340 0.222 1.00 79.62 530 THR A N 1
ATOM 4024 C CA . THR A 1 530 ? 24.266 31.463 1.378 1.00 79.62 530 THR A CA 1
ATOM 4025 C C . THR A 1 530 ? 25.000 32.195 2.509 1.00 79.62 530 THR A C 1
ATOM 4027 O O . THR A 1 530 ? 24.668 32.016 3.687 1.00 79.62 530 THR A O 1
ATOM 4030 N N . THR A 1 531 ? 25.932 33.094 2.175 1.00 78.31 531 THR A N 1
ATOM 4031 C CA . THR A 1 531 ? 26.636 33.953 3.145 1.00 78.31 531 THR A CA 1
ATOM 4032 C C . THR A 1 531 ? 25.697 34.957 3.827 1.00 78.31 531 THR A C 1
ATOM 4034 O O . THR A 1 531 ? 25.836 35.237 5.021 1.00 78.31 531 THR A O 1
ATOM 4037 N N . LEU A 1 532 ? 24.712 35.500 3.104 1.00 76.50 532 LEU A N 1
ATOM 4038 C CA . LEU A 1 532 ? 23.699 36.390 3.680 1.00 76.50 532 LEU A CA 1
ATOM 4039 C C . LEU A 1 532 ? 22.702 35.628 4.567 1.00 76.50 532 LEU A C 1
ATOM 4041 O O . LEU A 1 532 ? 22.412 36.096 5.674 1.00 76.50 532 LEU A O 1
ATOM 4045 N N . LEU A 1 533 ? 22.242 34.453 4.119 1.00 76.19 533 LEU A N 1
ATOM 4046 C CA . LEU A 1 533 ? 21.289 33.591 4.825 1.00 76.19 533 LEU A CA 1
ATOM 4047 C C . LEU A 1 533 ? 21.853 33.061 6.150 1.00 76.19 533 LEU A C 1
ATOM 4049 O O . LEU A 1 533 ? 21.205 33.189 7.186 1.00 76.19 533 LEU A O 1
ATOM 4053 N N . THR A 1 534 ? 23.086 32.548 6.166 1.00 73.94 534 THR A N 1
ATOM 4054 C CA . THR A 1 534 ? 23.739 32.108 7.416 1.00 73.94 534 THR A CA 1
ATOM 4055 C C . THR A 1 534 ? 23.884 33.256 8.421 1.00 73.94 534 THR A C 1
ATOM 4057 O O . THR A 1 534 ? 23.587 33.086 9.602 1.00 73.94 534 THR A O 1
ATOM 4060 N N . ASN A 1 535 ? 24.236 34.464 7.968 1.00 72.19 535 ASN A N 1
ATOM 4061 C CA . ASN A 1 535 ? 24.258 35.663 8.815 1.00 72.19 535 ASN A CA 1
ATOM 4062 C C . ASN A 1 535 ? 22.854 36.105 9.300 1.00 72.19 535 ASN A C 1
ATOM 4064 O O . ASN A 1 535 ? 22.760 36.729 10.358 1.00 72.19 535 ASN A O 1
ATOM 4068 N N . TYR A 1 536 ? 21.772 35.796 8.575 1.00 70.94 536 TYR A N 1
ATOM 4069 C CA . TYR A 1 536 ? 20.397 36.014 9.044 1.00 70.94 536 TYR A CA 1
ATOM 4070 C C . TYR A 1 536 ? 20.024 35.007 10.145 1.00 70.94 536 TYR A C 1
ATOM 4072 O O . TYR A 1 536 ? 19.661 35.412 11.251 1.00 70.94 536 TYR A O 1
ATOM 4080 N N . LEU A 1 537 ? 20.217 33.710 9.887 1.00 71.94 537 LEU A N 1
ATOM 4081 C CA . LEU A 1 537 ? 19.896 32.626 10.824 1.00 71.94 537 LEU A CA 1
ATOM 4082 C C . LEU A 1 537 ? 20.680 32.746 12.142 1.00 71.94 537 LEU A C 1
ATOM 4084 O O . LEU A 1 537 ? 20.102 32.622 13.221 1.00 71.94 537 LEU A O 1
ATOM 4088 N N . VAL A 1 538 ? 21.975 33.084 12.085 1.00 69.44 538 VAL A N 1
ATOM 4089 C CA . VAL A 1 538 ? 22.802 33.301 13.289 1.00 69.44 538 VAL A CA 1
ATOM 4090 C C . VAL A 1 538 ? 22.290 34.471 14.138 1.00 69.44 538 VAL A C 1
ATOM 4092 O O . VAL A 1 538 ? 22.307 34.380 15.366 1.00 69.44 538 VAL A O 1
ATOM 4095 N N . LYS A 1 539 ? 21.786 35.553 13.526 1.00 67.00 539 LYS A N 1
ATOM 4096 C CA . LYS A 1 539 ? 21.154 36.653 14.278 1.00 67.00 539 LYS A CA 1
ATOM 4097 C C . LYS A 1 539 ? 19.858 36.207 14.949 1.00 67.00 539 LYS A C 1
ATOM 4099 O O . LYS A 1 539 ? 19.638 36.540 16.110 1.00 67.00 539 LYS A O 1
ATOM 4104 N N . GLN A 1 540 ? 19.026 35.440 14.245 1.00 65.50 540 GLN A N 1
ATOM 4105 C CA . GLN A 1 540 ? 17.763 34.932 14.780 1.00 65.50 540 GLN A CA 1
ATOM 4106 C C . GLN A 1 540 ? 18.001 33.983 15.970 1.00 65.50 540 GLN A C 1
ATOM 4108 O O . GLN A 1 540 ? 17.370 34.136 17.017 1.00 65.50 540 GLN A O 1
ATOM 4113 N N . ALA A 1 541 ? 18.997 33.095 15.874 1.00 59.94 541 ALA A N 1
ATOM 4114 C CA . ALA A 1 541 ? 19.433 32.242 16.981 1.00 59.94 541 ALA A CA 1
ATOM 4115 C C . ALA A 1 541 ? 19.897 33.054 18.208 1.00 59.94 541 ALA A C 1
ATOM 4117 O O . ALA A 1 541 ? 19.533 32.728 19.335 1.00 59.94 541 ALA A O 1
ATOM 4118 N N . GLN A 1 542 ? 20.633 34.153 18.003 1.00 60.47 542 GLN A N 1
ATOM 4119 C CA . GLN A 1 542 ? 21.109 35.028 19.086 1.00 60.47 542 GLN A CA 1
ATOM 4120 C C . GLN A 1 542 ? 20.004 35.854 19.772 1.00 60.47 542 GLN A C 1
ATOM 4122 O O . GLN A 1 542 ? 20.242 36.386 20.856 1.00 60.47 542 GLN A O 1
ATOM 4127 N N . THR A 1 543 ? 18.804 35.967 19.188 1.00 51.09 543 THR A N 1
ATOM 4128 C CA . THR A 1 543 ? 17.678 36.695 19.813 1.00 51.09 543 THR A CA 1
ATOM 4129 C C . THR A 1 543 ? 16.847 35.875 20.804 1.00 51.09 543 THR A C 1
ATOM 4131 O O . THR A 1 543 ? 16.122 36.464 21.606 1.00 51.09 543 THR A O 1
ATOM 4134 N N . LYS A 1 544 ? 16.968 34.539 20.821 1.00 43.44 544 LYS A N 1
ATOM 4135 C CA . LYS A 1 544 ? 16.289 33.699 21.821 1.00 43.44 544 LYS A CA 1
ATOM 4136 C C . LYS A 1 544 ? 17.065 33.725 23.145 1.00 43.44 544 LYS A C 1
ATOM 4138 O O . LYS A 1 544 ? 18.093 33.066 23.281 1.00 43.44 544 LYS A O 1
ATOM 4143 N N . LYS A 1 545 ? 16.570 34.473 24.140 1.00 39.69 545 LYS A N 1
ATOM 4144 C CA . LYS A 1 545 ? 17.031 34.323 25.533 1.00 39.69 545 LYS A CA 1
ATOM 4145 C C . LYS A 1 545 ? 16.669 32.917 26.041 1.00 39.69 545 LYS A C 1
ATOM 4147 O O . LYS A 1 545 ? 15.562 32.467 25.749 1.00 39.69 545 LYS A O 1
ATOM 4152 N N . PRO A 1 546 ? 17.531 32.249 26.828 1.00 40.19 546 PRO A N 1
ATOM 4153 C CA . PRO A 1 546 ? 17.130 31.037 27.530 1.00 40.19 546 PRO A CA 1
ATOM 4154 C C . PRO A 1 546 ? 16.040 31.376 28.554 1.00 40.19 546 PRO A C 1
ATOM 4156 O O . PRO A 1 546 ? 16.182 32.327 29.328 1.00 40.19 546 PRO A O 1
ATOM 4159 N N . ILE A 1 547 ? 14.961 30.595 28.559 1.00 38.28 547 ILE A N 1
ATOM 4160 C CA . ILE A 1 547 ? 13.989 30.596 29.652 1.00 38.28 547 ILE A CA 1
ATOM 4161 C C . ILE A 1 547 ? 14.635 29.808 30.790 1.00 38.28 547 ILE A C 1
ATOM 4163 O O . ILE A 1 547 ? 14.888 28.614 30.651 1.00 38.28 547 ILE A O 1
ATOM 4167 N N . ASN A 1 548 ? 14.956 30.488 31.888 1.00 35.75 548 ASN A N 1
ATOM 4168 C CA . ASN A 1 548 ? 15.516 29.841 33.066 1.00 35.75 548 ASN A CA 1
ATOM 4169 C C . ASN A 1 548 ? 14.360 29.296 33.909 1.00 35.75 548 ASN A C 1
ATOM 4171 O O . ASN A 1 548 ? 13.696 30.067 34.601 1.00 35.75 548 ASN A O 1
ATOM 4175 N N . VAL A 1 549 ? 14.100 27.994 33.803 1.00 40.94 549 VAL A N 1
ATOM 4176 C CA . VAL A 1 549 ? 13.147 27.300 34.676 1.00 40.94 549 VAL A CA 1
ATOM 4177 C C . VAL A 1 549 ? 13.830 27.090 36.029 1.00 40.94 549 VAL A C 1
ATOM 4179 O O . VAL A 1 549 ? 14.901 26.485 36.085 1.00 40.94 549 VAL A O 1
ATOM 4182 N N . ASN A 1 550 ? 13.228 27.650 37.080 1.00 37.59 550 ASN A N 1
ATOM 4183 C CA . ASN A 1 550 ? 13.561 27.412 38.488 1.00 37.59 550 ASN A CA 1
ATOM 4184 C C . ASN A 1 550 ? 12.524 26.464 39.093 1.00 37.59 550 ASN A C 1
ATOM 4186 O O . ASN A 1 550 ? 11.350 26.594 38.680 1.00 37.59 550 ASN A O 1
#

InterPro domains:
  IPR002035 von Willebrand factor, type A [PF00092] (3-96)
  IPR002035 von Willebrand factor, type A [PS50234] (1-98)
  IPR021655 Putative metal-binding motif [PF11617] (143-159)
  IPR021655 Putative metal-binding motif [PF11617] (185-201)
  IPR021655 Putative metal-binding motif [PF11617] (253-269)
  IPR036465 von Willebrand factor A-like domain superfamily [G3DSA:3.40.50.410] (1-105)
  IPR036465 von Willebrand factor A-like domain superfamily [SSF53300] (2-100)
  IPR050525 Extracellular Matrix Assembly and Organization [PTHR24020] (4-291)

Radius of gyration: 37.73 Å; chains: 1; bounding box: 94×77×100 Å